Protein 4S1B (pdb70)

Secondary structure (DSSP, 8-state):
-HHHHHHHHH-HHHHHHHHHHHHHHHHHHHHHT--HHHHHHHHHHTTGGGGGSGGGSGGG---GGGGS-HHHHHHHHHHHHHHHHHHHHHTT--HHHHHHHHHTTTT-B-HHHHHHHHTT-TT--GGGGB---PPP-SHHHHHHHHHHHHHHHHHT-SS--HHHHHHHHHHHHHHHHHTTTTTTS---HHHHHHHHHHHHHHHHHHHH-----/--SS-THHHHHHHH-HHHHHHHHHHHHHHHHHHHHHT--HHHHHHHHHHTTGGGGGSGGGSGGG-SSS--GGGGS-HHHHHHHHHHHHHHHHHHHHHTT--HHHHHHHHHTTTT-B-HHHHHHHHHH-TT--GGGGB---PPP-SHHHHHHHHHHHHHHHHHTSSS--HHHHHHHHHHHHHHHHHTTTTTTS---HHHHHHHHHHHHHHHHHH-

Nearest PDB structures (foldseek):
  4s1b-assembly3_A  TM=1.005E+00  e=2.219E-32  Listeria monocytogenes EGD-e
  4s1b-assembly3_D-2  TM=9.956E-01  e=8.815E-29  Listeria monocytogenes EGD-e
  4s1c-assembly3_A  TM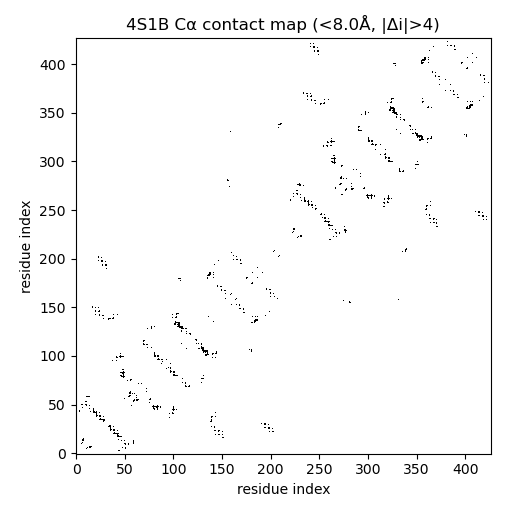=9.813E-01  e=2.823E-28  Listeria monocytogenes EGD-e
  4s1c-assembly3_D-2  TM=9.817E-01  e=4.936E-28  Listeria monocytogenes EGD-e
  7eja-assembly1_R  TM=1.718E-01  e=6.006E+00  Homo sapiens

B-factor: mean 29.9, std 10.03, range [14.48, 88.05]

Radius of gyration: 24.69 Å; Cα contacts (8 Å, |Δi|>4): 603; chains: 2; bounding box: 42×70×57 Å

Foldseek 3Di:
DVLLVLCCVQAVLLQVLLQQLLVLLLLLCVQVVHDSVLLNVLSSQQQSLCSVPRQCDPSRYVHPCVVPALLRNLVSVLCRLVSSLVVCVVVVHDVSSSLLNNALQAFDFPPPSQVVVCVPPVPRDSNSGTRPHNQDQEPSSVSSNLSSQLSVQQVPDDDDDLVNSLVSSVVSVVVCVVVVRPVNYDQDPVSSVSSSVSSSVVVCCVPPDDDDD/DDPDDPLLVLCCVQAVLLQVLLQQLLVLLLLLCVQVVHDSVLLNLLSSQQQSLCSVPRLQDPSRPPPPDHPCVVPALVVNLVSVLCRLVSSLVVCVVVPHDPSSSLLNNALQAFDFPPPSQVSVCVVPVPRDRSSRTRPHHQDQEPSSVSSSLSSQLSVVVVPDDPDDLVNSLVSSVVSVVRCVVVVRCVNYDDDPVSSVSSSVSSSVVVVVVD

Sequence (427 aa):
HPLLKKILMKAPGTYHHSMMVANLAEACADKIGANSLLVRVGCFYHDIGKTLRPPYFVENQINPHDRLTPEQSRDIILSHTKDGAEILKENHMPQPIIDIALQHHGTTLLKYFYFKAKETNPDVKEADYRYSGPKPQTKEIAIINISDSVEAAVRSSTEPTMAKITEIIDGIIKDRFLDGQFTECDITIQEIKIIRDTLIATLNGIYHQRIQYANPNHPLLKKILMKAPGTYHHSMMVANLAEACADKIGANSLLVRVGCFYHDIGKTLRPPYFVENQLQGINPHDRLTPEQSRDIILSHTKDGAEILKENHMPQPIIDIALQHHGTTLLKYFYFKAKETNPDVKEADYRYSGPKPQTKEIAIINISDSVEAAVRSSTEPTMAKITEIIDGIIKDRFLDGQFTECDITIQEIKIIRDTLIATLNGIY

Structure (mmCIF, N/CA/C/O backbone):
data_4S1B
#
_entry.id   4S1B
#
_cell.length_a   124.286
_cell.length_b   124.286
_cell.length_c   58.019
_cell.angle_alpha   90.000
_cell.angle_beta   90.000
_cell.angle_gamma   120.000
#
_symmetry.space_group_name_H-M   'P 61'
#
loop_
_entity.id
_entity.type
_entity.pdbx_description
1 polymer 'Lmo1466 protein'
2 non-polymer 'FE (III) ION'
3 non-polymer "(2R,3R,3aS,5R,7aR,9R,10R,10aS,12R,14aR)-2,9-bis(6-amino-9H-purin-9-yl)octahydro-2H,7H-difuro[3,2-d:3',2'-j][1,3,7,9,2,8 ]tetraoxadiphosphacyclododecine-3,5,10,12-tetrol 5,12-dioxide"
4 water water
#
loop_
_atom_site.group_PDB
_atom_site.id
_atom_site.type_symbol
_atom_site.label_atom_id
_atom_site.label_alt_id
_atom_site.label_comp_id
_atom_site.label_asym_id
_atom_site.label_entity_id
_atom_site.label_seq_id
_atom_site.pdbx_PDB_ins_code
_atom_site.Cartn_x
_atom_site.Cartn_y
_atom_site.Cartn_z
_atom_site.occupancy
_atom_site.B_iso_or_equiv
_atom_site.auth_seq_id
_atom_site.auth_comp_id
_atom_site.auth_asym_id
_atom_site.auth_atom_id
_atom_site.pdbx_PDB_model_num
ATOM 1 N N . HIS A 1 5 ? 29.274 35.927 -3.671 1.00 55.67 498 HIS A N 1
ATOM 2 C CA . HIS A 1 5 ? 29.779 35.066 -4.735 1.00 51.65 498 HIS A CA 1
ATOM 3 C C . HIS A 1 5 ? 28.772 33.982 -5.103 1.00 49.20 498 HIS A C 1
ATOM 4 O O . HIS A 1 5 ? 28.832 32.862 -4.592 1.00 48.18 498 HIS A O 1
ATOM 11 N N . PRO A 1 6 ? 27.854 34.308 -6.017 1.00 50.44 499 PRO A N 1
ATOM 12 C CA . PRO A 1 6 ? 26.780 33.375 -6.384 1.00 49.72 499 PRO A CA 1
ATOM 13 C C . PRO A 1 6 ? 27.298 32.097 -7.061 1.00 45.84 499 PRO A C 1
ATOM 14 O O . PRO A 1 6 ? 26.708 31.023 -6.884 1.00 42.68 499 PRO A O 1
ATOM 18 N N . LEU A 1 7 ? 28.372 32.212 -7.838 1.00 38.64 500 LEU A N 1
ATOM 19 C CA . LEU A 1 7 ? 28.850 31.066 -8.602 1.00 38.16 500 LEU A CA 1
ATOM 20 C C . LEU A 1 7 ? 29.413 30.000 -7.675 1.00 32.79 500 LEU A C 1
ATOM 21 O O . LEU A 1 7 ? 29.089 28.817 -7.798 1.00 33.65 500 LEU A O 1
ATOM 26 N N . LEU A 1 8 ? 30.243 30.426 -6.734 1.00 30.41 501 LEU A N 1
ATOM 27 C CA . LEU A 1 8 ? 30.892 29.480 -5.845 1.00 34.13 501 LEU A CA 1
ATOM 28 C C . LEU A 1 8 ? 29.859 28.743 -4.986 1.00 34.14 501 LEU A C 1
ATOM 29 O O . LEU A 1 8 ? 30.025 27.560 -4.687 1.00 29.74 501 LEU A O 1
ATOM 34 N N . LYS A 1 9 ? 28.774 29.427 -4.623 1.00 33.69 502 LYS A N 1
ATOM 35 C CA . LYS A 1 9 ? 27.726 28.776 -3.841 1.00 32.94 502 LYS A CA 1
ATOM 36 C C . LYS A 1 9 ? 26.899 27.854 -4.719 1.00 31.07 502 LYS A C 1
ATOM 37 O O . LYS A 1 9 ? 26.407 26.842 -4.248 1.00 29.83 502 LYS A O 1
ATOM 43 N N . LYS A 1 10 ? 26.774 28.177 -6.004 1.00 29.19 503 LYS A N 1
ATOM 44 C CA . LYS A 1 10 ? 26.146 27.260 -6.953 1.00 32.82 503 LYS A CA 1
ATOM 45 C C . LYS A 1 10 ? 26.879 25.899 -7.010 1.00 28.20 503 LYS A C 1
ATOM 46 O O . LYS A 1 10 ? 26.243 24.844 -6.997 1.00 28.88 503 LYS A O 1
ATOM 52 N N . ILE A 1 11 ? 28.212 25.918 -7.040 1.00 27.93 504 ILE A N 1
ATOM 53 C CA . ILE A 1 11 ? 28.970 24.666 -6.975 1.00 25.08 504 ILE A CA 1
ATOM 54 C C . ILE A 1 11 ? 28.692 23.947 -5.637 1.00 22.38 504 ILE A C 1
ATOM 55 O O . ILE A 1 11 ? 28.412 22.749 -5.613 1.00 19.98 504 ILE A O 1
ATOM 60 N N . LEU A 1 12 ? 28.762 24.691 -4.530 1.00 24.88 505 LEU A N 1
ATOM 61 C CA . LEU A 1 12 ? 28.524 24.136 -3.192 1.00 21.82 505 LEU A CA 1
ATOM 62 C C . LEU A 1 12 ? 27.167 23.416 -3.090 1.00 24.46 505 LEU A C 1
ATOM 63 O O . LEU A 1 12 ? 27.081 22.285 -2.590 1.00 25.13 505 LEU A O 1
ATOM 68 N N . MET A 1 13 ? 26.109 24.071 -3.559 1.00 23.32 506 MET A N 1
ATOM 69 C CA . MET A 1 13 ? 24.767 23.512 -3.416 1.00 27.09 506 MET A CA 1
ATOM 70 C C . MET A 1 13 ? 24.445 22.426 -4.449 1.00 27.00 506 MET A C 1
ATOM 71 O O . MET A 1 13 ? 23.804 21.448 -4.113 1.00 26.26 506 MET A O 1
ATOM 76 N N . LYS A 1 14 ? 24.905 22.599 -5.688 1.00 24.11 507 LYS A N 1
ATOM 77 C CA . LYS A 1 14 ? 24.622 21.651 -6.779 1.00 27.66 507 LYS A CA 1
ATOM 78 C C . LYS A 1 14 ? 25.591 20.477 -6.799 1.00 26.10 507 LYS A C 1
ATOM 79 O O . LYS A 1 14 ? 25.240 19.377 -7.211 1.00 26.34 507 LYS A O 1
ATOM 85 N N . ALA A 1 15 ? 26.818 20.703 -6.338 1.00 24.26 508 ALA A N 1
ATOM 86 C CA . ALA A 1 15 ? 27.853 19.698 -6.506 1.00 21.18 508 ALA A CA 1
ATOM 87 C C . ALA A 1 15 ? 28.848 19.729 -5.351 1.00 25.13 508 ALA A C 1
ATOM 88 O O . ALA A 1 15 ? 30.014 20.085 -5.561 1.00 23.15 508 ALA A O 1
ATOM 90 N N . PRO A 1 16 ? 28.398 19.356 -4.123 1.00 24.07 509 PRO A N 1
ATOM 91 C CA . PRO A 1 16 ? 29.263 19.589 -2.959 1.00 23.60 509 PRO A CA 1
ATOM 92 C C . PRO A 1 16 ? 30.549 18.764 -2.992 1.00 22.82 509 PRO A C 1
ATOM 93 O O . PRO A 1 16 ? 31.548 19.214 -2.427 1.00 22.07 509 PRO A O 1
ATOM 97 N N . GLY A 1 17 ? 30.529 17.585 -3.618 1.00 25.36 510 GLY A N 1
ATOM 98 C CA . GLY A 1 17 ? 31.744 16.780 -3.743 1.00 20.31 510 GLY A CA 1
ATOM 99 C C . GLY A 1 17 ? 32.780 17.527 -4.578 1.00 21.34 510 GLY A C 1
ATOM 100 O O . GLY A 1 17 ? 33.961 17.591 -4.215 1.00 22.68 510 GLY A O 1
ATOM 101 N N . THR A 1 18 ? 32.315 18.117 -5.681 1.00 17.16 511 THR A N 1
ATOM 102 C CA . THR A 1 18 ? 33.148 18.928 -6.569 1.00 20.76 511 THR A CA 1
ATOM 103 C C . THR A 1 18 ? 33.684 20.151 -5.859 1.00 19.16 511 THR A C 1
ATOM 104 O O . THR A 1 18 ? 34.856 20.498 -6.017 1.00 20.46 511 THR A O 1
ATOM 108 N N . TYR A 1 19 ? 32.810 20.809 -5.096 1.00 19.70 512 TYR A N 1
ATOM 109 C CA . TYR A 1 19 ? 33.189 21.953 -4.290 1.00 20.97 512 TYR A CA 1
ATOM 110 C C . TYR A 1 19 ? 34.342 21.579 -3.368 1.00 19.80 512 TYR A C 1
ATOM 111 O O . TYR A 1 19 ? 35.339 22.292 -3.276 1.00 19.72 512 TYR A O 1
ATOM 120 N N . HIS A 1 20 ? 34.172 20.476 -2.655 1.00 20.45 513 HIS A N 1
ATOM 121 C CA . HIS A 1 20 ? 35.165 20.074 -1.676 1.00 19.46 513 HIS A CA 1
ATOM 122 C C . HIS A 1 20 ? 36.484 19.798 -2.403 1.00 22.57 513 HIS A C 1
ATOM 123 O O . HIS A 1 20 ? 37.558 20.236 -1.973 1.00 20.49 513 HIS A O 1
ATOM 130 N N . HIS A 1 21 ? 36.388 19.074 -3.516 1.00 19.74 514 HIS A N 1
ATOM 131 C CA . HIS A 1 21 ? 37.556 18.742 -4.317 1.00 20.20 514 HIS A CA 1
ATOM 132 C C . HIS A 1 21 ? 38.305 20.014 -4.750 1.00 19.40 514 HIS A C 1
ATOM 133 O O . HIS A 1 21 ? 39.528 20.096 -4.599 1.00 18.22 514 HIS A O 1
ATOM 140 N N . SER A 1 22 ? 37.575 21.018 -5.224 1.00 17.51 515 SER A N 1
ATOM 141 C CA . SER A 1 22 ? 38.200 22.248 -5.728 1.00 19.35 515 SER A CA 1
ATOM 142 C C . SER A 1 22 ? 38.951 23.053 -4.650 1.00 20.41 515 SER A C 1
ATOM 143 O O . SER A 1 22 ? 40.022 23.612 -4.929 1.00 19.77 515 SER A O 1
ATOM 146 N N . MET A 1 23 ? 38.379 23.140 -3.445 1.00 16.45 516 MET A N 1
ATOM 147 C CA . MET A 1 23 ? 39.074 23.780 -2.332 1.00 20.78 516 MET A CA 1
ATOM 148 C C . MET A 1 23 ? 40.373 23.043 -2.018 1.00 22.04 516 MET A C 1
ATOM 149 O O . MET A 1 23 ? 41.392 23.673 -1.718 1.00 20.45 516 MET A O 1
ATOM 154 N N . MET A 1 24 ? 40.341 21.711 -2.071 1.00 17.52 517 MET A N 1
ATOM 155 C CA . MET A 1 24 ? 41.562 20.942 -1.810 1.00 19.45 517 MET A CA 1
ATOM 156 C C . MET A 1 24 ? 42.614 21.151 -2.916 1.00 19.31 517 MET A C 1
ATOM 157 O O . MET A 1 24 ? 43.807 21.306 -2.629 1.00 21.29 517 MET A O 1
ATOM 162 N N . VAL A 1 25 ? 42.176 21.171 -4.175 1.00 18.40 518 VAL A N 1
ATOM 163 C CA . VAL A 1 25 ? 43.091 21.467 -5.274 1.00 19.11 518 VAL A CA 1
ATOM 164 C C . VAL A 1 25 ? 43.709 22.872 -5.118 1.00 19.71 518 VAL A C 1
ATOM 165 O O . VAL A 1 25 ? 44.907 23.050 -5.321 1.00 18.79 518 VAL A O 1
ATOM 169 N N . ALA A 1 26 ? 42.886 23.847 -4.726 1.00 18.56 519 ALA A N 1
ATOM 170 C CA . ALA A 1 26 ? 43.329 25.218 -4.514 1.00 20.49 519 ALA A CA 1
ATOM 171 C C . ALA A 1 26 ? 44.467 25.294 -3.518 1.00 22.86 519 ALA A C 1
ATOM 172 O O . ALA A 1 26 ? 45.455 25.979 -3.745 1.00 24.29 519 ALA A O 1
ATOM 174 N N . ASN A 1 27 ? 44.335 24.595 -2.404 1.00 18.26 520 ASN A N 1
ATOM 175 C CA . ASN A 1 27 ? 45.411 24.602 -1.425 1.00 21.45 520 ASN A CA 1
ATOM 176 C C . ASN A 1 27 ? 46.718 24.014 -2.002 1.00 23.77 520 ASN A C 1
ATOM 177 O O . ASN A 1 27 ? 47.782 24.604 -1.837 1.00 22.58 520 ASN A O 1
ATOM 182 N N . LEU A 1 28 ? 46.643 22.880 -2.710 1.00 20.93 521 LEU A N 1
ATOM 183 C CA . LEU A 1 28 ? 47.863 22.256 -3.253 1.00 20.22 521 LEU A CA 1
ATOM 184 C C . LEU A 1 28 ? 48.511 23.129 -4.340 1.00 23.11 521 LEU A C 1
ATOM 185 O O . LEU A 1 28 ? 49.718 23.346 -4.345 1.00 22.25 521 LEU A O 1
ATOM 190 N N . ALA A 1 29 ? 47.691 23.619 -5.263 1.00 20.19 522 ALA A N 1
ATOM 191 C CA . ALA A 1 29 ? 48.195 24.391 -6.387 1.00 22.43 522 ALA A CA 1
ATOM 192 C C . ALA A 1 29 ? 48.790 25.726 -5.921 1.00 25.16 522 ALA A C 1
ATOM 193 O O . ALA A 1 29 ? 49.834 26.143 -6.430 1.00 20.81 522 ALA A O 1
ATOM 195 N N . GLU A 1 30 ? 48.152 26.369 -4.934 1.00 23.22 523 GLU A N 1
ATOM 196 C CA . GLU A 1 30 ? 48.650 27.634 -4.378 1.00 24.52 523 GLU A CA 1
ATOM 197 C C . GLU A 1 30 ? 50.052 27.462 -3.796 1.00 30.03 523 GLU A C 1
ATOM 198 O O . GLU A 1 30 ? 50.939 28.273 -4.064 1.00 29.40 523 GLU A O 1
ATOM 204 N N . ALA A 1 31 ? 50.234 26.409 -2.993 1.00 24.59 524 ALA A N 1
ATOM 205 C CA . ALA A 1 31 ? 51.531 26.066 -2.438 1.00 29.94 524 ALA A CA 1
ATOM 206 C C . ALA A 1 31 ? 52.601 25.986 -3.526 1.00 28.02 524 ALA A C 1
ATOM 207 O O . ALA A 1 31 ? 53.692 26.523 -3.365 1.00 26.55 524 ALA A O 1
ATOM 209 N N . CYS A 1 32 ? 52.275 25.320 -4.633 1.00 24.95 525 CYS A N 1
ATOM 210 C CA . CYS A 1 32 ? 53.215 25.157 -5.730 1.00 23.41 525 CYS A CA 1
ATOM 211 C C . CYS A 1 32 ? 53.529 26.490 -6.392 1.00 27.51 525 CYS A C 1
ATOM 212 O O . CYS A 1 32 ? 54.686 26.786 -6.671 1.00 24.37 525 CYS A O 1
ATOM 215 N N . ALA A 1 33 ? 52.485 27.277 -6.655 1.00 26.76 526 ALA A N 1
ATOM 216 C CA . ALA A 1 33 ? 52.636 28.573 -7.297 1.00 26.63 526 ALA A CA 1
ATOM 217 C C . ALA A 1 33 ? 53.546 29.453 -6.443 1.00 31.29 526 ALA A C 1
ATOM 218 O O . ALA A 1 33 ? 54.474 30.074 -6.960 1.00 27.55 526 ALA A O 1
ATOM 220 N N . ASP A 1 34 ? 53.285 29.480 -5.132 1.00 28.91 527 ASP A N 1
ATOM 221 C CA . ASP A 1 34 ? 54.136 30.199 -4.192 1.00 29.33 527 ASP A CA 1
ATOM 222 C C . ASP A 1 34 ? 55.596 29.813 -4.335 1.00 32.62 527 ASP A C 1
ATOM 223 O O . ASP A 1 34 ? 56.475 30.668 -4.378 1.00 30.41 527 ASP A O 1
ATOM 228 N N . LYS A 1 35 ? 55.850 28.516 -4.414 1.00 31.98 528 LYS A N 1
ATOM 229 C CA . LYS A 1 35 ? 57.215 28.024 -4.357 1.00 30.91 528 LYS A CA 1
ATOM 230 C C . LYS A 1 35 ? 58.051 28.352 -5.592 1.00 30.87 528 LYS A C 1
ATOM 231 O O . LYS A 1 35 ? 59.265 28.475 -5.487 1.00 35.18 528 LYS A O 1
ATOM 237 N N . ILE A 1 36 ? 57.429 28.495 -6.760 1.00 30.12 529 ILE A N 1
ATOM 238 C CA . ILE A 1 36 ? 58.202 28.839 -7.962 1.00 31.83 529 ILE A CA 1
ATOM 239 C C . ILE A 1 36 ? 58.004 30.290 -8.373 1.00 30.55 529 ILE A C 1
ATOM 240 O O . ILE A 1 36 ? 58.424 30.695 -9.448 1.00 32.92 529 ILE A O 1
ATOM 245 N N . GLY A 1 37 ? 57.325 31.065 -7.537 1.00 31.72 530 GLY A N 1
ATOM 246 C CA . GLY A 1 37 ? 57.140 32.474 -7.814 1.00 28.13 530 GLY A CA 1
ATOM 247 C C . GLY A 1 37 ? 56.065 32.800 -8.833 1.00 31.15 530 GLY A C 1
ATOM 248 O O . GLY A 1 37 ? 56.122 33.842 -9.472 1.00 31.92 530 GLY A O 1
ATOM 249 N N . ALA A 1 38 ? 55.087 31.921 -9.012 1.00 30.96 531 ALA A N 1
ATOM 250 C CA . ALA A 1 38 ? 54.034 32.197 -9.986 1.00 29.67 531 ALA A CA 1
ATOM 251 C C . ALA A 1 38 ? 52.875 32.993 -9.349 1.00 29.02 531 ALA A C 1
ATOM 252 O O . ALA A 1 38 ? 52.959 33.427 -8.195 1.00 27.16 531 ALA A O 1
ATOM 254 N N . ASN A 1 39 ? 51.796 33.186 -10.097 1.00 27.00 532 ASN A N 1
ATOM 255 C CA . ASN A 1 39 ? 50.674 33.979 -9.594 1.00 28.88 532 ASN A CA 1
ATOM 256 C C . ASN A 1 39 ? 49.750 33.165 -8.672 1.00 28.63 532 ASN A C 1
ATOM 257 O O . ASN A 1 39 ? 48.705 32.645 -9.092 1.00 29.56 532 ASN A O 1
ATOM 262 N N . SER A 1 40 ? 50.128 33.087 -7.403 1.00 27.28 533 SER A N 1
ATOM 263 C CA . SER A 1 40 ? 49.483 32.176 -6.485 1.00 28.75 533 SER A CA 1
ATOM 264 C C . SER A 1 40 ? 48.062 32.580 -6.173 1.00 32.41 533 SER A C 1
ATOM 265 O O . SER A 1 40 ? 47.214 31.709 -5.963 1.00 28.28 533 SER A O 1
ATOM 268 N N . LEU A 1 41 ? 47.782 33.883 -6.169 1.00 32.61 534 LEU A N 1
ATOM 269 C CA . LEU A 1 41 ? 46.412 34.337 -5.929 1.00 34.80 534 LEU A CA 1
ATOM 270 C C . LEU A 1 41 ? 45.496 33.918 -7.096 1.00 30.34 534 LEU A C 1
ATOM 271 O O . LEU A 1 41 ? 44.389 33.428 -6.886 1.00 32.49 534 LEU A O 1
ATOM 276 N N . LEU A 1 42 ? 45.968 34.096 -8.322 1.00 26.80 535 LEU A N 1
ATOM 277 C CA . LEU A 1 42 ? 45.239 33.645 -9.515 1.00 29.38 535 LEU A CA 1
ATOM 278 C C . LEU A 1 42 ? 45.000 32.124 -9.510 1.00 28.46 535 LEU A C 1
ATOM 279 O O . LEU A 1 42 ? 43.922 31.635 -9.857 1.00 23.92 535 LEU A O 1
ATOM 284 N N . VAL A 1 43 ? 46.029 31.385 -9.127 1.00 24.61 536 VAL A N 1
ATOM 285 C CA . VAL A 1 43 ? 45.919 29.937 -9.052 1.00 26.91 536 VAL A CA 1
ATOM 286 C C . VAL A 1 43 ? 44.878 29.538 -7.997 1.00 24.53 536 VAL A C 1
ATOM 287 O O . VAL A 1 43 ? 44.001 28.709 -8.254 1.00 24.92 536 VAL A O 1
ATOM 291 N N . ARG A 1 44 ? 44.942 30.156 -6.828 1.00 26.86 537 ARG A N 1
ATOM 292 C CA . ARG A 1 44 ? 43.992 29.821 -5.765 1.00 27.11 537 ARG A CA 1
ATOM 293 C C . ARG A 1 44 ? 42.550 30.003 -6.247 1.00 29.61 537 ARG A C 1
ATOM 294 O O . ARG A 1 44 ? 41.740 29.082 -6.183 1.00 26.51 537 ARG A O 1
ATOM 302 N N . VAL A 1 45 ? 42.251 31.181 -6.779 1.00 26.89 538 VAL A N 1
ATOM 303 C CA . VAL A 1 45 ? 40.889 31.527 -7.177 1.00 28.22 538 VAL A CA 1
ATOM 304 C C . VAL A 1 45 ? 40.431 30.747 -8.412 1.00 29.32 538 VAL A C 1
ATOM 305 O O . VAL A 1 45 ? 39.272 30.324 -8.509 1.00 28.16 538 VAL A O 1
ATOM 309 N N . GLY A 1 46 ? 41.340 30.546 -9.356 1.00 25.19 539 GLY A N 1
ATOM 310 C CA . GLY A 1 46 ? 41.016 29.778 -10.541 1.00 25.51 539 GLY A CA 1
ATOM 311 C C . GLY A 1 46 ? 40.680 28.343 -10.186 1.00 24.11 539 GLY A C 1
ATOM 312 O O . GLY A 1 46 ? 39.856 27.715 -10.844 1.00 26.60 539 GLY A O 1
ATOM 313 N N . CYS A 1 47 ? 41.318 27.807 -9.149 1.00 21.44 540 CYS A N 1
ATOM 314 C CA . CYS A 1 47 ? 40.965 26.463 -8.703 1.00 25.10 540 CYS A CA 1
ATOM 315 C C . CYS A 1 47 ? 39.560 26.372 -8.115 1.00 23.66 540 CYS A C 1
ATOM 316 O O . CYS A 1 47 ? 38.884 25.339 -8.275 1.00 19.21 540 CYS A O 1
ATOM 319 N N . PHE A 1 48 ? 39.129 27.434 -7.425 1.00 25.24 541 PHE A N 1
ATOM 320 C CA . PHE A 1 48 ? 37.749 27.509 -6.926 1.00 23.50 541 PHE A CA 1
ATOM 321 C C . PHE A 1 48 ? 36.762 27.178 -8.042 1.00 25.73 541 PHE A C 1
ATOM 322 O O . PHE A 1 48 ? 35.785 26.459 -7.824 1.00 21.20 541 PHE A O 1
ATOM 330 N N . TYR A 1 49 ? 37.046 27.682 -9.243 1.00 21.32 542 TYR A N 1
ATOM 331 C CA . TYR A 1 49 ? 36.078 27.643 -10.330 1.00 23.08 542 TYR A CA 1
ATOM 332 C C . TYR A 1 49 ? 36.360 26.594 -11.403 1.00 22.57 542 TYR A C 1
ATOM 333 O O . TYR A 1 49 ? 35.531 26.394 -12.281 1.00 21.48 542 TYR A O 1
ATOM 342 N N . HIS A 1 50 ? 37.501 25.910 -11.326 1.00 20.64 543 HIS A N 1
ATOM 343 C CA . HIS A 1 50 ? 37.980 25.130 -12.477 1.00 22.06 543 HIS A CA 1
ATOM 344 C C . HIS A 1 50 ? 36.993 24.060 -12.951 1.00 18.68 543 HIS A C 1
ATOM 345 O O . HIS A 1 50 ? 36.900 23.782 -14.146 1.00 19.88 543 HIS A O 1
ATOM 352 N N . ASP A 1 51 ? 36.266 23.456 -12.009 1.00 18.76 544 ASP A N 1
ATOM 353 C CA . ASP A 1 51 ? 35.324 22.379 -12.340 1.00 20.01 544 ASP A CA 1
ATOM 354 C C . ASP A 1 51 ? 33.849 22.802 -12.351 1.00 20.20 544 ASP A C 1
ATOM 355 O O . ASP A 1 51 ? 32.970 21.955 -12.236 1.00 22.39 544 ASP A O 1
ATOM 360 N N . ILE A 1 52 ? 33.574 24.095 -12.488 1.00 19.97 545 ILE A N 1
ATOM 361 C CA . ILE A 1 52 ? 32.180 24.583 -12.413 1.00 22.36 545 ILE A CA 1
ATOM 362 C C . ILE A 1 52 ? 31.282 24.002 -13.516 1.00 26.06 545 ILE A C 1
ATOM 363 O O . ILE A 1 52 ? 30.063 23.881 -13.348 1.00 22.98 545 ILE A O 1
ATOM 368 N N . GLY A 1 53 ? 31.883 23.617 -14.639 1.00 24.86 546 GLY A N 1
ATOM 369 C CA . GLY A 1 53 ? 31.144 22.922 -15.680 1.00 21.92 546 GLY A CA 1
ATOM 370 C C . GLY A 1 53 ? 30.431 21.675 -15.179 1.00 25.84 546 GLY A C 1
ATOM 371 O O . GLY A 1 53 ? 29.444 21.254 -15.777 1.00 26.28 546 GLY A O 1
ATOM 372 N N . LYS A 1 54 ? 30.900 21.087 -14.074 1.00 22.77 547 LYS A N 1
ATOM 373 C CA . LYS A 1 54 ? 30.248 19.886 -13.548 1.00 25.82 547 LYS A CA 1
ATOM 374 C C . LYS A 1 54 ? 28.862 20.166 -12.940 1.00 26.07 547 LYS A C 1
ATOM 375 O O . LYS A 1 54 ? 28.099 19.232 -12.650 1.00 27.61 547 LYS A O 1
ATOM 381 N N . THR A 1 55 ? 28.526 21.434 -12.737 1.00 25.88 548 THR A N 1
ATOM 382 C CA . THR A 1 55 ? 27.243 21.747 -12.106 1.00 26.48 548 THR A CA 1
ATOM 383 C C . THR A 1 55 ? 26.061 21.426 -13.032 1.00 29.70 548 THR A C 1
ATOM 384 O O . THR A 1 55 ? 24.944 21.290 -12.577 1.00 31.25 548 THR A O 1
ATOM 388 N N . LEU A 1 56 ? 26.320 21.260 -14.324 1.00 29.79 549 LEU A N 1
ATOM 389 C CA . LEU A 1 56 ? 25.267 20.913 -15.285 1.00 31.81 549 LEU A CA 1
ATOM 390 C C . LEU A 1 56 ? 24.731 19.486 -15.114 1.00 33.60 549 LEU A C 1
ATOM 391 O O . LEU A 1 56 ? 23.534 19.251 -15.249 1.00 35.47 549 LEU A O 1
ATOM 396 N N . ARG A 1 57 ? 25.612 18.531 -14.833 1.00 32.14 550 ARG A N 1
ATOM 397 C CA . ARG A 1 57 ? 25.203 17.154 -14.544 1.00 30.27 550 ARG A CA 1
ATOM 398 C C . ARG A 1 57 ? 25.981 16.576 -13.372 1.00 32.05 550 ARG A C 1
ATOM 399 O O . ARG A 1 57 ? 26.784 15.662 -13.565 1.00 30.35 550 ARG A O 1
ATOM 407 N N . PRO A 1 58 ? 25.737 17.087 -12.154 1.00 29.38 551 PRO A N 1
ATOM 408 C CA . PRO A 1 58 ? 26.561 16.689 -11.004 1.00 28.86 551 PRO A CA 1
ATOM 409 C C . PRO A 1 58 ? 26.719 15.179 -10.758 1.00 27.24 551 PRO A C 1
ATOM 410 O O . PRO A 1 58 ? 27.858 14.769 -10.528 1.00 28.52 551 PRO A O 1
ATOM 414 N N . PRO A 1 59 ? 25.634 14.369 -10.809 1.00 29.27 552 PRO A N 1
ATOM 415 C CA . PRO A 1 59 ? 25.815 12.943 -10.462 1.00 29.37 552 PRO A CA 1
ATOM 416 C C . PRO A 1 59 ? 26.665 12.121 -11.441 1.00 33.33 552 PRO A C 1
ATOM 417 O O . PRO A 1 59 ? 27.045 10.995 -11.096 1.00 35.06 552 PRO A O 1
ATOM 421 N N . TYR A 1 60 ? 26.976 12.666 -12.619 1.00 3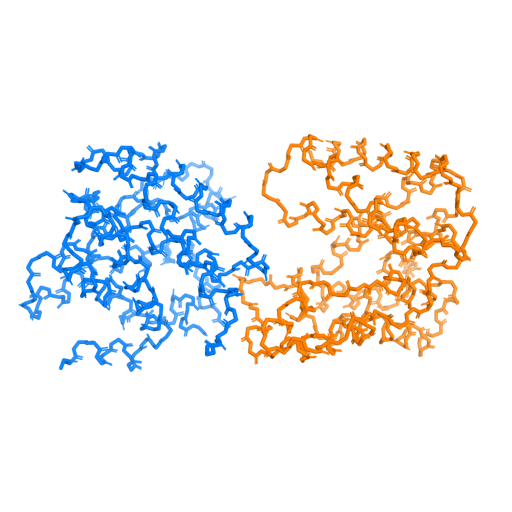2.25 553 TYR A N 1
ATOM 422 C CA . TYR A 1 60 ? 27.823 11.949 -13.581 1.00 31.99 553 TYR A CA 1
ATOM 423 C C . TYR A 1 60 ? 29.312 12.191 -13.344 1.00 32.29 553 TYR A C 1
ATOM 424 O O . TYR A 1 60 ? 30.131 11.818 -14.167 1.00 32.78 553 TYR A O 1
ATOM 433 N N . PHE A 1 61 ? 29.654 12.818 -12.216 1.00 31.06 554 PHE A N 1
ATOM 434 C CA . PHE A 1 61 ? 31.047 12.957 -11.794 1.00 29.31 554 PHE A CA 1
ATOM 435 C C . PHE A 1 61 ? 31.189 12.306 -10.427 1.00 28.99 554 PHE A C 1
ATOM 436 O O . PHE A 1 61 ? 30.413 12.576 -9.507 1.00 29.52 554 PHE A O 1
ATOM 444 N N . VAL A 1 62 ? 32.166 11.414 -10.323 1.00 28.67 555 VAL A N 1
ATOM 445 C CA . VAL A 1 62 ? 32.212 10.433 -9.247 1.00 33.14 555 VAL A CA 1
ATOM 446 C C . VAL A 1 62 ? 32.185 11.044 -7.841 1.00 33.90 555 VAL A C 1
ATOM 447 O O . VAL A 1 62 ? 31.593 10.459 -6.930 1.00 28.99 555 VAL A O 1
ATOM 451 N N . GLU A 1 63 ? 32.777 12.225 -7.668 1.00 28.79 556 GLU A N 1
ATOM 452 C CA . GLU A 1 63 ? 32.886 12.802 -6.332 1.00 27.77 556 GLU A CA 1
ATOM 453 C C . GLU A 1 63 ? 31.522 13.274 -5.794 1.00 29.99 556 GLU A C 1
ATOM 454 O O . GLU A 1 63 ? 31.370 13.488 -4.598 1.00 29.19 556 GLU A O 1
ATOM 460 N N . ASN A 1 64 ? 30.534 13.401 -6.680 1.00 27.13 557 ASN A N 1
ATOM 461 C CA . ASN A 1 64 ? 29.173 13.789 -6.302 1.00 31.60 557 ASN A CA 1
ATOM 462 C C . ASN A 1 64 ? 28.188 12.614 -6.159 1.00 34.24 557 ASN A C 1
ATOM 463 O O . ASN A 1 64 ? 27.001 12.827 -5.921 1.00 34.57 557 ASN A O 1
ATOM 468 N N . GLN A 1 65 ? 28.667 11.384 -6.326 1.00 34.35 558 GLN A N 1
ATOM 469 C CA . GLN A 1 65 ? 27.781 10.216 -6.352 1.00 37.97 558 GLN A CA 1
ATOM 470 C C . GLN A 1 65 ? 27.437 9.684 -4.961 1.00 37.90 558 GLN A C 1
ATOM 471 O O . GLN 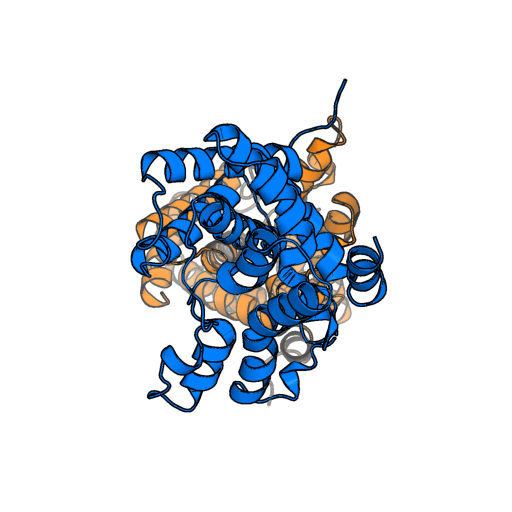A 1 65 ? 28.166 9.904 -4.000 1.00 42.01 558 GLN A O 1
ATOM 477 N N . ILE A 1 69 ? 26.279 4.371 -6.271 1.00 54.31 562 ILE A N 1
ATOM 478 C CA . ILE A 1 69 ? 25.351 4.523 -7.389 1.00 54.03 562 ILE A CA 1
ATOM 479 C C . ILE A 1 69 ? 25.980 5.314 -8.527 1.00 55.79 562 ILE A C 1
ATOM 480 O O . ILE A 1 69 ? 26.173 6.526 -8.416 1.00 56.77 562 ILE A O 1
ATOM 485 N N . ASN A 1 70 ? 26.296 4.631 -9.623 1.00 58.47 563 ASN A N 1
ATOM 486 C CA . ASN A 1 70 ? 26.945 5.274 -10.764 1.00 50.95 563 ASN A CA 1
ATOM 487 C C . ASN A 1 70 ? 26.075 5.240 -12.014 1.00 50.69 563 ASN A C 1
ATOM 488 O O . ASN A 1 70 ? 25.854 4.177 -12.592 1.00 51.97 563 ASN A O 1
ATOM 493 N N . PRO A 1 71 ? 25.584 6.410 -12.440 1.00 46.93 564 PRO A N 1
ATOM 494 C CA . PRO A 1 71 ? 24.685 6.491 -13.598 1.00 48.87 564 PRO A CA 1
ATOM 495 C C . PRO A 1 71 ? 25.389 6.194 -14.922 1.00 45.24 564 PRO A C 1
ATOM 496 O O . PRO A 1 71 ? 24.730 6.119 -15.950 1.00 42.63 564 PRO A O 1
ATOM 500 N N . HIS A 1 72 ? 26.709 6.031 -14.888 1.00 47.75 565 HIS A N 1
ATOM 501 C CA . HIS A 1 72 ? 27.477 5.673 -16.077 1.00 41.89 565 HIS A CA 1
ATOM 502 C C . HIS A 1 72 ? 27.283 4.203 -16.416 1.00 47.59 565 HIS A C 1
ATOM 503 O O . HIS A 1 72 ? 27.581 3.767 -17.526 1.00 47.69 565 HIS A O 1
ATOM 510 N N . ASP A 1 73 ? 26.788 3.434 -15.453 1.00 50.67 566 ASP A N 1
ATOM 511 C CA . ASP A 1 73 ? 26.536 2.022 -15.694 1.00 52.75 566 ASP A CA 1
ATOM 512 C C . ASP A 1 73 ? 25.450 1.865 -16.753 1.00 51.27 566 ASP A C 1
ATOM 513 O O . ASP A 1 73 ? 25.427 0.876 -17.472 1.00 55.03 566 ASP A O 1
ATOM 518 N N . ARG A 1 74 ? 24.565 2.850 -16.858 1.00 48.38 567 ARG A N 1
ATOM 519 C CA . ARG A 1 74 ? 23.502 2.782 -17.845 1.00 50.62 567 ARG A CA 1
ATOM 520 C C . ARG A 1 74 ? 23.858 3.571 -19.110 1.00 49.77 567 ARG A C 1
ATOM 521 O O . ARG A 1 74 ? 22.973 3.920 -19.888 1.00 43.43 567 ARG A O 1
ATOM 529 N N . LEU A 1 75 ? 25.149 3.860 -19.303 1.00 45.85 568 LEU A N 1
ATOM 530 C CA . LEU A 1 75 ? 25.618 4.656 -20.443 1.00 40.45 568 LEU A CA 1
ATOM 531 C C . LEU A 1 75 ? 26.656 3.927 -21.277 1.00 40.84 568 LEU A C 1
ATOM 532 O O . LEU A 1 75 ? 27.399 3.099 -20.762 1.00 40.63 568 LEU A O 1
ATOM 537 N N . THR A 1 76 ? 26.724 4.264 -22.562 1.00 39.43 569 THR A N 1
ATOM 538 C CA . THR A 1 76 ? 27.821 3.810 -23.406 1.00 38.49 569 THR A CA 1
ATOM 539 C C . THR A 1 76 ? 29.060 4.683 -23.172 1.00 40.27 569 THR A C 1
ATOM 540 O O . THR A 1 76 ? 28.937 5.839 -22.734 1.00 38.11 569 THR A O 1
ATOM 544 N N . PRO A 1 77 ? 30.257 4.133 -23.454 1.00 39.73 570 PRO A N 1
ATOM 545 C CA . PRO A 1 77 ? 31.492 4.923 -23.407 1.00 39.30 570 PRO A CA 1
ATOM 546 C C . PRO A 1 77 ? 31.344 6.252 -24.132 1.00 38.27 570 PRO A C 1
ATOM 547 O O . PRO A 1 77 ? 31.770 7.279 -23.611 1.00 34.88 570 PRO A O 1
ATOM 551 N N . GLU A 1 78 ? 30.715 6.230 -25.303 1.00 34.45 571 GLU A N 1
ATOM 552 C CA . GLU A 1 78 ? 30.497 7.441 -26.081 1.00 39.34 571 GLU A CA 1
ATOM 553 C C . GLU A 1 78 ? 29.650 8.453 -25.302 1.00 32.97 571 GLU A C 1
ATOM 554 O O . GLU A 1 78 ? 29.929 9.646 -25.317 1.00 33.76 571 GLU A O 1
ATOM 560 N N . GLN A 1 79 ? 28.605 7.974 -24.641 1.00 32.04 572 GLN A N 1
ATOM 561 C CA . GLN A 1 79 ? 27.742 8.862 -23.858 1.00 38.02 572 GLN A CA 1
ATOM 562 C C . GLN A 1 79 ? 28.467 9.410 -22.634 1.00 32.78 572 GLN A C 1
ATOM 563 O O . GLN A 1 79 ? 28.375 10.594 -22.348 1.00 31.79 572 GLN A O 1
ATOM 569 N N . SER A 1 80 ? 29.162 8.537 -21.913 1.00 30.59 573 SER A N 1
ATOM 570 C CA . SER A 1 80 ? 29.942 8.970 -20.766 1.00 31.54 573 SER A CA 1
ATOM 571 C C . SER A 1 80 ? 30.923 10.062 -21.182 1.00 30.74 573 SER A C 1
ATOM 572 O O . SER A 1 80 ? 31.051 11.106 -20.531 1.00 26.78 573 SER A O 1
ATOM 575 N N . ARG A 1 81 ? 31.581 9.802 -22.307 1.00 32.64 574 ARG A N 1
ATOM 576 C CA . ARG A 1 81 ? 32.578 10.678 -22.896 1.00 30.42 574 ARG A CA 1
ATOM 577 C C . ARG A 1 81 ? 32.036 12.066 -23.200 1.00 31.32 574 ARG A C 1
ATOM 578 O O . ARG A 1 81 ? 32.701 13.086 -22.934 1.00 30.29 574 ARG A O 1
ATOM 586 N N . ASP A 1 82 ? 30.845 12.108 -23.794 1.00 32.19 575 ASP A N 1
ATOM 587 C CA . ASP A 1 82 ? 30.231 13.374 -24.178 1.00 32.29 575 ASP A CA 1
ATOM 588 C C . ASP A 1 82 ? 29.938 14.227 -22.938 1.00 29.87 575 ASP A C 1
ATOM 589 O O . ASP A 1 82 ? 30.050 15.452 -22.965 1.00 30.28 575 ASP A O 1
ATOM 594 N N . ILE A 1 83 ? 29.552 13.572 -21.854 1.00 30.23 576 ILE A N 1
ATOM 595 C CA . ILE A 1 83 ? 29.241 14.295 -20.626 1.00 31.89 576 ILE A CA 1
ATOM 596 C C . ILE A 1 83 ? 30.514 14.849 -19.964 1.00 27.98 576 ILE A C 1
ATOM 597 O O . ILE A 1 83 ? 30.598 16.043 -19.638 1.00 28.85 576 ILE A O 1
ATOM 602 N N . ILE A 1 84 ? 31.503 13.987 -19.783 1.00 25.87 577 ILE A N 1
ATOM 603 C CA . ILE A 1 84 ? 32.699 14.369 -19.041 1.00 27.73 577 ILE A CA 1
ATOM 604 C C . ILE A 1 84 ? 33.577 15.345 -19.833 1.00 25.30 577 ILE A C 1
ATOM 605 O O . ILE A 1 84 ? 34.039 16.340 -19.270 1.00 24.88 577 ILE A O 1
ATOM 610 N N . LEU A 1 85 ? 33.772 15.106 -21.132 1.00 23.50 578 LEU A N 1
ATOM 611 C CA . LEU A 1 85 ? 34.629 15.994 -21.926 1.00 23.23 578 LEU A CA 1
ATOM 612 C C . LEU A 1 85 ? 34.038 17.389 -22.070 1.00 25.06 578 LEU A C 1
ATOM 613 O O . LEU A 1 85 ? 34.762 18.342 -22.347 1.00 25.39 578 LEU A O 1
ATOM 618 N N . SER A 1 86 ? 32.730 17.514 -21.863 1.00 27.67 579 SER A N 1
ATOM 619 C CA . SER A 1 86 ? 32.062 18.819 -21.935 1.00 27.76 579 SER A CA 1
ATOM 620 C C . SER A 1 86 ? 32.367 19.779 -20.786 1.00 27.53 579 SER A C 1
ATOM 621 O O . SER A 1 86 ? 32.156 20.995 -20.923 1.00 25.11 579 SER A O 1
ATOM 624 N N . HIS A 1 87 ? 32.835 19.251 -19.653 1.00 25.91 580 HIS A N 1
ATOM 625 C CA . HIS A 1 87 ? 32.830 20.050 -18.434 1.00 24.96 580 HIS A CA 1
ATOM 626 C C . HIS A 1 87 ? 33.869 21.169 -18.477 1.00 24.25 580 HIS A C 1
ATOM 627 O O . HIS A 1 87 ? 33.701 22.179 -17.808 1.00 25.92 580 HIS A O 1
ATOM 634 N N . THR A 1 88 ? 34.910 21.028 -19.295 1.00 22.94 581 THR A N 1
ATOM 635 C CA . THR A 1 88 ? 35.849 22.142 -19.479 1.00 24.00 581 THR A CA 1
ATOM 636 C C . THR A 1 88 ? 35.197 23.255 -20.315 1.00 23.45 581 THR A C 1
ATOM 637 O O . THR A 1 88 ? 35.232 24.433 -19.949 1.00 22.62 581 THR A O 1
ATOM 641 N N . LYS A 1 89 ? 34.599 22.871 -21.437 1.00 24.74 582 LYS A N 1
ATOM 642 C CA . LYS A 1 89 ? 33.931 23.820 -22.335 1.00 27.57 582 LYS A CA 1
ATOM 643 C C . LYS A 1 89 ? 32.756 24.509 -21.644 1.00 25.71 582 LYS A C 1
ATOM 644 O O . LYS A 1 89 ? 32.585 25.722 -21.727 1.00 27.63 582 LYS A O 1
ATOM 650 N N . ASP A 1 90 ? 31.957 23.722 -20.940 1.00 25.51 583 ASP A N 1
ATOM 651 C CA . ASP A 1 90 ? 30.785 24.273 -20.266 1.00 30.27 583 ASP A CA 1
ATOM 652 C C . ASP A 1 90 ? 31.197 25.217 -19.147 1.00 29.93 583 ASP A C 1
ATOM 653 O O . ASP A 1 90 ? 30.566 26.259 -18.936 1.00 28.61 583 ASP A O 1
ATOM 658 N N . GLY A 1 91 ? 32.252 24.843 -18.425 1.00 25.28 584 GLY A N 1
ATOM 659 C CA . GLY A 1 91 ? 32.738 25.660 -17.333 1.00 23.50 584 GLY A CA 1
ATOM 660 C C . GLY A 1 91 ? 33.190 27.017 -17.827 1.00 27.44 584 GLY A C 1
ATOM 661 O O . GLY A 1 91 ? 32.827 28.045 -17.257 1.00 25.79 584 GLY A O 1
ATOM 662 N N . ALA A 1 92 ? 33.965 27.024 -18.909 1.00 24.03 585 ALA A N 1
ATOM 663 C CA . ALA A 1 92 ? 34.417 28.280 -19.491 1.00 25.71 585 ALA A CA 1
ATOM 664 C C . ALA A 1 92 ? 33.217 29.123 -19.950 1.00 28.17 585 ALA A C 1
ATOM 665 O O . ALA A 1 92 ? 33.201 30.348 -19.749 1.00 29.92 585 ALA A O 1
ATOM 667 N N . GLU A 1 93 ? 32.226 28.462 -20.552 1.00 26.44 586 GLU A N 1
ATOM 668 C CA . GLU A 1 93 ? 31.008 29.141 -21.034 1.00 31.00 586 GLU A CA 1
ATOM 669 C C . GLU A 1 93 ? 30.259 29.834 -19.890 1.00 35.05 586 GLU A C 1
ATOM 670 O O . GLU A 1 93 ? 29.898 31.005 -20.001 1.00 32.77 586 GLU A O 1
ATOM 676 N N . ILE A 1 94 ? 30.049 29.104 -18.792 1.00 30.97 587 ILE A N 1
ATOM 677 C CA . ILE A 1 94 ? 29.441 29.650 -17.584 1.00 28.58 587 ILE A CA 1
ATOM 678 C C . ILE A 1 94 ? 30.175 30.863 -17.045 1.00 32.13 587 ILE A C 1
ATOM 679 O O . ILE A 1 94 ? 29.558 31.860 -16.670 1.00 33.52 587 ILE A O 1
ATOM 684 N N . LEU A 1 95 ? 31.497 30.788 -17.012 1.00 28.78 588 LEU A N 1
ATOM 685 C CA . LEU A 1 95 ? 32.275 31.869 -16.421 1.00 33.90 588 LEU A CA 1
ATOM 686 C C . LEU A 1 95 ? 32.247 33.084 -17.354 1.00 32.94 588 LEU A C 1
ATOM 687 O O . LEU A 1 95 ? 32.205 34.235 -16.908 1.00 33.21 588 LEU A O 1
ATOM 692 N N . LYS A 1 96 ? 32.261 32.804 -18.652 1.00 34.65 589 LYS A N 1
ATOM 693 C CA . LYS A 1 96 ? 32.147 33.834 -19.675 1.00 34.22 589 LYS A CA 1
ATOM 694 C C . LYS A 1 96 ? 30.832 34.614 -19.523 1.00 34.57 589 LYS A C 1
ATOM 695 O O . LYS A 1 96 ? 30.823 35.842 -19.406 1.00 32.71 589 LYS A O 1
ATOM 701 N N . GLU A 1 97 ? 29.731 33.877 -19.496 1.00 31.70 590 GLU A N 1
ATOM 702 C CA . GLU A 1 97 ? 28.405 34.459 -19.360 1.00 37.64 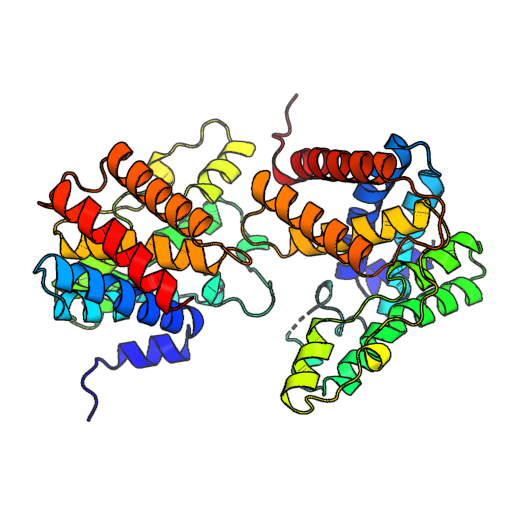590 GLU A CA 1
ATOM 703 C C . GLU A 1 97 ? 28.289 35.248 -18.060 1.00 40.33 590 GLU A C 1
ATOM 704 O O . GLU A 1 97 ? 27.538 36.213 -17.967 1.00 38.83 590 GLU A O 1
ATOM 710 N N . ASN A 1 98 ? 29.072 34.856 -17.068 1.00 37.01 591 ASN A N 1
ATOM 711 C CA . ASN A 1 98 ? 29.072 35.552 -15.797 1.00 36.12 591 ASN A CA 1
ATOM 712 C C . ASN A 1 98 ? 30.136 36.636 -15.730 1.00 36.30 591 ASN A C 1
ATOM 713 O O . ASN A 1 98 ? 30.419 37.169 -14.659 1.00 37.88 591 ASN A O 1
ATOM 718 N N . HIS A 1 99 ? 30.722 36.944 -16.884 1.00 37.47 592 HIS A N 1
ATOM 719 C CA . HIS A 1 99 ? 31.726 38.000 -17.013 1.00 38.57 592 HIS A CA 1
ATOM 720 C C . HIS A 1 99 ? 32.924 37.888 -16.072 1.00 38.37 592 HIS A C 1
ATOM 721 O O . HIS A 1 99 ? 33.431 38.899 -15.588 1.00 36.64 592 HIS A O 1
ATOM 728 N N . MET A 1 100 ? 33.393 36.668 -15.836 1.00 39.03 593 MET A N 1
A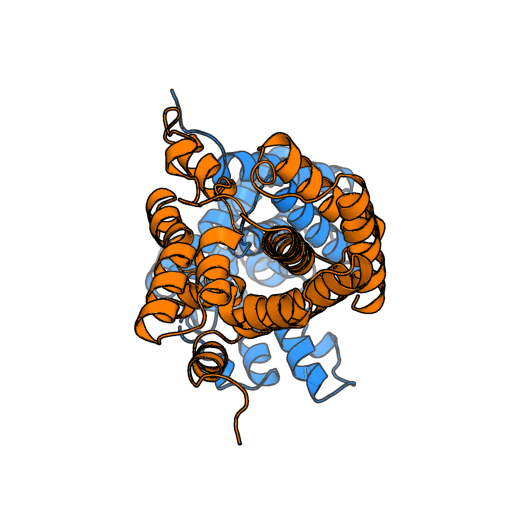TOM 729 C CA . MET A 1 100 ? 34.557 36.467 -14.980 1.00 34.98 593 MET A CA 1
ATOM 730 C C . MET A 1 100 ? 35.827 36.867 -15.729 1.00 29.12 593 MET A C 1
ATOM 731 O O . MET A 1 100 ? 35.832 36.918 -16.949 1.00 33.86 593 MET A O 1
ATOM 736 N N . PRO A 1 101 ? 36.909 37.169 -14.999 1.00 31.45 594 PRO A N 1
ATOM 737 C CA . PRO A 1 101 ? 38.154 37.557 -15.674 1.00 31.73 594 PRO A CA 1
ATOM 738 C C . PRO A 1 101 ? 38.638 36.479 -16.652 1.00 34.55 594 PRO A C 1
ATOM 739 O O . PRO A 1 101 ? 38.466 35.288 -16.370 1.00 32.85 594 PRO A O 1
ATOM 743 N N . GLN A 1 102 ? 39.225 36.878 -17.780 1.00 34.37 595 GLN A N 1
ATOM 744 C CA . GLN A 1 102 ? 39.649 35.900 -18.790 1.00 34.94 595 GLN A CA 1
ATOM 745 C C . GLN A 1 102 ? 40.574 34.785 -18.258 1.00 31.63 595 GLN A C 1
ATOM 746 O O . GLN A 1 102 ? 40.398 33.618 -18.615 1.00 30.81 595 GLN A O 1
ATOM 752 N N . PRO A 1 103 ? 41.560 35.132 -17.412 1.00 34.08 596 PRO A N 1
ATOM 753 C CA . PRO A 1 103 ? 42.415 34.023 -16.980 1.00 35.05 596 PRO A CA 1
ATOM 754 C C . PRO A 1 103 ? 41.680 32.978 -16.132 1.00 32.45 596 PRO A C 1
ATOM 755 O O . PRO A 1 103 ? 42.134 31.847 -16.099 1.00 29.23 596 PRO A O 1
ATOM 759 N N . ILE A 1 104 ? 40.566 33.338 -15.491 1.00 31.85 597 ILE A N 1
ATOM 760 C CA . ILE A 1 104 ? 39.767 32.368 -14.755 1.00 31.15 597 ILE A CA 1
ATOM 761 C C . ILE A 1 104 ? 39.053 31.442 -15.739 1.00 28.98 597 ILE A C 1
ATOM 762 O O . ILE A 1 104 ? 38.964 30.231 -15.522 1.00 26.55 597 ILE A O 1
ATOM 767 N N . ILE A 1 105 ? 38.535 32.038 -16.810 1.00 29.90 598 ILE A N 1
ATOM 768 C CA . ILE A 1 105 ? 37.906 31.314 -17.908 1.00 28.39 598 ILE A CA 1
ATOM 769 C C . ILE A 1 105 ? 38.880 30.341 -18.591 1.00 27.02 598 ILE A C 1
ATOM 770 O O . ILE A 1 105 ? 38.506 29.225 -18.958 1.00 24.36 598 ILE A O 1
ATOM 775 N N . ASP A 1 106 ? 40.125 30.771 -18.774 1.00 28.78 599 ASP A N 1
ATOM 776 C CA . ASP A 1 106 ? 41.123 29.923 -19.436 1.00 31.96 599 ASP A CA 1
ATOM 777 C C . ASP A 1 106 ? 41.444 28.677 -18.599 1.00 27.75 599 ASP A C 1
ATOM 778 O O . ASP A 1 106 ? 41.589 27.582 -19.142 1.00 28.77 599 ASP A O 1
ATOM 783 N N . ILE A 1 107 ? 41.558 28.867 -17.287 1.00 25.82 600 ILE A N 1
ATOM 784 C CA . ILE A 1 107 ? 41.784 27.771 -16.351 1.00 21.16 600 ILE A CA 1
ATOM 785 C C . ILE A 1 107 ? 40.679 26.716 -16.470 1.00 25.77 600 ILE A C 1
ATOM 786 O O . ILE A 1 107 ? 40.960 25.526 -16.584 1.00 23.79 600 ILE A O 1
ATOM 791 N N . ALA A 1 108 ? 39.424 27.145 -16.473 1.00 21.37 601 ALA A N 1
ATOM 792 C CA . ALA A 1 108 ? 38.318 26.210 -16.674 1.00 22.74 601 ALA A CA 1
ATOM 793 C C . ALA A 1 108 ? 38.440 25.415 -17.976 1.00 23.24 601 ALA A C 1
ATOM 794 O O . ALA A 1 108 ? 38.144 24.215 -18.019 1.00 22.68 601 ALA A O 1
ATOM 796 N N . LEU A 1 109 ? 38.862 26.086 -19.044 1.00 24.20 602 LEU A N 1
ATOM 797 C CA . LEU A 1 109 ? 38.936 25.443 -20.353 1.00 22.51 602 LEU A CA 1
ATOM 798 C C . LEU A 1 109 ? 40.156 24.539 -20.514 1.00 20.55 602 LEU A C 1
ATOM 799 O O . LEU A 1 109 ? 40.069 23.480 -21.132 1.00 20.23 602 LEU A O 1
ATOM 804 N N . GLN A 1 110 ? 41.290 24.984 -19.978 1.00 19.91 603 GLN A N 1
ATOM 805 C CA . GLN A 1 110 ? 42.587 24.351 -20.261 1.00 23.72 603 GLN A CA 1
ATOM 806 C C . GLN A 1 110 ? 43.098 23.393 -19.175 1.00 25.49 603 GLN A C 1
ATOM 807 O O . GLN A 1 110 ? 44.186 22.823 -19.332 1.00 23.17 603 GLN A O 1
ATOM 813 N N . HIS A 1 111 ? 42.353 23.220 -18.077 1.00 18.40 604 HIS A N 1
ATOM 814 C CA . HIS A 1 111 ? 42.968 22.547 -16.913 1.00 20.23 604 HIS A CA 1
ATOM 815 C C . HIS A 1 111 ? 43.199 21.044 -17.156 1.00 20.56 604 HIS A C 1
ATOM 816 O O . HIS A 1 111 ? 43.974 20.426 -16.446 1.00 19.07 604 HIS A O 1
ATOM 823 N N . HIS A 1 112 ? 42.547 20.463 -18.166 1.00 19.77 605 HIS A N 1
ATOM 824 C CA . HIS A 1 112 ? 42.894 19.099 -18.581 1.00 20.81 605 HIS A CA 1
ATOM 825 C C . HIS A 1 112 ? 43.794 19.068 -19.816 1.00 21.16 605 HIS A C 1
ATOM 826 O O . HIS A 1 112 ? 44.086 17.995 -20.328 1.00 22.23 605 HIS A O 1
ATOM 833 N N . GLY A 1 113 ? 44.221 20.240 -20.292 1.00 23.82 606 GLY A N 1
ATOM 834 C CA . GLY A 1 113 ? 44.911 20.340 -21.574 1.00 22.07 606 GLY A CA 1
ATOM 835 C C . GLY A 1 113 ? 44.168 19.561 -22.656 1.00 25.23 606 GLY A C 1
ATOM 836 O O . GLY A 1 113 ? 42.952 19.715 -22.832 1.00 22.98 606 GLY A O 1
ATOM 837 N N . THR A 1 114 ? 44.880 18.680 -23.353 1.00 21.86 607 THR A N 1
ATOM 838 C CA . THR A 1 114 ? 44.231 17.773 -24.301 1.00 24.00 607 THR A CA 1
ATOM 839 C C . THR A 1 114 ? 44.369 16.316 -23.860 1.00 24.44 607 THR A C 1
ATOM 840 O O . THR A 1 114 ? 44.465 15.404 -24.684 1.00 23.59 607 THR A O 1
ATOM 844 N N . THR A 1 115 ? 44.363 16.087 -22.551 1.00 25.12 608 THR A N 1
ATOM 845 C CA . THR A 1 115 ? 44.591 14.732 -22.045 1.00 21.14 608 THR A CA 1
ATOM 846 C C . THR A 1 115 ? 43.510 13.751 -22.454 1.00 21.98 608 THR A C 1
ATOM 847 O O . THR A 1 115 ? 42.373 14.117 -22.779 1.00 20.83 608 THR A O 1
ATOM 851 N N . LEU A 1 116 ? 43.892 12.486 -22.423 1.00 24.32 609 LEU A N 1
ATOM 852 C CA . LEU A 1 116 ? 43.014 11.380 -22.744 1.00 23.14 609 LEU A CA 1
ATOM 853 C C . LEU A 1 116 ? 42.113 10.990 -21.567 1.00 26.93 609 LEU A C 1
ATOM 854 O O . LEU A 1 116 ? 42.577 10.842 -20.440 1.00 27.01 609 LEU A O 1
ATOM 859 N N . LEU A 1 117 ? 40.826 10.808 -21.831 1.00 24.42 610 LEU A N 1
ATOM 860 C CA . LEU A 1 117 ? 39.912 10.315 -20.817 1.00 25.06 610 LEU A CA 1
ATOM 861 C C . LEU A 1 117 ? 40.071 8.807 -20.823 1.00 29.17 610 LEU A C 1
ATOM 862 O O . LEU A 1 117 ? 39.363 8.089 -21.533 1.00 28.06 610 LEU A O 1
ATOM 867 N N . LYS A 1 118 ? 41.029 8.342 -20.026 1.00 31.07 611 LYS A N 1
ATOM 868 C CA . LYS A 1 118 ? 41.537 6.984 -20.136 1.00 31.50 611 LYS A CA 1
ATOM 869 C C . LYS A 1 118 ? 40.495 5.928 -19.851 1.00 32.47 611 LYS A C 1
ATOM 870 O O . LYS A 1 118 ? 40.369 4.977 -20.609 1.00 30.73 611 LYS A O 1
ATOM 876 N N . TYR A 1 119 ? 39.751 6.081 -18.763 1.00 31.86 612 TYR A N 1
ATOM 877 C CA . TYR A 1 119 ? 38.850 5.019 -18.364 1.00 32.63 612 TYR A CA 1
ATOM 878 C C . TYR A 1 119 ? 37.889 4.654 -19.484 1.00 33.55 612 TYR A C 1
ATOM 879 O O . TYR A 1 119 ? 37.787 3.497 -19.885 1.00 34.99 612 TYR A O 1
ATOM 888 N N . PHE A 1 120 ? 37.182 5.650 -19.984 1.00 29.51 613 PHE A N 1
ATOM 889 C CA . PHE A 1 120 ? 36.159 5.387 -20.964 1.00 33.41 613 PHE A CA 1
ATOM 890 C C . PHE A 1 120 ? 36.775 5.127 -22.348 1.00 31.09 613 PHE A C 1
ATOM 891 O O . PHE A 1 120 ? 36.187 4.411 -23.147 1.00 29.38 613 PHE A O 1
ATOM 899 N N . TYR A 1 121 ? 37.972 5.655 -22.606 1.00 32.15 614 TYR A N 1
ATOM 900 C CA . TYR A 1 121 ? 38.678 5.314 -23.843 1.00 31.70 614 TYR A CA 1
ATOM 901 C C . TYR A 1 121 ? 38.905 3.811 -23.922 1.00 38.47 614 TYR A C 1
ATOM 902 O O . TYR A 1 121 ? 38.565 3.172 -24.928 1.00 33.37 614 TYR A O 1
ATOM 911 N N . PHE A 1 122 ? 39.456 3.243 -22.849 1.00 33.25 615 PHE A N 1
ATOM 912 C CA . PHE A 1 122 ? 39.757 1.815 -22.844 1.00 41.13 615 PHE A CA 1
ATOM 913 C C . PHE A 1 122 ? 38.484 0.961 -22.748 1.00 37.32 615 PHE A C 1
ATOM 914 O O . PHE A 1 122 ? 38.441 -0.150 -23.263 1.00 39.48 615 PHE A O 1
ATOM 922 N N . LYS A 1 123 ? 37.433 1.494 -22.138 1.00 39.46 616 LYS A N 1
ATOM 923 C CA . LYS A 1 123 ? 36.149 0.790 -22.133 1.00 42.19 616 LYS A CA 1
ATOM 924 C C . LYS A 1 123 ? 35.579 0.660 -23.553 1.00 43.23 616 LYS A C 1
ATOM 925 O O . LYS A 1 123 ? 34.994 -0.365 -23.909 1.00 43.55 616 LYS A O 1
ATOM 931 N N . ALA A 1 124 ? 35.763 1.695 -24.363 1.00 35.33 617 ALA A N 1
ATOM 932 C CA . ALA A 1 124 ? 35.311 1.657 -25.745 1.00 39.74 617 ALA A CA 1
ATOM 933 C C . ALA A 1 124 ? 36.212 0.746 -26.577 1.00 44.19 617 ALA A C 1
ATOM 934 O O . ALA A 1 124 ? 35.752 0.071 -27.498 1.00 43.74 617 ALA A O 1
ATOM 936 N N . LYS A 1 125 ? 37.499 0.728 -26.245 1.00 42.21 618 LYS A N 1
ATOM 937 C CA . LYS A 1 125 ? 38.466 -0.027 -27.027 1.00 41.73 618 LYS A CA 1
ATOM 938 C C . LYS A 1 125 ? 38.232 -1.516 -26.867 1.00 43.49 618 LYS A C 1
ATOM 939 O O . LYS A 1 125 ? 38.733 -2.309 -27.659 1.00 44.89 618 LYS A O 1
ATOM 945 N N . GLU A 1 126 ? 37.458 -1.883 -25.848 1.00 41.56 619 GLU A N 1
ATOM 946 C CA . GLU A 1 126 ? 37.085 -3.273 -25.602 1.00 44.99 619 GLU A CA 1
ATOM 947 C C . GLU A 1 126 ? 36.309 -3.877 -26.767 1.00 48.28 619 GLU A C 1
ATOM 948 O O . GLU A 1 126 ? 36.442 -5.058 -27.068 1.00 45.08 619 GLU A O 1
ATOM 954 N N . THR A 1 127 ? 35.490 -3.056 -27.410 1.00 50.64 620 THR A N 1
ATOM 955 C CA . THR A 1 127 ? 34.626 -3.524 -28.478 1.00 48.71 620 THR A CA 1
ATOM 956 C C . THR A 1 127 ? 34.955 -2.860 -29.812 1.00 51.15 620 THR A C 1
ATOM 957 O O . THR A 1 127 ? 34.341 -3.169 -30.828 1.00 54.20 620 THR A O 1
ATOM 961 N N . ASN A 1 128 ? 35.901 -1.926 -29.802 1.00 47.56 621 ASN A N 1
ATOM 962 C CA . ASN A 1 128 ? 36.450 -1.398 -31.040 1.00 45.04 621 ASN A CA 1
ATOM 963 C C . ASN A 1 128 ? 37.946 -1.123 -30.909 1.00 44.20 621 ASN A C 1
ATOM 964 O O . ASN A 1 128 ? 38.365 -0.073 -30.415 1.00 44.81 621 ASN A O 1
ATOM 969 N N . PRO A 1 129 ? 38.766 -2.057 -31.396 1.00 41.88 622 PRO A N 1
ATOM 970 C CA . PRO A 1 129 ? 40.222 -1.936 -31.313 1.00 40.34 622 PRO A CA 1
ATOM 971 C C . PRO A 1 129 ? 40.748 -0.734 -32.096 1.00 41.43 622 PRO A C 1
ATOM 972 O O . PRO A 1 129 ? 41.909 -0.345 -31.935 1.00 38.92 622 PRO A O 1
ATOM 976 N N . ASP A 1 130 ? 39.898 -0.157 -32.941 1.00 39.99 623 ASP A N 1
ATOM 977 C CA . ASP A 1 130 ? 40.296 0.983 -33.755 1.00 38.75 623 ASP A CA 1
ATOM 978 C C . ASP A 1 130 ? 39.892 2.346 -33.185 1.00 38.22 623 ASP A C 1
ATOM 979 O O . ASP A 1 130 ? 40.104 3.359 -33.853 1.00 35.52 623 ASP A O 1
ATOM 984 N N . VAL A 1 131 ? 39.319 2.389 -31.977 1.00 38.51 624 VAL A N 1
ATOM 985 C CA . VAL A 1 131 ? 38.930 3.679 -31.380 1.00 35.62 624 VAL A CA 1
ATOM 986 C C . VAL A 1 131 ? 40.110 4.654 -31.405 1.00 27.87 624 VAL A C 1
ATOM 987 O O . VAL A 1 131 ? 41.243 4.292 -31.085 1.00 30.87 624 VAL A O 1
ATOM 991 N N . LYS A 1 132 ? 39.858 5.879 -31.834 1.00 28.84 625 LYS A N 1
ATOM 992 C CA . LYS A 1 132 ? 40.910 6.883 -31.860 1.00 32.62 625 LYS A CA 1
ATOM 993 C C . LYS A 1 132 ? 41.013 7.613 -30.521 1.00 32.98 625 LYS A C 1
ATOM 994 O O . LYS A 1 132 ? 40.002 8.008 -29.940 1.00 30.50 625 LYS A O 1
ATOM 1000 N N . GLU A 1 133 ? 42.234 7.806 -30.048 1.00 27.58 626 GLU A N 1
ATOM 1001 C CA . GLU A 1 133 ? 42.469 8.603 -28.848 1.00 34.39 626 GLU A CA 1
ATOM 1002 C C . GLU A 1 133 ? 41.871 9.999 -28.975 1.00 34.53 626 GLU A C 1
ATOM 1003 O O . GLU A 1 133 ? 41.336 10.545 -28.008 1.00 30.72 626 GLU A O 1
ATOM 1009 N N . ALA A 1 134 ? 41.971 10.552 -30.181 1.00 28.08 627 ALA A N 1
ATOM 1010 C CA . ALA A 1 134 ? 41.441 11.862 -30.517 1.00 30.58 627 ALA A CA 1
ATOM 1011 C C . ALA A 1 134 ? 40.002 12.017 -30.070 1.00 29.94 627 ALA A C 1
ATOM 1012 O O . ALA A 1 134 ? 39.610 13.090 -29.625 1.00 32.41 627 ALA A O 1
ATOM 1014 N N . ASP A 1 135 ? 39.209 10.953 -30.189 1.00 27.86 628 ASP A N 1
ATOM 1015 C CA . ASP A 1 135 ? 37.803 11.034 -29.802 1.00 29.44 628 ASP A CA 1
ATOM 1016 C C . ASP A 1 135 ? 37.591 11.039 -28.283 1.00 30.12 628 ASP A C 1
ATOM 1017 O O . ASP A 1 135 ? 36.457 11.183 -27.813 1.00 27.15 628 ASP A O 1
ATOM 1022 N N . TYR A 1 136 ? 38.655 10.841 -27.511 1.00 27.51 629 TYR A N 1
ATOM 1023 C CA . TYR A 1 136 ? 38.506 10.781 -26.051 1.00 24.29 629 TYR A CA 1
ATOM 1024 C C . TYR A 1 136 ? 39.413 11.770 -25.320 1.00 26.19 629 TYR A C 1
ATOM 1025 O O . TYR A 1 136 ? 39.671 11.635 -24.108 1.00 25.38 629 TYR A O 1
ATOM 1034 N N . ARG A 1 137 ? 39.891 12.760 -26.062 1.00 23.58 630 ARG A N 1
ATOM 1035 C CA . ARG A 1 137 ? 40.741 13.802 -25.498 1.00 25.18 630 ARG A CA 1
ATOM 1036 C C . ARG A 1 137 ? 39.968 15.113 -25.333 1.00 26.51 630 ARG A C 1
ATOM 1037 O O . ARG A 1 137 ? 39.094 15.436 -26.137 1.00 21.63 630 ARG A O 1
ATOM 1045 N N . TYR A 1 138 ? 40.285 15.871 -24.294 1.00 22.48 631 TYR A N 1
ATOM 1046 C CA . TYR A 1 138 ? 39.695 17.193 -24.149 1.00 25.40 631 TYR A CA 1
ATOM 1047 C C . TYR A 1 138 ? 40.131 18.053 -25.331 1.00 29.62 631 TYR A C 1
ATOM 1048 O O . TYR A 1 138 ? 41.167 17.789 -25.932 1.00 27.38 631 TYR A O 1
ATOM 1057 N N . SER A 1 139 ? 39.356 19.094 -25.626 1.00 27.11 632 SER A N 1
ATOM 1058 C CA . SER A 1 139 ? 39.620 19.985 -26.743 1.00 24.41 632 SER A CA 1
ATOM 1059 C C . SER A 1 139 ? 40.761 20.927 -26.450 1.00 27.50 632 SER A C 1
ATOM 1060 O O . SER A 1 139 ? 41.339 21.502 -27.360 1.00 24.94 632 SER A O 1
ATOM 1063 N N . GLY A 1 140 ? 41.102 21.096 -25.178 1.00 24.58 633 GLY A N 1
ATOM 1064 C CA . GLY A 1 140 ? 42.186 21.993 -24.861 1.00 24.23 633 GLY A CA 1
ATOM 1065 C C . GLY A 1 140 ? 41.704 23.430 -24.942 1.00 27.18 633 GLY A C 1
ATOM 1066 O O . GLY A 1 140 ? 40.508 23.689 -24.820 1.00 28.69 633 GLY A O 1
ATOM 1067 N N . PRO A 1 141 ? 42.617 24.374 -25.183 1.00 28.29 634 PRO A N 1
ATOM 1068 C CA . PRO A 1 141 ? 44.046 24.176 -25.473 1.00 26.14 634 PRO A CA 1
ATOM 1069 C C . PRO A 1 141 ? 44.871 23.571 -24.326 1.00 27.91 634 PRO A C 1
ATOM 1070 O O . PRO A 1 141 ? 44.384 23.449 -23.192 1.00 24.60 634 PRO A O 1
ATOM 1074 N N . LYS A 1 142 ? 46.085 23.144 -24.673 1.00 22.46 635 LYS A N 1
ATOM 1075 C CA . LYS A 1 142 ? 47.104 22.757 -23.720 1.00 25.87 635 LYS A CA 1
ATOM 1076 C C . LYS A 1 142 ? 47.388 23.965 -22.858 1.00 25.86 635 LYS A C 1
ATOM 1077 O O . LYS A 1 142 ? 47.244 25.095 -23.310 1.00 25.94 635 LYS A O 1
ATOM 1083 N N . PRO A 1 143 ? 47.751 23.734 -21.598 1.00 25.68 636 PRO A N 1
ATOM 1084 C CA . PRO A 1 143 ? 48.004 24.852 -20.688 1.00 25.49 636 PRO A CA 1
ATOM 1085 C C . PRO A 1 143 ? 48.943 25.889 -21.298 1.00 28.46 636 PRO A C 1
ATOM 1086 O O . PRO A 1 143 ? 50.044 25.555 -21.754 1.00 26.87 636 PRO A O 1
ATOM 1090 N N . GLN A 1 144 ? 48.499 27.142 -21.310 1.00 25.54 637 GLN A N 1
ATOM 1091 C CA . GLN A 1 144 ? 49.247 28.189 -21.996 1.00 27.37 637 GLN A CA 1
ATOM 1092 C C . GLN A 1 144 ? 50.138 28.947 -21.028 1.00 29.01 637 GLN A C 1
ATOM 1093 O O . GLN A 1 144 ? 50.902 29.807 -21.437 1.00 28.29 637 GLN A O 1
ATOM 1099 N N . THR A 1 145 ? 50.040 28.637 -19.738 1.00 25.73 638 THR A N 1
ATOM 1100 C CA . THR A 1 145 ? 50.861 29.318 -18.737 1.00 23.88 638 THR A CA 1
ATOM 1101 C C . THR A 1 145 ? 51.354 28.339 -17.679 1.00 26.58 638 THR A C 1
ATOM 1102 O O . THR A 1 145 ? 50.806 27.250 -17.551 1.00 24.49 638 THR A O 1
ATOM 1106 N N . LYS A 1 146 ? 52.378 28.738 -16.919 1.00 27.27 639 LYS A N 1
ATOM 1107 C CA . LYS A 1 146 ? 52.867 27.936 -15.794 1.00 26.95 639 LYS A CA 1
ATOM 1108 C C . LYS A 1 146 ? 51.766 27.687 -14.755 1.00 28.04 639 LYS A C 1
ATOM 1109 O O . LYS A 1 146 ? 51.644 26.576 -14.228 1.00 24.90 639 LYS A O 1
ATOM 1115 N N . GLU A 1 147 ? 51.015 28.745 -14.428 1.00 22.69 640 GLU A N 1
ATOM 1116 C CA . GLU A 1 147 ? 49.899 28.668 -13.481 1.00 26.26 640 GLU A CA 1
ATOM 1117 C C . GLU A 1 147 ? 48.937 27.559 -13.862 1.00 24.63 640 GLU A C 1
ATOM 1118 O O . GLU A 1 147 ? 48.487 26.790 -13.007 1.00 21.49 640 GLU A O 1
ATOM 1124 N N . ILE A 1 148 ? 48.631 27.466 -15.151 1.00 18.70 641 ILE A N 1
ATOM 1125 C CA . ILE A 1 148 ? 47.688 26.455 -15.604 1.00 20.63 641 ILE A CA 1
ATOM 1126 C C . ILE A 1 148 ? 48.338 25.059 -15.612 1.00 24.37 641 ILE A C 1
ATOM 1127 O O . ILE A 1 148 ? 47.679 24.076 -15.265 1.00 23.99 641 ILE A O 1
ATOM 1132 N N . ALA A 1 149 ? 49.627 24.964 -15.947 1.00 23.59 642 ALA A N 1
ATOM 1133 C CA . ALA A 1 149 ? 50.322 23.672 -15.828 1.00 23.84 642 ALA A CA 1
ATOM 1134 C C . ALA A 1 149 ? 50.275 23.177 -14.369 1.00 22.90 642 ALA A C 1
ATOM 1135 O O . ALA A 1 149 ? 49.991 21.997 -14.092 1.00 21.06 642 ALA A O 1
ATOM 1137 N N . ILE A 1 150 ? 50.548 24.091 -13.442 1.00 20.64 643 ILE A N 1
ATOM 1138 C CA . ILE A 1 150 ? 50.466 23.797 -12.025 1.00 20.64 643 ILE A CA 1
ATOM 1139 C C . ILE A 1 150 ? 49.096 23.238 -11.644 1.00 23.40 643 ILE A C 1
ATOM 1140 O O . ILE A 1 150 ? 49.006 22.196 -10.973 1.00 21.70 643 ILE A O 1
ATOM 1145 N N . ILE A 1 151 ? 48.036 23.916 -12.082 1.00 21.48 644 ILE A N 1
ATOM 1146 C CA . ILE A 1 151 ? 46.697 23.441 -11.781 1.00 19.91 644 ILE A CA 1
ATOM 1147 C C . ILE A 1 151 ? 46.445 22.059 -12.361 1.00 18.81 644 ILE A C 1
ATOM 1148 O O . ILE A 1 151 ? 45.867 21.194 -11.698 1.00 20.75 644 ILE A O 1
ATOM 1153 N N . ASN A 1 152 ? 46.898 21.830 -13.587 1.00 18.09 645 ASN A N 1
ATOM 1154 C CA . ASN A 1 152 ? 46.654 20.548 -14.211 1.00 21.13 645 ASN A CA 1
ATOM 1155 C C . ASN A 1 152 ? 47.233 19.416 -13.381 1.00 19.90 645 ASN A C 1
ATOM 1156 O O . ASN A 1 152 ? 46.603 18.380 -13.207 1.00 19.76 645 ASN A O 1
ATOM 1161 N N . ILE A 1 153 ? 48.440 19.613 -12.872 1.00 19.36 646 ILE A N 1
ATOM 1162 C CA . ILE A 1 153 ? 49.103 18.547 -12.120 1.00 21.29 646 ILE A CA 1
ATOM 1163 C C . ILE A 1 153 ? 48.444 18.361 -10.748 1.00 21.79 646 ILE A C 1
ATOM 1164 O O . ILE A 1 153 ? 48.137 17.237 -10.335 1.00 19.13 646 ILE A O 1
ATOM 1169 N N . SER A 1 154 ? 48.268 19.480 -10.046 1.00 18.95 647 SER A N 1
ATOM 1170 C CA . SER A 1 154 ? 47.714 19.488 -8.694 1.00 23.22 647 SER A CA 1
ATOM 1171 C C . SER A 1 154 ? 46.329 18.829 -8.665 1.00 20.62 647 SER A C 1
ATOM 1172 O O . SER A 1 154 ? 46.004 18.114 -7.726 1.00 17.61 647 SER A O 1
ATOM 1175 N N . ASP A 1 155 ? 45.528 19.104 -9.698 1.00 18.32 648 ASP A N 1
ATOM 1176 C CA . ASP A 1 155 ? 44.167 18.569 -9.819 1.00 17.72 648 ASP A CA 1
ATOM 1177 C C . ASP A 1 155 ? 44.232 17.043 -9.917 1.00 21.84 648 ASP A C 1
ATOM 1178 O O . ASP A 1 155 ? 43.480 16.335 -9.259 1.00 17.83 648 ASP A O 1
ATOM 1183 N N . SER A 1 156 ? 45.151 16.551 -10.743 1.00 17.32 649 SER A N 1
ATOM 1184 C CA . SER A 1 156 ? 45.304 15.105 -10.929 1.00 19.24 649 SER A CA 1
ATOM 1185 C C . SER A 1 156 ? 45.854 14.429 -9.673 1.00 18.43 649 SER A C 1
ATOM 1186 O O . SER A 1 156 ?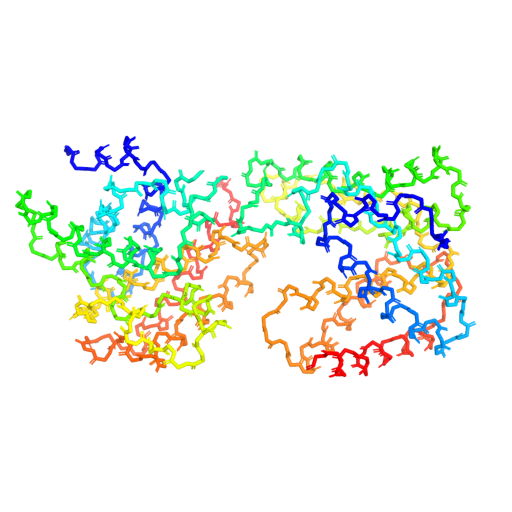 45.383 13.376 -9.279 1.00 19.81 649 SER A O 1
ATOM 1189 N N . VAL A 1 157 ? 46.835 15.063 -9.043 1.00 17.14 650 VAL A N 1
ATOM 1190 C CA . VAL A 1 157 ? 47.427 14.525 -7.823 1.00 19.73 650 VAL A CA 1
ATOM 1191 C C . VAL A 1 157 ? 46.410 14.449 -6.667 1.00 18.58 650 VAL A C 1
ATOM 1192 O O . VAL A 1 157 ? 46.312 13.419 -5.985 1.00 17.73 650 VAL A O 1
ATOM 1196 N N . GLU A 1 158 ? 45.663 15.532 -6.461 1.00 16.95 651 GLU A N 1
ATOM 1197 C CA . GLU A 1 158 ? 44.596 15.548 -5.464 1.00 20.58 651 GLU A CA 1
ATOM 1198 C C . GLU A 1 158 ? 43.664 14.360 -5.643 1.00 21.66 651 GLU A C 1
ATOM 1199 O O . GLU A 1 158 ? 43.370 13.656 -4.685 1.00 19.72 651 GLU A O 1
ATOM 1205 N N . ALA A 1 159 ? 43.204 14.139 -6.875 1.00 21.85 652 ALA A N 1
ATOM 1206 C CA . ALA A 1 159 ? 42.175 13.132 -7.136 1.00 20.04 652 ALA A CA 1
ATOM 1207 C C . ALA A 1 159 ? 42.778 11.744 -7.015 1.00 22.88 652 ALA A C 1
ATOM 1208 O O . ALA A 1 159 ? 42.138 10.828 -6.503 1.00 22.35 652 ALA A O 1
ATOM 1210 N N . ALA A 1 160 ? 44.022 11.601 -7.469 1.00 21.76 653 ALA A N 1
ATOM 1211 C CA . ALA A 1 160 ? 44.671 10.296 -7.491 1.00 21.07 653 ALA A CA 1
ATOM 1212 C C . ALA A 1 160 ? 44.983 9.845 -6.072 1.00 24.45 653 ALA A C 1
ATOM 1213 O O . ALA A 1 160 ? 44.763 8.688 -5.717 1.00 20.62 653 ALA A O 1
ATOM 1215 N N . VAL A 1 161 ? 45.485 10.763 -5.254 1.00 20.21 654 VAL A N 1
ATOM 1216 C CA . VAL A 1 161 ? 45.850 10.414 -3.884 1.00 21.85 654 VAL A CA 1
ATOM 1217 C C . VAL A 1 161 ? 44.583 10.160 -3.062 1.00 23.61 654 VAL A C 1
ATOM 1218 O O . VAL A 1 161 ? 44.527 9.228 -2.253 1.00 21.30 654 VAL A O 1
ATOM 1222 N N . ARG A 1 162 ? 43.552 10.964 -3.304 1.00 22.80 655 ARG A N 1
ATOM 1223 C CA . ARG A 1 162 ? 42.285 10.818 -2.595 1.00 25.70 655 ARG A CA 1
ATOM 1224 C C . ARG A 1 162 ? 41.623 9.447 -2.879 1.00 28.06 655 ARG A C 1
ATOM 1225 O O . ARG A 1 162 ? 40.993 8.873 -2.002 1.00 24.36 655 ARG A O 1
ATOM 1233 N N . SER A 1 163 ? 41.810 8.898 -4.077 1.00 23.40 656 SER A N 1
ATOM 1234 C CA . SER A 1 163 ? 41.232 7.588 -4.367 1.00 29.95 656 SER A CA 1
ATOM 1235 C C . SER A 1 163 ? 42.200 6.436 -4.075 1.00 26.25 656 SER A C 1
ATOM 1236 O O . SER A 1 163 ? 41.851 5.279 -4.262 1.00 26.29 656 SER A O 1
ATOM 1239 N N . SER A 1 164 ? 43.409 6.736 -3.612 1.00 23.47 657 SER A N 1
ATOM 1240 C CA . SER A 1 164 ? 44.362 5.664 -3.296 1.00 26.77 657 SER A CA 1
ATOM 1241 C C . SER A 1 164 ? 43.982 4.966 -1.980 1.00 28.63 657 SER A C 1
ATOM 1242 O O . SER A 1 164 ? 43.245 5.522 -1.165 1.00 26.15 657 SER A O 1
ATOM 1245 N N . THR A 1 165 ? 44.491 3.756 -1.764 1.00 25.83 658 THR A N 1
ATOM 1246 C CA . THR A 1 165 ? 44.101 2.960 -0.592 1.00 28.66 658 THR A CA 1
ATOM 1247 C C . THR A 1 165 ? 44.841 3.294 0.711 1.00 30.52 658 THR A C 1
ATOM 1248 O O . THR A 1 165 ? 44.221 3.462 1.785 1.00 36.98 658 THR A O 1
ATOM 1252 N N . GLU A 1 166 ? 46.162 3.345 0.627 1.00 25.86 659 GLU A N 1
ATOM 1253 C CA . GLU A 1 166 ? 47.016 3.630 1.775 1.00 25.84 659 GLU A CA 1
ATOM 1254 C C . GLU A 1 166 ? 48.137 4.539 1.300 1.00 30.89 659 GLU A C 1
ATOM 1255 O O . GLU A 1 166 ? 49.257 4.074 1.027 1.00 26.52 659 GLU A O 1
ATOM 1261 N N . PRO A 1 167 ? 47.835 5.839 1.177 1.00 27.43 660 PRO A N 1
ATOM 1262 C CA . PRO A 1 167 ? 48.803 6.819 0.672 1.00 24.96 660 PRO A CA 1
ATOM 1263 C C . PRO A 1 167 ? 49.902 7.154 1.684 1.00 26.96 660 PRO A C 1
ATOM 1264 O O . PRO A 1 167 ? 49.864 8.217 2.313 1.00 25.77 660 PRO A O 1
ATOM 1268 N N . THR A 1 168 ? 50.865 6.246 1.839 1.00 24.51 661 THR A N 1
ATOM 1269 C CA . THR A 1 168 ? 52.123 6.534 2.524 1.00 26.03 661 THR A CA 1
ATOM 1270 C C . THR A 1 168 ? 52.928 7.548 1.717 1.00 24.84 661 THR A C 1
ATOM 1271 O O . THR A 1 168 ? 52.636 7.773 0.547 1.00 25.04 661 THR A O 1
ATOM 1275 N N . MET A 1 169 ? 53.969 8.110 2.317 1.00 25.16 662 MET A N 1
ATOM 1276 C CA . MET A 1 169 ? 54.916 8.957 1.581 1.00 23.79 662 MET A CA 1
ATOM 1277 C C . MET A 1 169 ? 55.422 8.360 0.280 1.00 26.88 662 MET A C 1
ATOM 1278 O O . MET A 1 169 ? 55.405 9.021 -0.771 1.00 24.00 662 MET A O 1
ATOM 1283 N N . ALA A 1 170 ? 55.906 7.124 0.345 1.00 23.78 663 ALA A N 1
ATOM 1284 C CA . ALA A 1 170 ? 56.406 6.475 -0.859 1.00 26.72 663 ALA A CA 1
ATOM 1285 C C . ALA A 1 170 ? 55.293 6.365 -1.886 1.00 21.72 663 ALA A C 1
ATOM 1286 O O . ALA A 1 170 ? 55.515 6.609 -3.067 1.00 24.63 663 ALA A O 1
ATOM 1288 N N . LYS A 1 171 ? 54.098 6.002 -1.435 1.00 22.95 664 LYS A N 1
ATOM 1289 C CA . LYS A 1 171 ? 52.957 5.853 -2.337 1.00 25.37 664 LYS A CA 1
ATOM 1290 C C . LYS A 1 171 ? 52.607 7.205 -2.970 1.00 24.11 664 LYS A C 1
ATOM 1291 O O . LYS A 1 171 ? 52.389 7.313 -4.179 1.00 23.25 664 LYS A O 1
ATOM 1297 N N . ILE A 1 172 ? 52.563 8.239 -2.137 1.00 24.43 665 ILE A N 1
ATOM 1298 C CA . ILE A 1 172 ? 52.271 9.582 -2.623 1.00 25.50 665 ILE A CA 1
ATOM 1299 C C . ILE A 1 172 ? 53.313 10.004 -3.660 1.00 22.25 665 ILE A C 1
ATOM 1300 O O . ILE A 1 172 ? 52.975 10.525 -4.726 1.00 20.49 665 ILE A O 1
ATOM 1305 N N . THR A 1 173 ? 54.576 9.738 -3.353 1.00 19.25 666 THR A N 1
ATOM 1306 C CA . THR A 1 173 ? 55.661 10.080 -4.260 1.00 21.28 666 THR A CA 1
ATOM 1307 C C . THR A 1 173 ? 55.510 9.359 -5.604 1.00 22.13 666 THR A C 1
ATOM 1308 O O . THR A 1 173 ? 55.645 9.961 -6.656 1.00 24.48 666 THR A O 1
ATOM 1312 N N . GLU A 1 174 ? 55.198 8.073 -5.569 1.00 23.54 667 GLU A N 1
ATOM 1313 C CA . GLU A 1 174 ? 55.011 7.304 -6.810 1.00 23.11 667 GLU A CA 1
ATOM 1314 C C . GLU A 1 174 ? 53.806 7.804 -7.644 1.00 21.40 667 GLU A C 1
ATOM 1315 O O . GLU A 1 174 ? 53.876 7.907 -8.874 1.00 20.32 667 GLU A O 1
ATOM 1321 N N . ILE A 1 175 ? 52.712 8.149 -6.974 1.00 21.47 668 ILE A N 1
ATOM 1322 C CA . ILE A 1 175 ? 51.557 8.720 -7.667 1.00 21.59 668 ILE A CA 1
ATOM 1323 C C . ILE A 1 175 ? 51.924 10.019 -8.386 1.00 20.21 668 ILE A C 1
ATOM 1324 O O . ILE A 1 175 ? 51.572 10.233 -9.546 1.00 18.56 668 ILE A O 1
ATOM 1329 N N . ILE A 1 176 ? 52.625 10.897 -7.685 1.00 18.71 669 ILE A N 1
ATOM 1330 C CA . ILE A 1 176 ? 52.976 12.174 -8.284 1.00 23.26 669 ILE A CA 1
ATOM 1331 C C . ILE A 1 176 ? 53.926 11.985 -9.488 1.00 25.40 669 ILE A C 1
ATOM 1332 O O . ILE A 1 176 ? 53.697 12.541 -10.563 1.00 22.51 669 ILE A O 1
ATOM 1337 N N . ASP A 1 177 ? 54.985 11.201 -9.300 1.00 22.52 670 ASP A N 1
ATOM 1338 C CA . ASP A 1 177 ? 55.959 10.964 -10.357 1.00 23.52 670 ASP A CA 1
ATOM 1339 C C . ASP A 1 177 ? 55.292 10.353 -11.602 1.00 22.04 670 ASP A C 1
ATOM 1340 O O . ASP A 1 177 ? 55.637 10.706 -12.725 1.00 23.77 670 ASP A O 1
ATOM 1345 N N . GLY A 1 178 ? 54.314 9.478 -11.387 1.00 21.16 671 GLY A N 1
ATOM 1346 C CA . GLY A 1 178 ? 53.612 8.840 -12.476 1.00 22.64 671 GLY A CA 1
ATOM 1347 C C . GLY A 1 178 ? 52.780 9.826 -13.287 1.00 24.70 671 GLY A C 1
ATOM 1348 O O . GLY A 1 178 ? 52.710 9.731 -14.512 1.00 22.56 671 GLY A O 1
ATOM 1349 N N . ILE A 1 179 ? 52.141 10.766 -12.602 1.00 22.47 672 ILE A N 1
ATOM 1350 C CA . ILE A 1 179 ? 51.336 11.784 -13.278 1.00 21.98 672 ILE A CA 1
ATOM 1351 C C . ILE A 1 179 ? 52.237 12.743 -14.085 1.00 22.67 672 ILE A C 1
ATOM 1352 O O . ILE A 1 179 ? 51.966 13.049 -15.248 1.00 19.67 672 ILE A O 1
ATOM 1357 N N . ILE A 1 180 ? 53.328 13.179 -13.473 1.00 21.28 673 ILE A N 1
ATOM 1358 C CA . ILE A 1 180 ? 54.265 14.081 -14.133 1.00 21.22 673 ILE A CA 1
ATOM 1359 C C . ILE A 1 180 ? 54.906 13.396 -15.354 1.00 24.63 673 ILE A C 1
ATOM 1360 O O . ILE A 1 180 ? 55.066 14.015 -16.426 1.00 23.47 673 ILE A O 1
ATOM 1365 N N . LYS A 1 181 ? 55.227 12.113 -15.209 1.00 24.18 674 LYS A N 1
ATOM 1366 C CA . LYS A 1 181 ? 55.733 11.317 -16.337 1.00 24.69 674 LYS A CA 1
ATOM 1367 C C . LYS A 1 181 ? 54.735 11.302 -17.496 1.00 24.52 674 LYS A C 1
ATOM 1368 O O . LYS A 1 181 ? 55.091 11.590 -18.634 1.00 23.65 674 LYS A O 1
ATOM 1374 N N . ASP A 1 182 ? 53.481 10.965 -17.198 1.00 24.75 675 ASP A N 1
ATOM 1375 C CA . ASP A 1 182 ? 52.444 10.903 -18.233 1.00 27.09 675 ASP A CA 1
ATOM 1376 C C . ASP A 1 182 ? 52.245 12.267 -18.938 1.00 26.55 675 ASP A C 1
ATOM 1377 O O . ASP A 1 182 ? 52.140 12.331 -20.166 1.00 25.40 675 ASP A O 1
ATOM 1382 N N . ARG A 1 183 ? 52.205 13.352 -18.171 1.00 22.08 676 ARG A N 1
ATOM 1383 C CA . ARG A 1 183 ? 52.026 14.677 -18.758 1.00 22.46 676 ARG A CA 1
ATOM 1384 C C . ARG A 1 183 ? 53.225 15.110 -19.640 1.00 26.65 676 ARG A C 1
ATOM 1385 O O . ARG A 1 183 ? 53.039 15.770 -20.677 1.00 26.02 676 ARG A O 1
ATOM 1393 N N . PHE A 1 184 ? 54.441 14.753 -19.226 1.00 23.74 677 PHE A N 1
ATOM 1394 C CA . PHE A 1 184 ? 55.631 15.030 -20.033 1.00 23.01 677 PHE A CA 1
ATOM 1395 C C . PHE A 1 184 ? 55.595 14.245 -21.344 1.00 25.56 677 PHE A C 1
ATOM 1396 O O . PHE A 1 184 ? 55.732 14.816 -22.436 1.00 25.60 677 PHE A O 1
ATOM 1404 N N . LEU A 1 185 ? 55.388 12.940 -21.225 1.00 22.73 678 LEU A N 1
ATOM 1405 C CA . LEU A 1 185 ? 55.359 12.054 -22.381 1.00 25.68 678 LEU A CA 1
ATOM 1406 C C . LEU A 1 185 ? 54.242 12.423 -23.338 1.00 30.01 678 LEU A C 1
ATOM 1407 O O . LEU A 1 185 ? 54.373 12.259 -24.546 1.00 26.77 678 LEU A O 1
ATOM 1412 N N . ASP A 1 186 ? 53.148 12.954 -22.810 1.00 27.33 679 ASP A N 1
ATOM 1413 C CA . ASP A 1 186 ? 51.995 13.242 -23.661 1.00 27.00 679 ASP A CA 1
ATOM 1414 C C . ASP A 1 186 ? 52.075 14.655 -24.226 1.00 27.32 679 ASP A C 1
ATOM 1415 O O . ASP A 1 186 ? 51.162 15.119 -24.908 1.00 30.90 679 ASP A O 1
ATOM 1420 N N . GLY A 1 187 ? 53.170 15.343 -23.923 1.00 26.82 680 GLY A N 1
ATOM 1421 C CA . GLY A 1 187 ? 53.425 16.658 -24.484 1.00 28.07 680 GLY A CA 1
ATOM 1422 C C . GLY A 1 187 ? 52.517 17.777 -23.995 1.00 31.07 680 GLY A C 1
ATOM 1423 O O . GLY A 1 187 ? 52.359 18.771 -24.696 1.00 28.05 680 GLY A O 1
ATOM 1424 N N . GLN A 1 188 ? 51.950 17.646 -22.792 1.00 23.49 681 GLN A N 1
ATOM 1425 C CA . GLN A 1 188 ? 50.928 18.582 -22.339 1.00 23.74 681 GLN A CA 1
ATOM 1426 C C . GLN A 1 188 ? 51.497 19.938 -21.935 1.00 26.87 681 GLN A C 1
ATOM 1427 O O . GLN A 1 188 ? 50.750 20.930 -21.888 1.00 28.13 681 GLN A O 1
ATOM 1433 N N . PHE A 1 189 ? 52.796 20.009 -21.647 1.00 21.65 682 PHE A N 1
ATOM 1434 C CA . PHE A 1 189 ? 53.375 21.282 -21.239 1.00 24.58 682 PHE A CA 1
ATOM 1435 C C . PHE A 1 189 ? 54.271 21.996 -22.283 1.00 27.29 682 PHE A C 1
ATOM 1436 O O . PHE A 1 189 ? 55.009 22.913 -21.938 1.00 25.39 682 PHE A O 1
ATOM 1444 N N . THR A 1 190 ? 54.192 21.598 -23.549 1.00 27.40 683 THR A N 1
ATOM 1445 C CA . THR A 1 190 ? 55.075 22.166 -24.581 1.00 28.63 683 THR A CA 1
ATOM 1446 C C . THR A 1 190 ? 54.666 23.567 -25.040 1.00 34.65 683 THR A C 1
ATOM 1447 O O . THR A 1 190 ? 55.402 24.224 -25.766 1.00 36.19 683 THR A O 1
ATOM 1451 N N . GLU A 1 191 ? 53.507 24.036 -24.599 1.00 29.80 684 GLU A N 1
ATOM 1452 C CA . GLU A 1 191 ? 53.014 25.310 -25.056 1.00 29.22 684 GLU A CA 1
ATOM 1453 C C . GLU A 1 191 ? 53.067 26.359 -23.972 1.00 33.19 684 GLU A C 1
ATOM 1454 O O . GLU A 1 191 ? 52.512 27.445 -24.125 1.00 33.93 684 GLU A O 1
ATOM 1460 N N . CYS A 1 192 ? 53.745 26.050 -22.878 1.00 30.71 685 CYS A N 1
ATOM 1461 C CA . CYS A 1 192 ? 53.992 27.077 -21.890 1.00 28.45 685 CYS A CA 1
ATOM 1462 C C . CYS A 1 192 ? 55.471 27.139 -21.574 1.00 32.43 685 CYS A C 1
ATOM 1463 O O . CYS A 1 192 ? 56.269 26.388 -22.138 1.00 35.33 685 CYS A O 1
ATOM 1466 N N . ASP A 1 193 ? 55.807 28.031 -20.650 1.00 28.39 686 ASP A N 1
ATOM 1467 C CA . ASP A 1 193 ? 57.174 28.373 -20.280 1.00 33.49 686 ASP A CA 1
ATOM 1468 C C . ASP A 1 193 ? 57.715 27.630 -19.037 1.00 30.12 686 ASP A C 1
ATOM 1469 O O . ASP A 1 193 ? 58.749 28.025 -18.500 1.00 29.01 686 ASP A O 1
ATOM 1474 N N . ILE A 1 194 ? 57.027 26.586 -18.571 1.00 28.36 687 ILE A N 1
ATOM 1475 C CA . ILE A 1 194 ? 57.437 25.915 -17.334 1.00 27.37 687 ILE A CA 1
ATOM 1476 C C . ILE A 1 194 ? 58.769 25.172 -17.537 1.00 26.70 687 ILE A C 1
ATOM 1477 O O . ILE A 1 194 ? 58.985 24.556 -18.584 1.00 26.27 687 ILE A O 1
ATOM 1482 N N . THR A 1 195 ? 59.671 25.276 -16.559 1.00 27.86 688 THR A N 1
ATOM 1483 C CA . THR A 1 195 ? 60.978 24.622 -16.663 1.00 26.96 688 THR A CA 1
ATOM 1484 C C . THR A 1 195 ? 60.993 23.282 -15.949 1.00 27.69 688 THR A C 1
ATOM 1485 O O . THR A 1 195 ? 60.191 23.034 -15.049 1.00 23.71 688 THR A O 1
ATOM 1489 N N . ILE A 1 196 ? 61.929 22.428 -16.344 1.00 25.96 689 ILE A N 1
ATOM 1490 C CA . ILE A 1 196 ? 62.047 21.114 -15.745 1.00 23.25 689 ILE A CA 1
ATOM 1491 C C . ILE A 1 196 ? 62.389 21.247 -14.271 1.00 26.60 689 ILE A C 1
ATOM 1492 O O . ILE A 1 196 ? 61.880 20.485 -13.451 1.00 25.26 689 ILE A O 1
ATOM 1497 N N . GLN A 1 197 ? 63.205 22.245 -13.928 1.00 22.75 690 GLN A N 1
ATOM 1498 C CA . GLN A 1 197 ? 63.501 22.525 -12.527 1.00 25.84 690 GLN A CA 1
ATOM 1499 C C . GLN A 1 197 ? 62.240 22.916 -11.749 1.00 26.65 690 GLN A C 1
ATOM 1500 O O . GLN A 1 197 ? 62.016 22.457 -10.617 1.00 21.76 690 GLN A O 1
ATOM 1506 N N . GLU A 1 198 ? 61.423 23.769 -12.363 1.00 24.82 691 GLU A N 1
ATOM 1507 C CA . GLU A 1 198 ? 60.154 24.159 -11.757 1.00 25.83 691 GLU A CA 1
ATOM 1508 C C . GLU A 1 198 ? 59.257 22.942 -11.527 1.00 23.54 691 GLU A C 1
ATOM 1509 O O . GLU A 1 198 ? 58.645 22.830 -10.476 1.00 22.36 691 GLU A O 1
ATOM 1515 N N . ILE A 1 199 ? 59.191 22.031 -12.499 1.00 21.90 692 ILE A N 1
ATOM 1516 C CA . ILE A 1 199 ? 58.452 20.781 -12.308 1.00 21.81 692 ILE A CA 1
ATOM 1517 C C . ILE A 1 199 ? 58.975 19.950 -11.130 1.00 23.59 692 ILE A C 1
ATOM 1518 O O . ILE A 1 199 ? 58.189 19.338 -10.398 1.00 23.06 692 ILE A O 1
ATOM 1523 N N . LYS A 1 200 ? 60.294 19.935 -10.936 1.00 22.28 693 LYS A N 1
ATOM 1524 C CA . LYS A 1 200 ? 60.877 19.259 -9.785 1.00 23.21 693 LYS A CA 1
ATOM 1525 C C . LYS A 1 200 ? 60.456 19.958 -8.483 1.00 23.05 693 LYS A C 1
ATOM 1526 O O . LYS A 1 200 ? 60.157 19.297 -7.487 1.00 21.71 693 LYS A O 1
ATOM 1532 N N . ILE A 1 201 ? 60.427 21.287 -8.495 1.00 23.78 694 ILE A N 1
ATOM 1533 C CA . ILE A 1 201 ? 60.026 22.046 -7.312 1.00 21.00 694 ILE A CA 1
ATOM 1534 C C . ILE A 1 201 ? 58.531 21.820 -7.005 1.00 23.44 694 ILE A C 1
ATOM 1535 O O . ILE A 1 201 ? 58.138 21.653 -5.845 1.00 22.92 694 ILE A O 1
ATOM 1540 N N . ILE A 1 202 ? 57.709 21.802 -8.044 1.00 21.17 695 ILE A N 1
ATOM 1541 C CA . ILE A 1 202 ? 56.297 21.446 -7.898 1.00 22.89 695 ILE A CA 1
ATOM 1542 C C . ILE A 1 202 ? 56.134 20.040 -7.296 1.00 22.18 695 ILE A C 1
ATOM 1543 O O . ILE A 1 202 ? 55.323 19.804 -6.399 1.00 21.85 695 ILE A O 1
ATOM 1548 N N . ARG A 1 203 ? 56.904 19.098 -7.819 1.00 22.66 696 ARG A N 1
ATOM 1549 C CA . ARG A 1 203 ? 56.830 17.730 -7.345 1.00 21.99 696 ARG A CA 1
ATOM 1550 C C . ARG A 1 203 ? 57.174 17.626 -5.847 1.00 20.61 696 ARG A C 1
ATOM 1551 O O . ARG A 1 203 ? 56.417 17.035 -5.072 1.00 24.31 696 ARG A O 1
ATOM 1559 N N . ASP A 1 204 ? 58.288 18.216 -5.432 1.00 21.17 697 ASP A N 1
ATOM 1560 C CA . ASP A 1 204 ? 58.694 18.171 -4.026 1.00 21.21 697 ASP A CA 1
ATOM 1561 C C . ASP A 1 204 ? 57.714 18.939 -3.142 1.00 21.92 697 ASP A C 1
ATOM 1562 O O . ASP A 1 204 ? 57.442 18.541 -2.002 1.00 22.08 697 ASP A O 1
ATOM 1567 N N . THR A 1 205 ? 57.176 20.036 -3.662 1.00 18.07 698 THR A N 1
ATOM 1568 C CA . THR A 1 205 ? 56.193 20.816 -2.901 1.00 21.97 698 THR A CA 1
ATOM 1569 C C . THR A 1 205 ? 54.884 20.040 -2.657 1.00 20.69 698 THR A C 1
ATOM 1570 O O . THR A 1 205 ? 54.307 20.077 -1.560 1.00 20.71 698 THR A O 1
ATOM 1574 N N . LEU A 1 206 ? 54.428 19.327 -3.676 1.00 19.75 699 LEU A N 1
ATOM 1575 C CA . LEU A 1 206 ? 53.234 18.507 -3.543 1.00 19.81 699 LEU A CA 1
ATOM 1576 C C . LEU A 1 206 ? 53.505 17.386 -2.549 1.00 21.25 699 LEU A C 1
ATOM 1577 O O . LEU A 1 206 ? 52.654 17.061 -1.724 1.00 19.76 699 LEU A O 1
ATOM 1582 N N . ILE A 1 207 ? 54.706 16.814 -2.603 1.00 21.11 700 ILE A N 1
ATOM 1583 C CA . ILE A 1 207 ? 55.073 15.766 -1.650 1.00 21.39 700 ILE A CA 1
ATOM 1584 C C . ILE A 1 207 ? 55.067 16.302 -0.220 1.00 23.44 700 ILE A C 1
ATOM 1585 O O . ILE A 1 207 ? 54.474 15.700 0.668 1.00 24.81 700 ILE A O 1
ATOM 1590 N N . ALA A 1 208 ? 55.707 17.447 0.002 1.00 23.59 701 ALA A N 1
ATOM 1591 C CA . ALA A 1 208 ? 55.769 18.012 1.347 1.00 22.53 701 ALA A CA 1
ATOM 1592 C C . ALA A 1 208 ? 54.375 18.377 1.836 1.00 23.87 701 ALA A C 1
ATOM 1593 O O . ALA A 1 208 ? 54.014 18.119 2.993 1.00 23.62 701 ALA A O 1
ATOM 1595 N N . THR A 1 209 ? 53.575 18.935 0.939 1.00 21.71 702 THR A N 1
ATOM 1596 C CA . THR A 1 209 ? 52.271 19.444 1.317 1.00 23.70 702 THR A CA 1
ATOM 1597 C C . THR A 1 209 ? 51.336 18.295 1.642 1.00 20.95 702 THR A C 1
ATOM 1598 O O . THR A 1 209 ? 50.623 18.330 2.628 1.00 22.69 702 THR A O 1
ATOM 1602 N N . LEU A 1 210 ? 51.347 17.268 0.815 1.00 20.67 703 LEU A N 1
ATOM 1603 C CA . LEU A 1 210 ? 50.531 16.094 1.083 1.00 22.96 703 LEU A CA 1
ATOM 1604 C C . LEU A 1 210 ? 50.999 15.318 2.324 1.00 26.53 703 LEU A C 1
ATOM 1605 O O . LEU A 1 210 ? 50.186 14.681 2.998 1.00 20.67 703 LEU A O 1
ATOM 1610 N N . ASN A 1 211 ? 52.300 15.363 2.607 1.00 23.64 704 ASN A N 1
ATOM 1611 C CA . ASN A 1 211 ? 52.831 14.820 3.855 1.00 28.53 704 ASN A CA 1
ATOM 1612 C C . ASN A 1 211 ? 52.194 15.511 5.051 1.00 28.52 704 ASN A C 1
ATOM 1613 O O . ASN A 1 211 ? 51.757 14.854 5.999 1.00 30.11 704 ASN A O 1
ATOM 1618 N N . GLY A 1 212 ? 52.148 16.842 5.003 1.00 26.08 705 GLY A N 1
ATOM 1619 C CA . GLY A 1 212 ? 51.444 17.621 6.009 1.00 28.81 705 GLY A CA 1
ATOM 1620 C C . GLY A 1 212 ? 49.991 17.168 6.149 1.00 29.65 705 GLY A C 1
ATOM 1621 O O . GLY A 1 212 ? 49.534 16.832 7.241 1.00 33.49 705 GLY A O 1
ATOM 1622 N N . ILE A 1 213 ? 49.281 17.113 5.027 1.00 24.26 706 ILE A N 1
ATOM 1623 C CA . ILE A 1 213 ? 47.848 16.864 5.027 1.00 26.88 706 ILE A CA 1
ATOM 1624 C C . ILE A 1 213 ? 47.483 15.449 5.481 1.00 30.34 706 ILE A C 1
ATOM 1625 O O . ILE A 1 213 ? 46.539 15.274 6.253 1.00 27.07 706 ILE A O 1
ATOM 1630 N N . TYR A 1 214 ? 48.235 14.449 5.021 1.00 26.62 707 TYR A N 1
ATOM 1631 C CA . TYR A 1 214 ? 47.874 13.060 5.275 1.00 25.26 707 TYR A CA 1
ATOM 1632 C C . TYR A 1 214 ? 48.550 12.485 6.511 1.00 30.60 707 TYR A C 1
ATOM 1633 O O . TYR A 1 214 ? 48.054 11.522 7.085 1.00 32.28 707 TYR A O 1
ATOM 1642 N N . HIS A 1 215 ? 49.684 13.044 6.924 1.00 28.83 708 HIS A N 1
ATOM 1643 C CA . HIS A 1 215 ? 50.442 12.375 7.986 1.00 35.07 708 HIS A CA 1
ATOM 1644 C C . HIS A 1 215 ? 50.939 13.226 9.168 1.00 35.66 708 HIS A C 1
ATOM 1645 O O . HIS A 1 215 ? 51.436 12.672 10.140 1.00 38.69 708 HIS A O 1
ATOM 1652 N N . GLN A 1 216 ? 50.810 14.547 9.125 1.00 31.79 709 GLN A N 1
ATOM 1653 C CA . GLN A 1 216 ? 51.434 15.327 10.194 1.00 38.47 709 GLN A CA 1
ATOM 1654 C C . GLN A 1 216 ? 50.535 15.362 11.424 1.00 41.66 709 GLN A C 1
ATOM 1655 O O . GLN A 1 216 ? 49.339 15.646 11.324 1.00 35.62 709 GLN A O 1
ATOM 1661 N N . ARG A 1 217 ? 51.117 15.033 12.576 1.00 44.93 710 ARG A N 1
ATOM 1662 C CA . ARG A 1 217 ? 50.435 15.166 13.859 1.00 47.68 710 ARG A CA 1
ATOM 1663 C C . ARG A 1 217 ? 50.203 16.648 14.133 1.00 42.69 710 ARG A C 1
ATOM 1664 O O . ARG A 1 217 ? 51.132 17.437 14.034 1.00 46.43 710 ARG A O 1
ATOM 1672 N N . ILE A 1 218 ? 48.966 17.030 14.425 1.00 43.05 711 ILE A N 1
ATOM 1673 C CA . ILE A 1 218 ? 48.650 18.432 14.720 1.00 44.11 711 ILE A CA 1
ATOM 1674 C C . ILE A 1 218 ? 48.903 18.700 16.211 1.00 43.70 711 ILE A C 1
ATOM 1675 O O . ILE A 1 218 ? 48.210 18.164 17.075 1.00 42.94 711 ILE A O 1
ATOM 1680 N N . GLN A 1 219 ? 49.909 19.523 16.502 1.00 47.54 712 GLN A N 1
ATOM 1681 C CA . GLN A 1 219 ? 50.470 19.610 17.847 1.00 45.83 712 GLN A CA 1
ATOM 1682 C C . GLN A 1 219 ? 50.904 21.029 18.172 1.00 47.96 712 GLN A C 1
ATOM 1683 O O . GLN A 1 219 ? 51.308 21.773 17.279 1.00 46.27 712 GLN A O 1
ATOM 1689 N N . TYR A 1 220 ? 50.869 21.395 19.450 1.00 49.14 713 TYR A N 1
ATOM 1690 C CA . TYR A 1 220 ? 51.406 22.687 19.871 1.00 50.47 713 TYR A CA 1
ATOM 1691 C C . TYR A 1 220 ? 52.935 22.747 19.748 1.00 48.69 713 TYR A C 1
ATOM 1692 O O . TYR A 1 220 ? 53.646 21.927 20.328 1.00 47.43 713 TYR A O 1
ATOM 1701 N N . ALA B 1 1 ? 27.527 -32.632 -9.764 1.00 29.80 494 ALA D N 1
ATOM 1702 C CA . ALA B 1 1 ? 27.500 -32.457 -8.321 1.00 35.89 494 ALA D CA 1
ATOM 1703 C C . ALA B 1 1 ? 28.540 -31.441 -7.895 1.00 32.01 494 ALA D C 1
ATOM 1704 O O . ALA B 1 1 ? 29.469 -31.151 -8.636 1.00 34.47 494 ALA D O 1
ATOM 1706 N N . ASN B 1 2 ? 28.403 -30.936 -6.679 1.00 31.82 495 ASN D N 1
ATOM 1707 C CA . ASN B 1 2 ? 29.279 -29.878 -6.190 1.00 28.86 495 ASN D CA 1
ATOM 1708 C C . ASN B 1 2 ? 30.237 -30.416 -5.137 1.00 29.83 495 ASN D C 1
ATOM 1709 O O . ASN B 1 2 ? 29.805 -30.789 -4.054 1.00 30.59 495 ASN D O 1
ATOM 1714 N N . PRO B 1 3 ? 31.545 -30.442 -5.455 1.00 27.44 496 PRO D N 1
ATOM 1715 C CA . PRO B 1 3 ? 32.583 -30.917 -4.535 1.00 26.49 496 PRO D CA 1
ATOM 1716 C C . PRO B 1 3 ? 32.751 -30.010 -3.326 1.00 30.78 496 PRO D C 1
ATOM 1717 O O . PRO B 1 3 ? 33.288 -30.436 -2.315 1.00 32.20 496 PRO D O 1
ATOM 1721 N N . ASN B 1 4 ? 32.326 -28.758 -3.446 1.00 27.75 497 ASN D N 1
ATOM 1722 C CA . ASN B 1 4 ? 32.566 -27.784 -2.388 1.00 29.24 497 ASN D CA 1
ATOM 1723 C C . ASN B 1 4 ? 31.318 -27.473 -1.571 1.00 29.40 497 ASN D C 1
ATOM 1724 O O . ASN B 1 4 ? 30.190 -27.612 -2.042 1.00 25.70 497 ASN D O 1
ATOM 1729 N N . HIS B 1 5 ? 31.543 -27.025 -0.346 1.00 25.49 498 HIS D N 1
ATOM 1730 C CA . HIS B 1 5 ? 30.474 -26.581 0.509 1.00 26.77 498 HIS D CA 1
ATOM 1731 C C . HIS B 1 5 ? 29.716 -25.452 -0.184 1.00 25.04 498 HIS D C 1
ATOM 1732 O O . HIS B 1 5 ? 30.299 -24.718 -0.972 1.00 25.89 498 HIS D O 1
ATOM 1739 N N . PRO B 1 6 ? 28.402 -25.339 0.076 1.00 25.78 499 PRO D N 1
ATOM 1740 C CA . PRO B 1 6 ? 27.594 -24.226 -0.438 1.00 25.12 499 PRO D CA 1
ATOM 1741 C C . PRO B 1 6 ? 28.177 -22.840 -0.122 1.00 26.94 499 PRO D C 1
ATOM 1742 O O . PRO B 1 6 ? 27.898 -21.896 -0.855 1.00 25.66 499 PRO D O 1
ATOM 1746 N N . LEU B 1 7 ? 28.956 -22.723 0.950 1.00 25.97 500 LEU D N 1
ATOM 1747 C CA . LEU B 1 7 ? 29.531 -21.430 1.330 1.00 28.43 500 LEU D CA 1
ATOM 1748 C C . LEU B 1 7 ? 30.401 -20.861 0.227 1.00 25.39 500 LEU D C 1
ATOM 1749 O O . LEU B 1 7 ? 30.436 -19.649 0.046 1.00 26.06 500 LEU D O 1
ATOM 1754 N N . LEU B 1 8 ? 31.096 -21.726 -0.513 1.00 25.06 501 LEU D N 1
ATOM 1755 C CA . LEU B 1 8 ? 32.035 -21.239 -1.523 1.00 25.15 501 LEU D CA 1
ATOM 1756 C C . LEU B 1 8 ? 31.348 -20.339 -2.547 1.00 27.51 501 LEU D C 1
ATOM 1757 O O . LEU B 1 8 ? 31.856 -19.266 -2.896 1.00 21.80 501 LEU D O 1
ATOM 1762 N N . LYS B 1 9 ? 30.187 -20.759 -3.034 1.00 25.41 502 LYS D N 1
ATOM 1763 C CA . LYS B 1 9 ? 29.497 -19.948 -4.041 1.00 24.43 502 LYS D CA 1
ATOM 1764 C C . LYS B 1 9 ? 29.025 -18.623 -3.435 1.00 22.98 502 LYS D C 1
ATOM 1765 O O . LYS B 1 9 ? 28.933 -17.602 -4.127 1.00 21.70 502 LYS D O 1
ATOM 1771 N N . LYS B 1 10 ? 28.719 -18.641 -2.142 1.00 23.24 503 LYS D N 1
ATOM 1772 C CA . LYS B 1 10 ? 28.321 -17.411 -1.469 1.00 26.99 503 LYS D CA 1
ATOM 1773 C C . LYS B 1 10 ? 29.461 -16.385 -1.473 1.00 24.69 503 LYS D C 1
ATOM 1774 O O . LYS B 1 10 ? 29.210 -15.201 -1.664 1.00 26.09 503 LYS D O 1
ATOM 1780 N N . ILE B 1 11 ? 30.702 -16.833 -1.286 1.00 20.05 504 ILE D N 1
ATOM 1781 C CA . ILE B 1 11 ? 31.833 -15.914 -1.388 1.00 22.83 504 ILE D CA 1
ATOM 1782 C C . ILE B 1 11 ? 31.877 -15.286 -2.766 1.00 23.18 504 ILE D C 1
ATOM 1783 O O . ILE B 1 11 ? 31.987 -14.066 -2.892 1.00 23.01 504 ILE D O 1
ATOM 1788 N N . LEU B 1 12 ? 31.778 -16.130 -3.794 1.00 20.87 505 LEU D N 1
ATOM 1789 C CA . LEU B 1 12 ? 31.795 -15.678 -5.174 1.00 20.38 505 LEU D CA 1
ATOM 1790 C C . LEU B 1 12 ? 30.697 -14.637 -5.434 1.00 22.48 505 LEU D C 1
ATOM 1791 O O . LEU B 1 12 ? 30.936 -13.622 -6.084 1.00 24.87 505 LEU D O 1
ATOM 1796 N N . MET B 1 13 ? 29.506 -14.891 -4.916 1.00 23.30 506 MET D N 1
ATOM 1797 C CA . MET B 1 13 ? 28.379 -13.985 -5.126 1.00 27.89 506 MET D CA 1
ATOM 1798 C C . MET B 1 13 ? 28.482 -12.688 -4.308 1.00 24.41 506 MET D C 1
ATOM 1799 O O . MET B 1 13 ? 28.186 -11.623 -4.813 1.00 26.05 506 MET D O 1
ATOM 1804 N N . LYS B 1 14 ? 28.893 -12.780 -3.055 1.00 23.30 507 LYS D N 1
ATOM 1805 C CA . LYS B 1 14 ? 28.858 -11.616 -2.165 1.00 25.78 507 LYS D CA 1
ATOM 1806 C C . LYS B 1 14 ? 30.124 -10.775 -2.244 1.00 26.85 507 LYS D C 1
ATOM 1807 O O . LYS B 1 14 ? 30.097 -9.561 -2.036 1.00 23.48 507 LYS D O 1
ATOM 1813 N N . ALA B 1 15 ? 31.234 -11.451 -2.536 1.00 23.00 508 ALA D N 1
ATOM 1814 C CA . ALA B 1 15 ? 32.538 -10.853 -2.443 1.00 20.51 508 ALA D CA 1
ATOM 1815 C C . ALA B 1 15 ? 33.445 -11.374 -3.567 1.00 20.56 508 ALA D C 1
ATOM 1816 O O . ALA B 1 15 ? 34.457 -12.034 -3.284 1.00 16.59 508 ALA D O 1
ATOM 1818 N N . PRO B 1 16 ? 33.100 -11.068 -4.841 1.00 19.85 509 PRO D N 1
ATOM 1819 C CA . PRO B 1 16 ? 33.880 -11.630 -5.961 1.00 19.05 509 PRO D CA 1
ATOM 1820 C C . PRO B 1 16 ? 35.360 -11.277 -5.896 1.00 19.07 509 PRO D C 1
ATOM 1821 O O . PRO B 1 16 ? 36.189 -12.081 -6.309 1.00 17.86 509 PRO D O 1
ATOM 1825 N N . GLY B 1 17 ? 35.684 -10.071 -5.427 1.00 19.59 510 GLY D N 1
ATOM 1826 C CA . GLY B 1 17 ? 37.085 -9.663 -5.325 1.00 19.71 510 GLY D CA 1
ATOM 1827 C C . GLY B 1 17 ? 37.832 -10.559 -4.353 1.00 18.36 510 GLY D C 1
ATOM 1828 O O . GLY B 1 17 ? 38.928 -11.043 -4.621 1.00 19.32 510 GLY D O 1
ATOM 1829 N N . THR B 1 18 ? 37.236 -10.780 -3.195 1.00 21.37 511 THR D N 1
ATOM 1830 C CA . THR B 1 18 ? 37.819 -11.700 -2.223 1.00 19.84 511 THR D CA 1
ATOM 1831 C C . THR B 1 18 ? 37.945 -13.118 -2.832 1.00 20.27 511 THR D C 1
ATOM 1832 O O . THR B 1 18 ? 38.940 -13.832 -2.614 1.00 19.08 511 THR D O 1
ATOM 1836 N N . TYR B 1 19 ? 36.945 -13.514 -3.614 1.00 17.96 512 TYR D N 1
ATOM 1837 C CA . TYR B 1 19 ? 36.964 -14.836 -4.257 1.00 18.52 512 TYR D CA 1
ATOM 1838 C C . TYR B 1 19 ? 38.177 -14.965 -5.177 1.00 20.91 512 TYR D C 1
ATOM 1839 O O . TYR B 1 19 ? 38.932 -15.948 -5.123 1.00 16.91 512 TYR D O 1
ATOM 1848 N N . HIS B 1 20 ? 38.380 -13.936 -6.001 1.00 18.39 513 HIS D N 1
ATOM 1849 C CA . HIS B 1 20 ? 39.467 -13.952 -6.969 1.00 21.33 513 HIS D CA 1
ATOM 1850 C C . HIS B 1 20 ? 40.816 -13.966 -6.243 1.00 22.43 513 HIS D C 1
ATOM 1851 O O . HIS B 1 20 ? 41.736 -14.727 -6.595 1.00 19.04 513 HIS D O 1
ATOM 1858 N N . HIS B 1 21 ? 40.914 -13.110 -5.226 1.00 20.75 514 HIS D N 1
ATOM 1859 C CA . HIS B 1 21 ? 42.083 -13.047 -4.350 1.00 19.15 514 HIS D CA 1
ATOM 1860 C C . HIS B 1 21 ? 42.383 -14.426 -3.776 1.00 18.97 514 HIS D C 1
ATOM 1861 O O . HIS B 1 21 ? 43.531 -14.886 -3.790 1.00 19.69 514 HIS D O 1
ATOM 1868 N N . SER B 1 22 ? 41.341 -15.092 -3.283 1.00 18.66 515 SER D N 1
ATOM 1869 C CA . SER B 1 22 ? 41.506 -16.404 -2.654 1.00 18.85 515 SER D CA 1
ATOM 1870 C C . SER B 1 22 ? 41.949 -17.512 -3.624 1.00 20.86 515 SER D C 1
ATOM 1871 O O . SER B 1 22 ? 42.705 -18.422 -3.227 1.00 17.20 515 SER D O 1
ATOM 1874 N N . MET B 1 23 ? 41.442 -17.463 -4.866 1.00 19.84 516 MET D N 1
ATOM 1875 C CA . MET B 1 23 ? 41.850 -18.407 -5.911 1.00 18.88 516 MET D CA 1
ATOM 1876 C C . MET B 1 23 ? 43.314 -18.205 -6.258 1.00 21.01 516 MET D C 1
ATOM 1877 O O . MET B 1 23 ? 44.046 -19.168 -6.480 1.00 21.29 516 MET D O 1
ATOM 1882 N N . MET B 1 24 ? 43.742 -16.945 -6.331 1.00 17.62 517 MET D N 1
ATOM 1883 C CA . MET B 1 24 ? 45.144 -16.673 -6.627 1.00 19.32 517 MET D CA 1
ATOM 1884 C C . MET B 1 24 ? 46.055 -17.108 -5.462 1.00 21.78 517 MET D C 1
ATOM 1885 O O . MET B 1 24 ? 47.129 -17.687 -5.687 1.00 23.77 517 MET D O 1
ATOM 1890 N N . VAL B 1 25 ? 45.632 -16.856 -4.224 1.00 19.31 518 VAL D N 1
ATOM 1891 C CA . VAL B 1 25 ? 46.427 -17.331 -3.093 1.00 21.82 518 VAL D CA 1
ATOM 1892 C C . VAL B 1 25 ? 46.473 -18.859 -3.117 1.00 20.15 518 VAL D C 1
ATOM 1893 O O . VAL B 1 25 ? 47.521 -19.452 -2.855 1.00 21.64 518 VAL D O 1
ATOM 1897 N N . ALA B 1 26 ? 45.351 -19.501 -3.450 1.00 21.45 519 ALA D N 1
ATOM 1898 C CA . ALA B 1 26 ? 45.313 -20.964 -3.490 1.00 21.12 519 ALA D CA 1
ATOM 1899 C C . ALA B 1 26 ? 46.375 -21.492 -4.462 1.00 21.92 519 ALA D C 1
ATOM 1900 O O . ALA B 1 26 ? 47.087 -22.441 -4.158 1.00 24.56 519 ALA D O 1
ATOM 1902 N N . ASN B 1 27 ? 46.509 -20.839 -5.602 1.00 23.09 520 ASN D N 1
ATOM 1903 C CA . ASN B 1 27 ? 47.475 -21.268 -6.602 1.00 24.65 520 ASN D CA 1
ATOM 1904 C C . ASN B 1 27 ? 48.904 -21.062 -6.137 1.00 26.13 520 ASN D C 1
ATOM 1905 O O . ASN B 1 27 ? 49.719 -21.965 -6.255 1.00 31.49 520 ASN D O 1
ATOM 1910 N N . LEU B 1 28 ? 49.196 -19.901 -5.559 1.00 23.18 521 LEU D N 1
ATOM 1911 C CA . LEU B 1 28 ? 50.534 -19.626 -5.032 1.00 23.81 521 LEU D CA 1
ATOM 1912 C C . LEU B 1 28 ? 50.896 -20.564 -3.892 1.00 21.72 521 LEU D C 1
ATOM 1913 O O . LEU B 1 28 ? 51.970 -21.162 -3.883 1.00 21.66 521 LEU D O 1
ATOM 1918 N N . ALA B 1 29 ? 49.983 -20.709 -2.936 1.00 24.24 522 ALA D N 1
ATOM 1919 C CA . ALA B 1 29 ? 50.233 -21.537 -1.753 1.00 22.56 522 ALA D CA 1
ATOM 1920 C C . ALA B 1 29 ? 50.354 -23.037 -2.098 1.00 27.24 522 ALA D C 1
ATOM 1921 O O . ALA B 1 29 ? 51.184 -23.753 -1.514 1.00 21.13 522 ALA D O 1
ATOM 1923 N N . GLU B 1 30 ? 49.534 -23.505 -3.047 1.00 23.59 523 GLU D N 1
ATOM 1924 C CA . GLU B 1 30 ? 49.599 -24.898 -3.496 1.00 26.15 523 GLU D CA 1
ATOM 1925 C C . GLU B 1 30 ? 50.970 -25.223 -4.126 1.00 25.85 523 GLU D C 1
ATOM 1926 O O . GLU B 1 30 ? 51.531 -26.281 -3.863 1.00 24.01 523 GLU D O 1
ATOM 1932 N N . ALA B 1 31 ? 51.493 -24.322 -4.961 1.00 28.42 524 ALA D N 1
ATOM 1933 C CA . ALA B 1 31 ? 52.810 -24.536 -5.574 1.00 29.37 524 ALA D CA 1
ATOM 1934 C C . ALA B 1 31 ? 53.881 -24.668 -4.483 1.00 28.00 524 ALA D C 1
ATOM 1935 O O . ALA B 1 31 ? 54.775 -25.532 -4.569 1.00 26.58 524 ALA D O 1
ATOM 1937 N N . CYS B 1 32 ? 53.768 -23.827 -3.443 1.00 26.17 525 CYS D N 1
ATOM 1938 C CA . CYS B 1 32 ? 54.744 -23.825 -2.357 1.00 25.65 525 CYS D CA 1
ATOM 1939 C C . CYS B 1 32 ? 54.670 -25.115 -1.576 1.00 27.28 525 CYS D C 1
ATOM 1940 O O . CYS B 1 32 ? 55.698 -25.742 -1.322 1.00 26.14 525 CYS D O 1
ATOM 1943 N N . ALA B 1 33 ? 53.451 -25.519 -1.223 1.00 25.65 526 ALA D N 1
ATOM 1944 C CA . ALA B 1 33 ? 53.244 -26.741 -0.461 1.00 29.58 526 ALA D CA 1
ATOM 1945 C C . ALA B 1 33 ? 53.786 -27.941 -1.250 1.00 29.74 526 ALA D C 1
ATOM 1946 O O . ALA B 1 33 ? 54.409 -28.841 -0.682 1.00 29.17 526 ALA D O 1
ATOM 1948 N N . ASP B 1 34 ? 53.545 -27.932 -2.560 1.00 30.86 527 ASP D N 1
ATOM 1949 C CA . ASP B 1 34 ? 54.085 -28.949 -3.461 1.00 33.63 527 ASP D CA 1
ATOM 1950 C C . ASP B 1 34 ? 55.591 -29.067 -3.323 1.00 31.87 527 ASP D C 1
ATOM 1951 O O . ASP B 1 34 ? 56.129 -30.155 -3.173 1.00 33.18 527 ASP D O 1
ATOM 1956 N N . LYS B 1 35 ? 56.269 -27.937 -3.373 1.00 31.77 528 LYS D N 1
ATOM 1957 C CA . LYS B 1 35 ? 57.730 -27.938 -3.361 1.00 33.00 528 LYS D CA 1
ATOM 1958 C C . LYS B 1 35 ? 58.349 -28.374 -2.028 1.00 37.58 528 LYS D C 1
ATOM 1959 O O . LYS B 1 35 ? 59.524 -28.761 -1.988 1.00 36.33 528 LYS D O 1
ATOM 1965 N N . ILE B 1 36 ? 57.594 -28.313 -0.929 1.00 31.53 529 ILE D N 1
ATOM 1966 C CA . ILE B 1 36 ? 58.185 -28.712 0.343 1.00 27.99 529 ILE D CA 1
ATOM 1967 C C . ILE B 1 36 ? 57.476 -29.921 0.931 1.00 34.97 529 ILE D C 1
ATOM 1968 O O . ILE B 1 36 ? 57.682 -30.289 2.097 1.00 32.02 529 ILE D O 1
ATOM 1973 N N . GLY B 1 37 ? 56.659 -30.568 0.107 1.00 33.86 530 GLY D N 1
ATOM 1974 C CA . GLY B 1 37 ? 55.999 -31.788 0.536 1.00 33.92 530 GLY D CA 1
ATOM 1975 C C . GLY B 1 37 ? 55.001 -31.600 1.667 1.00 34.64 530 GLY D C 1
ATOM 1976 O O . GLY B 1 37 ? 54.823 -32.489 2.507 1.00 39.51 530 GLY D O 1
ATOM 1977 N N . ALA B 1 38 ? 54.352 -30.439 1.692 1.00 33.19 531 ALA D N 1
ATOM 1978 C CA . ALA B 1 38 ? 53.262 -30.170 2.634 1.00 31.63 531 ALA D CA 1
ATOM 1979 C C . ALA B 1 38 ? 51.944 -30.696 2.061 1.00 31.71 531 ALA D C 1
ATOM 1980 O O . ALA B 1 38 ? 51.905 -31.193 0.926 1.00 29.78 531 ALA D O 1
ATOM 1982 N N . ASN B 1 39 ? 50.864 -30.557 2.822 1.00 28.17 532 ASN D N 1
ATOM 1983 C CA . ASN B 1 39 ? 49.555 -31.026 2.374 1.00 26.55 532 ASN D CA 1
ATOM 1984 C C . ASN B 1 39 ? 48.880 -30.029 1.409 1.00 29.25 532 ASN D C 1
ATOM 1985 O O . ASN B 1 39 ? 48.152 -29.127 1.833 1.00 26.90 532 ASN D O 1
ATOM 1990 N N . SER B 1 40 ? 49.099 -30.211 0.107 1.00 23.75 533 SER D N 1
ATOM 1991 C CA . SER B 1 40 ? 48.665 -29.218 -0.864 1.00 27.03 533 SER D CA 1
ATOM 1992 C C . SER B 1 40 ? 47.142 -29.156 -1.049 1.00 27.68 533 SER D C 1
ATOM 1993 O O . SER B 1 40 ? 46.616 -28.090 -1.346 1.00 26.83 533 SER D O 1
ATOM 1996 N N . LEU B 1 41 ? 46.425 -30.265 -0.865 1.00 25.82 534 LEU D N 1
ATOM 1997 C CA . LEU B 1 41 ? 44.964 -30.213 -0.986 1.00 28.01 534 LEU D CA 1
ATOM 1998 C C . LEU B 1 41 ? 44.357 -29.405 0.168 1.00 26.47 534 LEU D C 1
ATOM 1999 O O . LEU B 1 41 ? 43.502 -28.542 -0.049 1.00 23.18 534 LEU D O 1
ATOM 2004 N N . LEU B 1 42 ? 44.820 -29.694 1.382 1.00 23.20 535 LEU D N 1
ATOM 2005 C CA . LEU B 1 42 ? 44.467 -28.920 2.573 1.00 27.45 535 LEU D CA 1
ATOM 2006 C C . LEU B 1 42 ? 44.760 -27.438 2.386 1.00 24.25 535 LEU D C 1
ATOM 2007 O O . LEU B 1 42 ? 43.930 -26.587 2.715 1.00 26.26 535 LEU D O 1
ATOM 2012 N N . VAL B 1 43 ? 45.938 -27.139 1.852 1.00 21.72 536 VAL D N 1
ATOM 2013 C CA . VAL B 1 43 ? 46.337 -25.771 1.618 1.00 22.67 536 VAL D CA 1
ATOM 2014 C C . VAL B 1 43 ? 45.341 -25.098 0.670 1.00 24.41 536 VAL D C 1
ATOM 2015 O O . VAL B 1 43 ? 44.845 -23.978 0.928 1.00 22.80 536 VAL D O 1
ATOM 2019 N N . ARG B 1 44 ? 45.035 -25.803 -0.412 1.00 22.55 537 ARG D N 1
ATOM 2020 C CA . ARG B 1 44 ? 44.170 -25.285 -1.458 1.00 25.11 537 ARG D CA 1
ATOM 2021 C C . ARG B 1 44 ? 42.781 -24.945 -0.891 1.00 24.44 537 ARG D C 1
ATOM 2022 O O . ARG B 1 44 ? 42.318 -23.797 -0.976 1.00 23.52 537 ARG D O 1
ATOM 2030 N N . VAL B 1 45 ? 42.137 -25.936 -0.290 1.00 22.48 538 VAL D N 1
ATOM 2031 C CA . VAL B 1 45 ? 40.817 -25.754 0.322 1.00 26.45 538 VAL D CA 1
ATOM 2032 C C . VAL B 1 45 ? 40.842 -24.684 1.422 1.00 22.37 538 VAL D C 1
ATOM 2033 O O . VAL B 1 45 ? 39.875 -23.947 1.605 1.00 23.94 538 VAL D O 1
ATOM 2037 N N . GLY B 1 46 ? 41.946 -24.619 2.150 1.00 21.83 539 GLY D N 1
ATOM 2038 C CA . GLY B 1 46 ? 42.109 -23.625 3.198 1.00 23.85 539 GLY D CA 1
ATOM 2039 C C . GLY B 1 46 ? 42.079 -22.231 2.611 1.00 19.37 539 GLY D C 1
ATOM 2040 O O . GLY B 1 46 ? 41.432 -21.329 3.143 1.00 21.78 539 GLY D O 1
ATOM 2041 N N . CYS B 1 47 ? 42.776 -22.055 1.504 1.00 17.54 540 CYS D N 1
ATOM 2042 C CA . CYS B 1 47 ? 42.798 -20.764 0.821 1.00 18.52 540 CYS D CA 1
ATOM 2043 C C . CYS B 1 47 ? 41.431 -20.332 0.287 1.00 20.03 540 CYS D C 1
ATOM 2044 O O . CYS B 1 47 ? 41.127 -19.132 0.267 1.00 17.94 540 CYS D O 1
ATOM 2047 N N . PHE B 1 48 ? 40.621 -21.306 -0.148 1.00 19.89 541 PHE D N 1
ATOM 2048 C CA . PHE B 1 48 ? 39.260 -21.041 -0.639 1.00 20.65 541 PHE D CA 1
ATOM 2049 C C . PHE B 1 48 ? 38.471 -20.274 0.414 1.00 19.74 541 PHE D C 1
ATOM 2050 O O . PHE B 1 48 ? 37.826 -19.260 0.121 1.00 17.44 541 PHE D O 1
ATOM 2058 N N . TYR B 1 49 ? 38.553 -20.763 1.646 1.00 17.58 542 TYR D N 1
ATOM 2059 C CA . TYR B 1 49 ? 37.730 -20.251 2.726 1.00 18.90 542 TYR D CA 1
ATOM 2060 C C . TYR B 1 49 ? 38.412 -19.242 3.647 1.00 18.48 542 TYR D C 1
ATOM 2061 O O . TYR B 1 49 ? 37.747 -18.709 4.526 1.00 19.80 542 TYR D O 1
ATOM 2070 N N . HIS B 1 50 ? 39.711 -18.976 3.468 1.00 19.29 543 HIS D N 1
ATOM 2071 C CA . HIS B 1 50 ? 40.446 -18.278 4.533 1.00 18.21 543 HIS D CA 1
ATOM 2072 C C . HIS B 1 50 ? 39.855 -16.899 4.861 1.00 16.31 543 HIS D C 1
ATOM 2073 O O . HIS B 1 50 ? 39.816 -16.509 6.028 1.00 18.65 543 HIS D O 1
ATOM 2080 N N . ASP B 1 51 ? 39.369 -16.188 3.847 1.00 15.12 544 ASP D N 1
ATOM 2081 C CA . ASP B 1 51 ? 38.816 -14.849 4.037 1.00 15.16 544 ASP D CA 1
ATOM 2082 C C . ASP B 1 51 ? 37.285 -14.792 4.051 1.00 18.80 544 ASP D C 1
ATOM 2083 O O . ASP B 1 51 ? 36.701 -13.726 3.826 1.00 15.59 544 ASP D O 1
ATOM 2088 N N . ILE B 1 52 ? 36.634 -15.922 4.328 1.00 17.01 545 ILE D N 1
ATOM 2089 C CA . ILE B 1 52 ? 35.169 -15.938 4.335 1.00 20.23 545 ILE D CA 1
ATOM 2090 C C . ILE B 1 52 ? 34.531 -14.924 5.316 1.00 20.43 545 ILE D C 1
ATOM 2091 O O . ILE B 1 52 ? 33.413 -14.440 5.079 1.00 20.92 545 ILE D O 1
ATOM 2096 N N . GLY B 1 53 ? 35.234 -14.583 6.393 1.00 18.83 546 GLY D N 1
ATOM 2097 C CA . GLY B 1 53 ? 34.748 -13.584 7.342 1.00 19.01 546 GLY D CA 1
ATOM 2098 C C . GLY B 1 53 ? 34.385 -12.263 6.656 1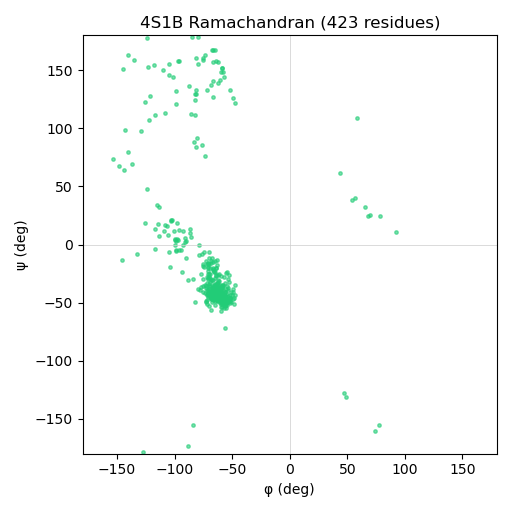.00 21.07 546 GLY D C 1
ATOM 2099 O O . GLY B 1 53 ? 33.476 -11.546 7.078 1.00 20.62 546 GLY D O 1
ATOM 2100 N N . LYS B 1 54 ? 35.074 -11.962 5.562 1.00 19.09 547 LYS D N 1
ATOM 2101 C CA . LYS B 1 54 ? 34.822 -10.726 4.815 1.00 19.97 547 LYS D CA 1
ATOM 2102 C C . LYS B 1 54 ? 33.414 -10.673 4.205 1.00 21.49 547 LYS D C 1
ATOM 2103 O O . LYS B 1 54 ? 32.935 -9.589 3.862 1.00 21.03 547 LYS D O 1
ATOM 2109 N N . THR B 1 55 ? 32.759 -11.827 4.046 1.00 17.70 548 THR D N 1
ATOM 2110 C CA . THR B 1 55 ? 31.438 -11.838 3.418 1.00 19.56 548 THR D CA 1
ATOM 2111 C C . THR B 1 55 ? 30.387 -11.169 4.279 1.00 21.42 548 THR D C 1
ATOM 2112 O O . THR B 1 55 ? 29.304 -10.879 3.799 1.00 25.62 548 THR D O 1
ATOM 2116 N N . LEU B 1 56 ? 30.690 -10.940 5.551 1.00 21.84 549 LEU D N 1
ATOM 2117 C CA . LEU B 1 56 ? 29.763 -10.221 6.407 1.00 21.34 549 LEU D CA 1
ATOM 2118 C C . LEU B 1 56 ? 29.662 -8.734 6.053 1.00 24.80 549 LEU D C 1
ATOM 2119 O O . LEU B 1 56 ? 28.630 -8.108 6.301 1.00 24.33 549 LEU D O 1
ATOM 2124 N N . ARG B 1 57 ? 30.737 -8.160 5.507 1.00 23.51 550 ARG D N 1
ATOM 2125 C CA . ARG B 1 57 ? 30.666 -6.786 5.001 1.00 24.32 550 ARG D CA 1
ATOM 2126 C C . ARG B 1 57 ? 31.681 -6.521 3.891 1.00 24.19 550 ARG D C 1
ATOM 2127 O O . ARG B 1 57 ? 32.686 -5.807 4.064 1.00 21.69 550 ARG D O 1
ATOM 2135 N N . PRO B 1 58 ? 31.385 -7.071 2.716 1.00 22.68 551 PRO D N 1
ATOM 2136 C CA . PRO B 1 58 ? 32.288 -7.051 1.560 1.00 22.40 551 PRO D CA 1
ATOM 2137 C C . PRO B 1 58 ? 32.870 -5.679 1.187 1.00 19.84 551 PRO D C 1
ATOM 2138 O O . PRO B 1 58 ? 34.076 -5.628 0.911 1.00 20.26 551 PRO D O 1
ATOM 2142 N N . PRO B 1 59 ? 32.065 -4.595 1.185 1.00 21.72 552 PRO D N 1
ATOM 2143 C CA . PRO B 1 59 ? 32.642 -3.331 0.706 1.00 20.77 552 PRO D CA 1
ATOM 2144 C C . PRO B 1 59 ? 33.774 -2.783 1.576 1.00 21.82 552 PRO D C 1
ATOM 2145 O O . PRO B 1 59 ? 34.474 -1.878 1.138 1.00 23.12 552 PRO D O 1
ATOM 2149 N N . TYR B 1 60 ? 33.943 -3.308 2.787 1.00 19.93 553 TYR D N 1
ATOM 2150 C CA . TYR B 1 60 ? 34.961 -2.806 3.714 1.00 24.14 553 TYR D CA 1
ATOM 2151 C C . TYR B 1 60 ? 36.343 -3.440 3.518 1.00 23.44 553 TYR D C 1
ATOM 2152 O O . TYR B 1 60 ? 37.273 -3.194 4.298 1.00 23.52 553 TYR D O 1
ATOM 2161 N N . PHE B 1 61 ? 36.472 -4.243 2.463 1.00 19.66 554 PHE D N 1
ATOM 2162 C CA . PHE B 1 61 ? 37.726 -4.905 2.151 1.00 17.26 554 PHE D CA 1
ATOM 2163 C C . PHE B 1 61 ? 38.077 -4.561 0.727 1.00 21.69 554 PHE D C 1
ATOM 2164 O O . PHE B 1 61 ? 37.293 -4.820 -0.202 1.00 24.69 554 PHE D O 1
ATOM 2172 N N . VAL B 1 62 ? 39.258 -3.970 0.569 1.00 21.42 555 VAL D N 1
ATOM 2173 C CA . VAL B 1 62 ? 39.593 -3.198 -0.624 1.00 21.37 555 VAL D CA 1
ATOM 2174 C C . VAL B 1 62 ? 39.387 -3.967 -1.920 1.00 21.71 555 VAL D C 1
ATOM 2175 O O . VAL B 1 62 ? 38.937 -3.379 -2.891 1.00 20.74 555 VAL D O 1
ATOM 2179 N N . GLU B 1 63 ? 39.679 -5.269 -1.941 1.00 21.69 556 GLU D N 1
ATOM 2180 C CA . GLU B 1 63 ? 39.604 -6.019 -3.201 1.00 26.75 556 GLU D CA 1
ATOM 2181 C C . GLU B 1 63 ? 38.159 -6.130 -3.725 1.00 24.56 556 GLU D C 1
ATOM 2182 O O . GLU B 1 63 ? 37.940 -6.466 -4.891 1.00 23.29 556 GLU D O 1
ATOM 2188 N N . ASN B 1 64 ? 37.181 -5.833 -2.877 1.00 18.79 557 ASN D N 1
ATOM 2189 C CA . ASN B 1 64 ? 35.780 -5.840 -3.324 1.00 22.05 557 ASN D CA 1
ATOM 2190 C C . ASN B 1 64 ? 35.268 -4.468 -3.751 1.00 28.32 557 ASN D C 1
ATOM 2191 O O . ASN B 1 64 ? 34.124 -4.343 -4.177 1.00 29.39 557 ASN D O 1
ATOM 2196 N N . GLN B 1 65 ? 36.096 -3.436 -3.588 1.00 23.93 558 GLN D N 1
ATOM 2197 C CA . GLN B 1 65 ? 35.661 -2.080 -3.881 1.00 31.65 558 GLN D CA 1
ATOM 2198 C C . GLN B 1 65 ? 35.793 -1.846 -5.392 1.00 38.71 558 GLN D C 1
ATOM 2199 O O . GLN B 1 65 ? 36.850 -2.052 -5.977 1.00 36.06 558 GLN D O 1
ATOM 2205 N N . LEU B 1 66 ? 34.711 -1.458 -6.039 1.00 50.91 559 LEU D N 1
ATOM 2206 C CA . LEU B 1 66 ? 34.810 -1.285 -7.471 1.00 59.41 559 LEU D CA 1
ATOM 2207 C C . LEU B 1 66 ? 34.398 0.130 -7.912 1.00 61.56 559 LEU D C 1
ATOM 2208 O O . LEU B 1 66 ? 33.572 0.248 -8.854 1.00 63.27 559 LEU D O 1
ATOM 2213 N N . GLN B 1 67 ? 34.917 1.170 -7.232 1.00 56.67 560 GLN D N 1
ATOM 2214 C CA . GLN B 1 67 ? 35.114 2.419 -7.933 1.00 63.81 560 GLN D CA 1
ATOM 2215 C C . GLN B 1 67 ? 36.375 3.133 -7.403 1.00 65.04 560 GLN D C 1
ATOM 2216 O O . GLN B 1 67 ? 36.856 4.076 -8.032 1.00 65.02 560 GLN D O 1
ATOM 2222 N N . GLY B 1 68 ? 36.936 2.717 -6.265 1.00 62.65 561 GLY D N 1
ATOM 2223 C CA . GLY B 1 68 ? 37.798 3.628 -5.508 1.00 57.99 561 GLY D CA 1
ATOM 2224 C C . GLY B 1 68 ? 36.856 4.305 -4.524 1.00 58.13 561 GLY D C 1
ATOM 2225 O O . GLY B 1 68 ? 37.211 5.295 -3.872 1.00 62.60 561 GLY D O 1
ATOM 2226 N N . ILE B 1 69 ? 35.638 3.761 -4.441 1.00 53.78 562 ILE D N 1
ATOM 2227 C CA . ILE B 1 69 ? 34.700 4.097 -3.365 1.00 52.79 562 ILE D CA 1
ATOM 2228 C C . ILE B 1 69 ? 35.040 3.273 -2.123 1.00 40.63 562 ILE D C 1
ATOM 2229 O O . ILE B 1 69 ? 34.886 2.062 -2.107 1.00 36.74 562 ILE D O 1
ATOM 2234 N N . ASN B 1 70 ? 35.530 3.939 -1.093 1.00 38.66 563 ASN D N 1
ATOM 2235 C CA . ASN B 1 70 ? 36.039 3.251 0.082 1.00 35.81 563 ASN D CA 1
ATOM 2236 C C . ASN B 1 70 ? 35.287 3.731 1.301 1.00 31.30 563 ASN D C 1
ATOM 2237 O O . ASN B 1 70 ? 35.475 4.870 1.736 1.00 32.37 563 ASN D O 1
ATOM 2242 N N . PRO B 1 71 ? 34.410 2.876 1.843 1.00 26.22 564 PRO D N 1
ATOM 2243 C CA . PRO B 1 71 ? 33.631 3.223 3.038 1.00 25.35 564 PRO D CA 1
ATOM 2244 C C . PRO B 1 71 ? 34.506 3.470 4.261 1.00 27.37 564 PRO D C 1
ATOM 2245 O O . PRO B 1 71 ? 34.026 4.068 5.216 1.00 27.07 564 PRO D O 1
ATOM 2249 N N . HIS B 1 72 ? 35.762 3.024 4.247 1.00 23.24 565 HIS D N 1
ATOM 2250 C CA . HIS B 1 72 ? 36.667 3.340 5.346 1.00 27.54 565 HIS D CA 1
ATOM 2251 C C . HIS B 1 72 ? 36.914 4.849 5.426 1.00 27.01 565 HIS D C 1
ATOM 2252 O O . HIS B 1 72 ? 37.299 5.358 6.471 1.00 22.53 565 HIS D O 1
ATOM 2259 N N . ASP B 1 73 ? 36.662 5.559 4.327 1.00 26.99 566 ASP D N 1
ATOM 2260 C CA . ASP B 1 73 ? 36.751 7.030 4.324 1.00 31.70 566 ASP D CA 1
ATOM 2261 C C . ASP B 1 73 ? 35.863 7.657 5.399 1.00 30.06 566 ASP D C 1
ATOM 2262 O O . ASP B 1 73 ? 36.112 8.771 5.834 1.00 32.32 566 ASP D O 1
ATOM 2267 N N . ARG B 1 74 ? 34.816 6.946 5.813 1.00 27.18 567 ARG D N 1
ATOM 2268 C CA . ARG B 1 74 ? 33.868 7.486 6.782 1.00 26.77 567 ARG D CA 1
ATOM 2269 C C . ARG B 1 74 ? 34.157 7.034 8.211 1.00 27.28 567 ARG D C 1
ATOM 2270 O O . ARG B 1 74 ? 33.411 7.361 9.135 1.00 29.08 567 ARG D O 1
ATOM 2278 N N . LEU B 1 75 ? 35.248 6.292 8.396 1.00 24.54 568 LEU D N 1
ATOM 2279 C CA . LEU B 1 75 ? 35.548 5.669 9.682 1.00 23.87 568 LEU D CA 1
ATOM 2280 C C . LEU B 1 75 ? 36.856 6.196 10.252 1.00 22.56 568 LEU D C 1
ATOM 2281 O O . LEU B 1 75 ? 37.710 6.663 9.524 1.00 22.83 568 LEU D O 1
ATOM 2286 N N . THR B 1 76 ? 36.986 6.133 11.565 1.00 23.27 569 THR D N 1
ATOM 2287 C CA . THR B 1 76 ? 38.246 6.407 12.235 1.00 25.49 569 THR D CA 1
ATOM 2288 C C . THR B 1 76 ? 39.120 5.147 12.170 1.00 24.76 569 THR D C 1
ATOM 2289 O O . THR B 1 76 ? 38.601 4.042 11.936 1.00 23.24 569 THR D O 1
ATOM 2293 N N . PRO B 1 77 ? 40.439 5.304 12.369 1.00 23.96 570 PRO D N 1
ATOM 2294 C CA . PRO B 1 77 ? 41.339 4.146 12.297 1.00 22.99 570 PRO D CA 1
ATOM 2295 C C . PRO B 1 77 ? 40.921 3.015 13.232 1.00 25.31 570 PRO D C 1
ATOM 2296 O O . PRO B 1 77 ? 41.034 1.852 12.844 1.00 20.05 570 PRO D O 1
ATOM 2300 N N . GLU B 1 78 ? 40.399 3.348 14.409 1.00 20.64 571 GLU D N 1
ATOM 2301 C CA . GLU B 1 78 ? 39.972 2.331 15.356 1.00 26.27 571 GLU D CA 1
ATOM 2302 C C . GLU B 1 78 ? 38.708 1.592 14.886 1.00 24.56 571 GLU D C 1
ATOM 2303 O O . GLU B 1 78 ? 38.571 0.384 15.113 1.00 23.08 571 GLU D O 1
ATOM 2309 N N . GLN B 1 79 ? 37.789 2.299 14.234 1.00 21.50 572 GLN D N 1
ATOM 2310 C CA . GLN B 1 79 ? 36.622 1.627 13.642 1.00 24.30 572 GLN D CA 1
ATOM 2311 C C . GLN B 1 79 ? 37.024 0.722 12.468 1.00 24.50 572 GLN D C 1
ATOM 2312 O O . GLN B 1 79 ? 36.471 -0.380 12.301 1.00 21.46 572 GLN D O 1
ATOM 2318 N N . SER B 1 80 ? 37.963 1.197 11.646 1.00 19.73 573 SER D N 1
ATOM 2319 C CA . SER B 1 80 ? 38.485 0.374 10.553 1.00 21.29 573 SER D CA 1
ATOM 2320 C C . SER B 1 80 ? 39.115 -0.885 11.116 1.00 21.39 573 SER D C 1
ATOM 2321 O O . SER B 1 80 ? 38.838 -1.981 10.643 1.00 19.25 573 SER D O 1
ATOM 2324 N N . ARG B 1 81 ? 39.940 -0.718 12.147 1.00 22.47 574 ARG D N 1
ATOM 2325 C CA . ARG B 1 81 ? 40.544 -1.842 12.866 1.00 22.91 574 ARG D CA 1
ATOM 2326 C C . ARG B 1 81 ? 39.528 -2.896 13.340 1.00 25.45 574 ARG D C 1
ATOM 2327 O O . ARG B 1 81 ? 39.732 -4.107 13.167 1.00 22.15 574 ARG D O 1
ATOM 2335 N N . ASP B 1 82 ? 38.453 -2.433 13.972 1.00 23.59 575 ASP D N 1
ATOM 2336 C CA . ASP B 1 82 ? 37.451 -3.348 14.519 1.00 25.17 575 ASP D CA 1
ATOM 2337 C C . ASP B 1 82 ? 36.838 -4.195 13.396 1.00 26.41 575 ASP D C 1
ATOM 2338 O O . ASP B 1 82 ? 36.579 -5.387 13.570 1.00 24.46 575 ASP D O 1
ATOM 2343 N N . ILE B 1 83 ? 36.617 -3.576 12.240 1.00 21.75 576 ILE D N 1
ATOM 2344 C CA . ILE B 1 83 ? 36.036 -4.302 11.112 1.00 21.93 576 ILE D CA 1
ATOM 2345 C C . ILE B 1 83 ? 37.035 -5.294 10.514 1.00 21.11 576 ILE D C 1
ATOM 2346 O O . ILE B 1 83 ? 36.707 -6.465 10.293 1.00 22.78 576 ILE D O 1
ATOM 2351 N N . ILE B 1 84 ? 38.261 -4.842 10.268 1.00 18.59 577 ILE D N 1
ATOM 2352 C CA . ILE B 1 84 ? 39.250 -5.718 9.636 1.00 23.36 577 ILE D CA 1
ATOM 2353 C C . ILE B 1 84 ? 39.744 -6.834 10.569 1.00 20.94 577 ILE D C 1
ATOM 2354 O O . ILE B 1 84 ? 39.828 -7.993 10.151 1.00 22.26 577 ILE D O 1
ATOM 2359 N N . LEU B 1 85 ? 40.057 -6.514 11.823 1.00 19.77 578 LEU D N 1
ATOM 2360 C CA . LEU B 1 85 ? 40.568 -7.548 12.720 1.00 20.91 578 LEU D CA 1
ATOM 2361 C C . LEU B 1 85 ? 39.491 -8.610 12.983 1.00 22.18 578 LEU D C 1
ATOM 2362 O O . LEU B 1 85 ? 39.801 -9.757 13.323 1.00 22.62 578 LEU D O 1
ATOM 2367 N N . SER B 1 86 ? 38.225 -8.240 12.811 1.00 20.41 579 SER D N 1
ATOM 2368 C CA . SER B 1 86 ? 37.172 -9.212 13.039 1.00 20.00 579 SER D CA 1
ATOM 2369 C C . SER B 1 86 ? 37.098 -10.323 11.979 1.00 21.39 579 SER D C 1
ATOM 2370 O O . SER B 1 86 ? 36.504 -11.355 12.266 1.00 20.96 579 SER D O 1
ATOM 2373 N N . HIS B 1 87 ? 37.678 -10.135 10.782 1.00 16.16 580 HIS D N 1
ATOM 2374 C CA . HIS B 1 87 ? 37.384 -11.068 9.685 1.00 19.53 580 HIS D CA 1
ATOM 2375 C C . HIS B 1 87 ? 37.971 -12.473 9.911 1.00 19.39 580 HIS D C 1
ATOM 2376 O O . HIS B 1 87 ? 37.411 -13.449 9.411 1.00 17.99 580 HIS D O 1
ATOM 2383 N N . THR B 1 88 ? 39.041 -12.586 10.705 1.00 19.22 581 THR D N 1
ATOM 2384 C CA . THR B 1 88 ? 39.581 -13.900 11.081 1.00 19.17 581 THR D CA 1
ATOM 2385 C C . THR B 1 88 ? 38.668 -14.662 12.047 1.00 21.90 581 THR D C 1
ATOM 2386 O O . THR B 1 88 ? 38.312 -15.819 11.802 1.00 20.69 581 THR D O 1
ATOM 2390 N N . LYS B 1 89 ? 38.298 -14.004 13.146 1.00 20.08 582 LYS D N 1
ATOM 2391 C CA . LYS B 1 89 ? 37.386 -14.584 14.138 1.00 22.54 582 LYS D CA 1
ATOM 2392 C C . LYS B 1 89 ? 36.021 -14.903 13.543 1.00 21.50 582 LYS D C 1
ATOM 2393 O O . LYS B 1 89 ? 35.455 -15.967 13.833 1.00 19.50 582 LYS D O 1
ATOM 2399 N N . ASP B 1 90 ? 35.483 -13.952 12.774 1.00 18.55 583 ASP D N 1
ATOM 2400 C CA . ASP B 1 90 ? 34.157 -14.096 12.128 1.00 22.17 583 ASP D CA 1
ATOM 2401 C C . ASP B 1 90 ? 34.167 -15.261 11.111 1.00 22.68 583 ASP D C 1
ATOM 2402 O O . ASP B 1 90 ? 33.194 -16.021 10.989 1.00 22.67 583 ASP D O 1
ATOM 2407 N N . GLY B 1 91 ? 35.253 -15.348 10.348 1.00 20.29 584 GLY D N 1
ATOM 2408 C CA . GLY B 1 91 ? 35.444 -16.426 9.391 1.00 18.06 584 GLY D CA 1
ATOM 2409 C C . GLY B 1 91 ? 35.376 -17.763 10.105 1.00 20.95 584 GLY D C 1
ATOM 2410 O O . GLY B 1 91 ? 34.580 -18.640 9.760 1.00 20.86 584 GLY D O 1
ATOM 2411 N N . ALA B 1 92 ? 36.201 -17.917 11.125 1.00 19.23 585 ALA D N 1
ATOM 2412 C CA . ALA B 1 92 ? 36.219 -19.173 11.862 1.00 22.61 585 ALA D CA 1
ATOM 2413 C C . ALA B 1 92 ? 34.817 -19.510 12.400 1.00 24.47 585 ALA D C 1
ATOM 2414 O O . ALA B 1 92 ? 34.356 -20.651 12.310 1.00 20.94 585 ALA D O 1
ATOM 2416 N N . GLU B 1 93 ? 34.126 -18.493 12.899 1.00 23.38 586 GLU D N 1
ATOM 2417 C CA . GLU B 1 93 ? 32.798 -18.679 13.454 1.00 26.53 586 GLU D CA 1
ATOM 2418 C C . GLU B 1 93 ? 31.826 -19.134 12.360 1.00 27.99 586 GLU D C 1
ATOM 2419 O O . GLU B 1 93 ? 31.024 -20.038 12.584 1.00 24.31 586 GLU D O 1
ATOM 2425 N N . ILE B 1 94 ? 31.890 -18.515 11.182 1.00 22.46 587 ILE D N 1
ATOM 2426 C CA . ILE B 1 94 ? 31.033 -18.954 10.074 1.00 23.52 587 ILE D CA 1
ATOM 2427 C C . ILE B 1 94 ? 31.316 -20.425 9.708 1.00 26.32 587 ILE D C 1
ATOM 2428 O O . ILE B 1 94 ? 30.387 -21.214 9.452 1.00 25.04 587 ILE D O 1
ATOM 2433 N N . LEU B 1 95 ? 32.599 -20.792 9.689 1.00 22.29 588 LEU D N 1
ATOM 2434 C CA . LEU B 1 95 ? 32.987 -22.140 9.289 1.00 25.51 588 LEU D CA 1
ATOM 2435 C C . LEU B 1 95 ? 32.546 -23.174 10.335 1.00 27.59 588 LEU D C 1
ATOM 2436 O O . LEU B 1 95 ? 32.156 -24.293 9.978 1.00 25.70 588 LEU D O 1
ATOM 2441 N N . LYS B 1 96 ? 32.600 -22.779 11.615 1.00 23.41 589 LYS D N 1
ATOM 2442 C CA . LYS B 1 96 ? 32.143 -23.604 12.737 1.00 25.59 589 LYS D CA 1
ATOM 2443 C C . LYS B 1 96 ? 30.638 -23.832 12.713 1.00 25.55 589 LYS D C 1
ATOM 2444 O O . LYS B 1 96 ? 30.180 -24.958 12.901 1.00 28.24 589 LYS D O 1
ATOM 2450 N N . GLU B 1 97 ? 29.870 -22.770 12.493 1.00 25.55 590 GLU D N 1
ATOM 2451 C CA . GLU B 1 97 ? 28.416 -22.885 12.390 1.00 30.02 590 GLU D CA 1
ATOM 2452 C C . GLU B 1 97 ? 27.986 -23.766 11.225 1.00 30.00 590 GLU D C 1
ATOM 2453 O O . GLU B 1 97 ? 26.889 -24.321 11.233 1.00 29.75 590 GLU D O 1
ATOM 2459 N N . ASN B 1 98 ? 28.841 -23.859 10.208 1.00 28.47 591 ASN D N 1
ATOM 2460 C CA . ASN B 1 98 ? 28.581 -24.721 9.065 1.00 27.30 591 ASN D CA 1
ATOM 2461 C C . ASN B 1 98 ? 29.340 -26.047 9.106 1.00 25.75 591 ASN D C 1
ATOM 2462 O O . ASN B 1 98 ? 29.393 -26.763 8.107 1.00 27.32 591 ASN D O 1
ATOM 2467 N N . HIS B 1 99 ? 29.929 -26.356 10.257 1.00 28.13 592 HIS D N 1
ATOM 2468 C CA . HIS B 1 99 ? 30.540 -27.667 10.518 1.00 30.53 592 HIS D CA 1
ATOM 2469 C C . HIS B 1 99 ? 31.628 -28.068 9.516 1.00 30.62 592 HIS D C 1
ATOM 2470 O O . HIS B 1 99 ? 31.747 -29.233 9.129 1.00 28.90 592 HIS D O 1
ATOM 2477 N N . MET B 1 100 ? 32.454 -27.098 9.133 1.00 29.05 593 MET D N 1
ATOM 2478 C CA . MET B 1 100 ? 33.567 -27.354 8.230 1.00 26.46 593 MET D CA 1
ATOM 2479 C C . MET B 1 100 ? 34.670 -28.102 8.969 1.00 23.58 593 MET D C 1
ATOM 2480 O O . MET B 1 100 ? 34.674 -28.142 10.192 1.00 27.29 593 MET D O 1
ATOM 2485 N N . PRO B 1 101 ? 35.600 -28.716 8.233 1.00 25.78 594 PRO D N 1
ATOM 2486 C CA . PRO B 1 101 ? 36.693 -29.402 8.929 1.00 28.96 594 PRO D CA 1
ATOM 2487 C C . PRO B 1 101 ? 37.537 -28.450 9.793 1.00 26.08 594 PRO D C 1
ATOM 2488 O O . PRO B 1 101 ? 37.800 -27.306 9.391 1.00 24.34 594 PRO D O 1
ATOM 2492 N N . GLN B 1 102 ? 37.954 -28.919 10.966 1.00 24.23 595 GLN D N 1
ATOM 2493 C CA . GLN B 1 102 ? 38.800 -28.112 11.854 1.00 25.61 595 GLN D CA 1
ATOM 2494 C C . GLN B 1 102 ? 40.034 -27.511 11.163 1.00 25.16 595 GLN D C 1
ATOM 2495 O O . GLN B 1 102 ? 40.364 -26.352 11.417 1.00 25.87 595 GLN D O 1
ATOM 2501 N N . PRO B 1 103 ? 40.718 -28.268 10.280 1.00 27.33 596 PRO D N 1
ATOM 2502 C CA . PRO B 1 103 ? 41.861 -27.557 9.680 1.00 26.32 596 PRO D CA 1
ATOM 2503 C C . PRO B 1 103 ? 41.468 -26.329 8.826 1.00 26.01 596 PRO D C 1
ATOM 2504 O O . PRO B 1 103 ? 42.255 -25.391 8.758 1.00 22.56 596 PRO D O 1
ATOM 2508 N N . ILE B 1 104 ? 40.265 -26.300 8.255 1.00 23.30 597 ILE D N 1
ATOM 2509 C CA . ILE B 1 104 ? 39.830 -25.128 7.484 1.00 21.17 597 ILE D CA 1
ATOM 2510 C C . ILE B 1 104 ? 39.442 -23.951 8.392 1.00 23.75 597 ILE D C 1
ATOM 2511 O O . ILE B 1 104 ? 39.745 -22.789 8.100 1.00 23.95 597 ILE D O 1
ATOM 2516 N N . ILE B 1 105 ? 38.760 -24.269 9.487 1.00 21.04 598 ILE D N 1
ATOM 2517 C CA . ILE B 1 105 ? 38.454 -23.317 10.537 1.00 23.19 598 ILE D CA 1
ATOM 2518 C C . ILE B 1 105 ? 39.730 -22.653 11.062 1.00 23.07 598 ILE D C 1
ATOM 2519 O O . ILE B 1 105 ? 39.820 -21.417 11.147 1.00 20.69 598 ILE D O 1
ATOM 2524 N N . ASP B 1 106 ? 40.705 -23.478 11.417 1.00 19.09 599 ASP D N 1
ATOM 2525 C CA . ASP B 1 106 ? 41.934 -22.988 12.032 1.00 21.91 599 ASP D CA 1
ATOM 2526 C C . ASP B 1 106 ? 42.640 -22.023 11.072 1.00 21.94 599 ASP D C 1
ATOM 2527 O O . ASP B 1 106 ? 43.201 -21.021 11.509 1.00 19.78 599 ASP D O 1
ATOM 2532 N N . ILE B 1 107 ? 42.626 -22.340 9.772 1.00 19.18 600 ILE D N 1
ATOM 2533 C CA . ILE B 1 107 ? 43.238 -21.461 8.756 1.00 15.32 600 ILE D CA 1
ATOM 2534 C C . ILE B 1 107 ? 42.545 -20.094 8.692 1.00 19.73 600 ILE D C 1
ATOM 2535 O O . ILE B 1 107 ? 43.208 -19.056 8.631 1.00 18.08 600 ILE D O 1
ATOM 2540 N N . ALA B 1 108 ? 41.215 -20.089 8.709 1.00 16.96 601 ALA D N 1
ATOM 2541 C CA . ALA B 1 108 ? 40.483 -18.831 8.816 1.00 20.63 601 ALA D CA 1
ATOM 2542 C C . ALA B 1 108 ? 40.944 -18.013 10.031 1.00 20.71 601 ALA D C 1
ATOM 2543 O O . ALA B 1 108 ? 41.160 -16.808 9.921 1.00 19.59 601 ALA D O 1
ATOM 2545 N N . LEU B 1 109 ? 41.108 -18.668 11.178 1.00 19.20 602 LEU D N 1
ATOM 2546 C CA . LEU B 1 109 ? 41.443 -17.944 12.415 1.00 19.54 602 LEU D CA 1
ATOM 2547 C C . LEU B 1 109 ? 42.938 -17.523 12.485 1.00 21.85 602 LEU D C 1
ATOM 2548 O O . LEU B 1 109 ? 43.271 -16.447 12.987 1.00 18.84 602 LEU D O 1
ATOM 2553 N N . GLN B 1 110 ? 43.824 -18.374 11.969 1.00 18.08 603 GLN D N 1
ATOM 2554 C CA . GLN B 1 110 ? 45.264 -18.197 12.145 1.00 20.57 603 GLN D CA 1
ATOM 2555 C C . GLN B 1 110 ? 46.042 -17.551 11.001 1.00 17.04 603 GLN D C 1
ATOM 2556 O O . GLN B 1 110 ? 47.239 -17.300 11.152 1.00 17.77 603 GLN D O 1
ATOM 2562 N N . HIS B 1 111 ? 45.407 -17.280 9.863 1.00 17.43 604 HIS D N 1
ATOM 2563 C CA . HIS B 1 111 ? 46.203 -16.945 8.667 1.00 15.18 604 HIS D CA 1
ATOM 2564 C C . HIS B 1 111 ? 46.845 -15.559 8.699 1.00 17.75 604 HIS D C 1
ATOM 2565 O O . HIS B 1 111 ? 47.742 -15.288 7.907 1.00 20.18 604 HIS D O 1
ATOM 2572 N N . HIS B 1 112 ? 46.416 -14.695 9.618 1.00 16.37 605 HIS D N 1
ATOM 2573 C CA . HIS B 1 112 ? 47.175 -13.462 9.923 1.00 16.63 605 HIS D CA 1
ATOM 2574 C C . HIS B 1 112 ? 48.041 -13.592 11.199 1.00 19.53 605 HIS D C 1
ATOM 2575 O O . HIS B 1 112 ? 48.684 -12.622 11.647 1.00 19.69 605 HIS D O 1
ATOM 2582 N N . GLY B 1 113 ? 48.050 -14.782 11.794 1.00 18.55 606 GLY D N 1
ATOM 2583 C CA . GLY B 1 113 ? 48.724 -14.977 13.078 1.00 16.57 606 GLY D CA 1
ATOM 2584 C C . GLY B 1 113 ? 48.330 -13.897 14.089 1.00 18.46 606 GLY D C 1
ATOM 2585 O O . GLY B 1 113 ? 47.137 -13.608 14.270 1.00 18.62 606 GLY D O 1
ATOM 2586 N N . THR B 1 114 ? 49.316 -13.289 14.736 1.00 15.96 607 THR D N 1
ATOM 2587 C CA . THR B 1 114 ? 49.042 -12.164 15.640 1.00 19.05 607 THR D CA 1
ATOM 2588 C C . THR B 1 114 ? 49.648 -10.868 15.092 1.00 21.06 607 THR D C 1
ATOM 2589 O O . THR B 1 114 ? 50.052 -9.983 15.866 1.00 20.47 607 THR D O 1
ATOM 2593 N N . THR B 1 115 ? 49.691 -10.750 13.762 1.00 17.97 608 THR D N 1
ATOM 2594 C CA . THR B 1 115 ? 50.373 -9.639 13.125 1.00 19.01 608 THR D CA 1
ATOM 2595 C C . THR B 1 115 ? 49.682 -8.310 13.407 1.00 20.81 608 THR D C 1
ATOM 2596 O O . THR B 1 115 ? 48.487 -8.250 13.704 1.00 19.60 608 THR D O 1
ATOM 2600 N N . LEU B 1 116 ? 50.467 -7.251 13.278 1.00 19.88 609 LEU D N 1
ATOM 2601 C CA . LEU B 1 116 ? 50.008 -5.887 13.463 1.00 23.48 609 LEU D CA 1
ATOM 2602 C C . LEU B 1 116 ? 49.301 -5.349 12.223 1.00 25.21 609 LEU D C 1
ATOM 2603 O O . LEU B 1 116 ? 49.837 -5.417 11.123 1.00 24.81 609 LEU D O 1
ATOM 2608 N N . LEU B 1 117 ? 48.106 -4.794 12.408 1.00 24.33 610 LEU D N 1
ATOM 2609 C CA . LEU B 1 117 ? 47.416 -4.078 11.334 1.00 23.16 610 LEU D CA 1
ATOM 2610 C C . LEU B 1 117 ? 48.076 -2.692 11.171 1.00 26.09 610 LEU D C 1
ATOM 2611 O O . LEU B 1 117 ? 47.638 -1.690 11.761 1.00 23.30 610 LEU D O 1
ATOM 2616 N N . LYS B 1 118 ? 49.144 -2.660 10.375 1.00 23.84 611 LYS D N 1
ATOM 2617 C CA . LYS B 1 118 ? 50.138 -1.584 10.448 1.00 30.21 611 LYS D CA 1
ATOM 2618 C C . LYS B 1 118 ? 49.650 -0.205 9.991 1.00 25.12 611 LYS D C 1
ATOM 2619 O O . LYS B 1 118 ? 49.771 0.757 10.755 1.00 27.07 611 LYS D O 1
ATOM 2625 N N . TYR B 1 119 ? 49.138 -0.089 8.763 1.00 23.19 612 TYR D N 1
ATOM 2626 C CA . TYR B 1 119 ? 48.709 1.232 8.262 1.00 27.85 612 TYR D CA 1
ATOM 2627 C C . TYR B 1 119 ? 47.737 1.897 9.239 1.00 27.74 612 TYR D C 1
ATOM 2628 O O . TYR B 1 119 ? 47.910 3.057 9.599 1.00 26.24 612 TYR D O 1
ATOM 2637 N N . PHE B 1 120 ? 46.731 1.153 9.693 1.00 27.76 613 PHE D N 1
ATOM 2638 C CA . PHE B 1 120 ? 45.743 1.750 10.592 1.00 28.22 613 PHE D CA 1
ATOM 2639 C C . PHE B 1 120 ? 46.350 2.039 11.958 1.00 25.94 613 PHE D C 1
ATOM 2640 O O . PHE B 1 120 ? 46.012 3.045 12.572 1.00 25.54 613 PHE D O 1
ATOM 2648 N N . TYR B 1 121 ? 47.280 1.200 12.409 1.00 25.07 614 TYR D N 1
ATOM 2649 C CA . TYR B 1 121 ? 47.929 1.442 13.700 1.00 26.01 614 TYR D CA 1
ATOM 2650 C C . TYR B 1 121 ? 48.690 2.760 13.670 1.00 27.45 614 TYR D C 1
ATOM 2651 O O . TYR B 1 121 ? 48.588 3.564 14.592 1.00 25.56 614 TYR D O 1
ATOM 2660 N N . PHE B 1 122 ? 49.442 2.976 12.596 1.00 26.98 615 PHE D N 1
ATOM 2661 C CA . PHE B 1 122 ? 50.237 4.195 12.448 1.00 30.67 615 PHE D CA 1
ATOM 2662 C C . PHE B 1 122 ? 49.385 5.432 12.174 1.00 31.89 615 PHE D C 1
ATOM 2663 O O . PHE B 1 122 ? 49.711 6.525 12.636 1.00 33.24 615 PHE D O 1
ATOM 2671 N N . LYS B 1 123 ? 48.272 5.252 11.469 1.00 29.56 616 LYS D N 1
ATOM 2672 C CA . LYS B 1 123 ? 47.303 6.324 11.306 1.00 32.69 616 LYS D CA 1
ATOM 2673 C C . LYS B 1 123 ? 46.710 6.733 12.677 1.00 30.55 616 LYS D C 1
ATOM 2674 O O . LYS B 1 123 ? 46.593 7.923 12.982 1.00 26.32 616 LYS D O 1
ATOM 2680 N N . ALA B 1 124 ? 46.340 5.750 13.495 1.00 27.28 617 ALA D N 1
ATOM 2681 C CA . ALA B 1 124 ? 45.830 6.029 14.842 1.00 28.80 617 ALA D CA 1
ATOM 2682 C C . ALA B 1 124 ? 46.891 6.720 15.700 1.00 33.37 617 ALA D C 1
ATOM 2683 O O . ALA B 1 124 ? 46.580 7.624 16.483 1.00 31.63 617 ALA D O 1
ATOM 2685 N N . LYS B 1 125 ? 48.139 6.290 15.542 1.00 26.72 618 LYS D N 1
ATOM 2686 C CA . LYS B 1 125 ? 49.240 6.836 16.322 1.00 32.38 618 LYS D CA 1
ATOM 2687 C C . LYS B 1 125 ? 49.498 8.310 16.002 1.00 35.27 618 LYS D C 1
ATOM 2688 O O . LYS B 1 125 ? 50.054 9.048 16.828 1.00 35.70 618 LYS D O 1
ATOM 2694 N N . GLU B 1 126 ? 49.088 8.730 14.805 1.00 35.01 619 GLU D N 1
ATOM 2695 C CA . GLU B 1 126 ? 49.278 10.117 14.363 1.00 36.83 619 GLU D CA 1
ATOM 2696 C C . GLU B 1 126 ? 48.534 11.109 15.252 1.00 39.82 619 GLU D C 1
ATOM 2697 O O . GLU B 1 126 ? 49.049 12.185 15.534 1.00 45.19 619 GLU D O 1
ATOM 2703 N N . THR B 1 127 ? 47.336 10.755 15.710 1.00 34.66 620 THR D N 1
ATOM 2704 C CA . THR B 1 127 ? 46.593 11.667 16.572 1.00 40.70 620 THR D CA 1
ATOM 2705 C C . THR B 1 127 ? 46.634 11.246 18.036 1.00 40.87 620 THR D C 1
ATOM 2706 O O . THR B 1 127 ? 46.380 12.057 18.919 1.00 43.64 620 THR D O 1
ATOM 2710 N N . ASN B 1 128 ? 46.957 9.979 18.282 1.00 39.09 621 ASN D N 1
ATOM 2711 C CA . ASN B 1 128 ? 47.084 9.438 19.639 1.00 39.24 621 ASN D CA 1
ATOM 2712 C C . ASN B 1 128 ? 48.414 8.703 19.809 1.00 37.18 621 ASN D C 1
ATOM 2713 O O . ASN B 1 128 ? 48.527 7.521 19.459 1.00 33.72 621 ASN D O 1
ATOM 2718 N N . PRO B 1 129 ? 49.414 9.384 20.385 1.00 36.32 622 PRO D N 1
ATOM 2719 C CA . PRO B 1 129 ? 50.789 8.875 20.505 1.00 39.08 622 PRO D CA 1
ATOM 2720 C C . PRO B 1 129 ? 50.901 7.676 21.436 1.00 36.39 622 PRO D C 1
ATOM 2721 O O . PRO B 1 129 ? 51.857 6.913 21.330 1.00 34.57 622 PRO D O 1
ATOM 2725 N N . ASP B 1 130 ? 49.921 7.520 22.321 1.00 34.30 623 ASP D N 1
ATOM 2726 C CA . ASP B 1 130 ? 49.910 6.454 23.313 1.00 35.17 623 ASP D CA 1
ATOM 2727 C C . ASP B 1 130 ? 49.206 5.166 22.871 1.00 36.37 623 ASP D C 1
ATOM 2728 O O . ASP B 1 130 ? 49.096 4.229 23.659 1.00 34.61 623 ASP D O 1
ATOM 2733 N N . VAL B 1 131 ? 48.720 5.111 21.633 1.00 30.39 624 VAL D N 1
ATOM 2734 C CA . VAL B 1 131 ? 48.008 3.913 21.174 1.00 26.79 624 VAL D CA 1
ATOM 2735 C C . VAL B 1 131 ? 48.967 2.706 21.197 1.00 28.13 624 VAL D C 1
ATOM 2736 O O . VAL B 1 131 ? 50.138 2.832 20.865 1.00 27.42 624 VAL D O 1
ATOM 2740 N N . LYS B 1 132 ? 48.470 1.553 21.646 1.00 26.48 625 LYS D N 1
ATOM 2741 C CA . LYS B 1 132 ? 49.313 0.377 21.830 1.00 28.50 625 LYS D CA 1
ATOM 2742 C C . LYS B 1 132 ? 49.216 -0.615 20.667 1.00 30.01 625 LYS D C 1
ATOM 2743 O O . LYS B 1 132 ? 48.109 -0.968 20.225 1.00 25.92 625 LYS D O 1
ATOM 2749 N N . GLU B 1 133 ? 50.381 -1.053 20.188 1.00 26.59 626 GLU D N 1
ATOM 2750 C CA . GLU B 1 133 ? 50.485 -2.099 19.167 1.00 30.05 626 GLU D CA 1
ATOM 2751 C C . GLU B 1 133 ? 49.628 -3.325 19.484 1.00 28.50 626 GLU D C 1
ATOM 2752 O O . GLU B 1 133 ? 48.917 -3.803 18.620 1.00 28.74 626 GLU D O 1
ATOM 2758 N N . ALA B 1 134 ? 49.678 -3.818 20.722 1.00 26.96 627 ALA D N 1
ATOM 2759 C CA . ALA B 1 134 ? 48.910 -5.012 21.088 1.00 27.40 627 ALA D CA 1
ATOM 2760 C C . ALA B 1 134 ? 47.433 -4.862 20.723 1.00 26.74 627 ALA D C 1
ATOM 2761 O O . ALA B 1 134 ? 46.770 -5.832 20.363 1.00 29.94 627 ALA D O 1
ATOM 2763 N N . ASP B 1 135 ? 46.924 -3.640 20.784 1.00 24.57 628 ASP D N 1
ATOM 2764 C CA . ASP B 1 135 ? 45.510 -3.404 20.520 1.00 23.92 628 ASP D CA 1
ATOM 2765 C C . ASP B 1 135 ? 45.188 -3.402 19.013 1.00 23.88 628 ASP D C 1
ATOM 2766 O O . ASP B 1 135 ? 44.021 -3.384 18.622 1.00 23.29 628 ASP D O 1
ATOM 2771 N N . TYR B 1 136 ? 46.218 -3.420 18.175 1.00 23.04 629 TYR D N 1
ATOM 2772 C CA . TYR B 1 136 ? 46.012 -3.438 16.720 1.00 23.31 629 TYR D CA 1
ATOM 2773 C C . TYR B 1 136 ? 46.505 -4.756 16.083 1.00 22.40 629 TYR D C 1
ATOM 2774 O O . TYR B 1 136 ? 46.699 -4.834 14.875 1.00 22.41 629 TYR D O 1
ATOM 2783 N N . ARG B 1 137 ? 46.680 -5.787 16.908 1.00 22.37 630 ARG D N 1
ATOM 2784 C CA . ARG B 1 137 ? 47.145 -7.093 16.433 1.00 23.26 630 ARG D CA 1
ATOM 2785 C C . ARG B 1 137 ? 45.989 -8.075 16.301 1.00 22.42 630 ARG D C 1
ATOM 2786 O O . ARG B 1 137 ? 45.068 -8.058 17.115 1.00 18.51 630 ARG D O 1
ATOM 2794 N N . TYR B 1 138 ? 46.032 -8.944 15.288 1.00 22.44 631 TYR D N 1
ATOM 2795 C CA . TYR B 1 138 ? 45.052 -10.045 15.225 1.00 19.14 631 TYR D CA 1
ATOM 2796 C C . TYR B 1 138 ? 45.135 -10.912 16.471 1.00 21.86 631 TYR D C 1
ATOM 2797 O O . TYR B 1 138 ? 46.197 -11.010 17.075 1.00 18.81 631 TYR D O 1
ATOM 2806 N N . SER B 1 139 ? 44.020 -11.541 16.850 1.00 21.73 632 SER D N 1
ATOM 2807 C CA . SER B 1 139 ? 43.977 -12.324 18.085 1.00 24.61 632 SER D CA 1
ATOM 2808 C C . SER B 1 139 ? 44.779 -13.622 17.963 1.00 25.89 632 SER D C 1
ATOM 2809 O O . SER B 1 139 ? 45.125 -14.230 18.951 1.00 21.57 632 SER D O 1
ATOM 2812 N N . GLY B 1 140 ? 45.098 -14.049 16.748 1.00 22.52 633 GLY D N 1
ATOM 2813 C CA . GLY B 1 140 ? 45.803 -15.310 16.605 1.00 20.69 633 GLY D CA 1
ATOM 2814 C C . GLY B 1 140 ? 44.893 -16.510 16.843 1.00 24.63 633 GLY D C 1
ATOM 2815 O O . GLY B 1 140 ? 43.665 -16.387 16.791 1.00 24.32 633 GLY D O 1
ATOM 2816 N N . PRO B 1 141 ? 45.479 -17.679 17.140 1.00 23.26 634 PRO D N 1
ATOM 2817 C CA . PRO B 1 141 ? 46.906 -17.918 17.385 1.00 21.90 634 PRO D CA 1
ATOM 2818 C C . PRO B 1 141 ? 47.816 -17.750 16.178 1.00 23.17 634 PRO D C 1
ATOM 2819 O O . PRO B 1 141 ? 47.347 -17.603 15.045 1.00 20.31 634 PRO D O 1
ATOM 2823 N N . LYS B 1 142 ? 49.119 -17.706 16.452 1.00 20.56 635 LYS D N 1
ATOM 2824 C CA . LYS B 1 142 ? 50.140 -17.771 15.409 1.00 22.62 635 LYS D CA 1
ATOM 2825 C C . LYS B 1 142 ? 49.961 -19.065 14.636 1.00 21.37 635 LYS D C 1
ATOM 2826 O O . LYS B 1 142 ? 49.448 -20.041 15.199 1.00 21.01 635 LYS D O 1
ATOM 2832 N N . PRO B 1 143 ? 50.359 -19.083 13.348 1.00 19.67 636 PRO D N 1
ATOM 2833 C CA . PRO B 1 143 ? 50.246 -20.310 12.549 1.00 19.64 636 PRO D CA 1
ATOM 2834 C C . PRO B 1 143 ? 50.795 -21.532 13.288 1.00 23.01 636 PRO D C 1
ATOM 2835 O O . PRO B 1 143 ? 51.967 -21.536 13.699 1.00 23.52 636 PRO D O 1
ATOM 2839 N N . GLN B 1 144 ? 49.944 -22.541 13.469 1.00 23.92 637 GLN D N 1
ATOM 2840 C CA . GLN B 1 144 ? 50.299 -23.731 14.243 1.00 26.48 637 GLN D CA 1
ATOM 2841 C C . GLN B 1 144 ? 50.920 -24.857 13.405 1.00 27.00 637 GLN D C 1
ATOM 2842 O O . GLN B 1 144 ? 51.469 -25.803 13.959 1.00 27.66 637 GLN D O 1
ATOM 2848 N N . THR B 1 145 ? 50.848 -24.735 12.082 1.00 22.50 638 THR D N 1
ATOM 2849 C CA . THR B 1 145 ? 51.385 -25.726 11.141 1.00 24.04 638 THR D CA 1
ATOM 2850 C C . THR B 1 145 ? 52.158 -25.025 10.014 1.00 24.41 638 THR D C 1
ATOM 2851 O O . THR B 1 145 ? 51.905 -23.850 9.735 1.00 20.17 638 THR D O 1
ATOM 2855 N N . LYS B 1 146 ? 53.055 -25.748 9.341 1.00 24.30 639 LYS D N 1
ATOM 2856 C CA . LYS B 1 146 ? 53.717 -25.253 8.116 1.00 24.76 639 LYS D CA 1
ATOM 2857 C C . LYS B 1 146 ? 52.753 -24.782 7.023 1.00 24.53 639 LYS D C 1
ATOM 2858 O O . LYS B 1 146 ? 53.046 -23.813 6.298 1.00 21.26 639 LYS D O 1
ATOM 2864 N N . GLU B 1 147 ? 51.646 -25.515 6.855 1.00 22.53 640 GLU D N 1
ATOM 2865 C CA . GLU B 1 147 ? 50.634 -25.168 5.836 1.00 23.55 640 GLU D CA 1
ATOM 2866 C C . GLU B 1 147 ? 50.031 -23.771 6.079 1.00 23.60 640 GLU D C 1
ATOM 2867 O O . GLU B 1 147 ? 49.921 -22.971 5.154 1.00 20.60 640 GLU D O 1
ATOM 2873 N N . ILE B 1 148 ? 49.640 -23.486 7.323 1.00 21.97 641 ILE D N 1
ATOM 2874 C CA . ILE B 1 148 ? 49.100 -22.170 7.639 1.00 23.80 641 ILE D CA 1
ATOM 2875 C C . ILE B 1 148 ? 50.174 -21.100 7.462 1.00 21.07 641 ILE D C 1
ATOM 2876 O O . ILE B 1 148 ? 49.876 -19.990 7.038 1.00 22.96 641 ILE D O 1
ATOM 2881 N N . ALA B 1 149 ? 51.430 -21.429 7.762 1.00 21.98 642 ALA D N 1
ATOM 2882 C CA . ALA B 1 149 ? 52.526 -20.479 7.534 1.00 20.41 642 ALA D CA 1
ATOM 2883 C C . ALA B 1 149 ? 52.686 -20.190 6.031 1.00 21.27 642 ALA D C 1
ATOM 2884 O O . ALA B 1 149 ? 52.863 -19.039 5.604 1.00 20.04 642 ALA D O 1
ATOM 2886 N N . ILE B 1 150 ? 52.619 -21.235 5.219 1.00 21.22 643 ILE D N 1
ATOM 2887 C CA . ILE B 1 150 ? 52.642 -21.047 3.768 1.00 21.94 643 ILE D CA 1
ATOM 2888 C C . ILE B 1 150 ? 51.530 -20.100 3.316 1.00 19.20 643 ILE D C 1
ATOM 2889 O O . ILE B 1 150 ? 51.748 -19.183 2.536 1.00 18.09 643 ILE D O 1
ATOM 2894 N N . ILE B 1 151 ? 50.332 -20.336 3.817 1.00 18.34 644 ILE D N 1
ATOM 2895 C CA . ILE B 1 151 ? 49.211 -19.495 3.465 1.00 19.68 644 ILE D CA 1
ATOM 2896 C C . ILE B 1 151 ? 49.437 -18.050 3.921 1.00 19.82 644 ILE D C 1
ATOM 2897 O O . ILE B 1 151 ? 49.167 -17.109 3.167 1.00 18.91 644 ILE D O 1
ATOM 2902 N N . ASN B 1 152 ? 49.951 -17.871 5.136 1.00 19.65 645 ASN D N 1
ATOM 2903 C CA . ASN B 1 152 ? 50.213 -16.509 5.615 1.00 17.99 645 ASN D CA 1
ATOM 2904 C C . ASN B 1 152 ? 51.137 -15.724 4.669 1.00 19.65 645 ASN D C 1
ATOM 2905 O O . ASN B 1 152 ? 50.865 -14.564 4.340 1.00 19.05 645 ASN D O 1
ATOM 2910 N N . ILE B 1 153 ? 52.222 -16.361 4.222 1.00 17.11 646 ILE D N 1
ATOM 2911 C CA . ILE B 1 153 ? 53.148 -15.716 3.272 1.00 21.64 646 ILE D CA 1
ATOM 2912 C C . ILE B 1 153 ? 52.517 -15.501 1.897 1.00 21.75 646 ILE D C 1
ATOM 2913 O O . ILE B 1 153 ? 52.563 -14.394 1.353 1.00 20.24 646 ILE D O 1
ATOM 2918 N N . SER B 1 154 ? 51.916 -16.554 1.344 1.00 18.76 647 SER D N 1
ATOM 2919 C CA . SER B 1 154 ? 51.335 -16.479 0.003 1.00 18.88 647 SER D CA 1
ATOM 2920 C C . SER B 1 154 ? 50.238 -15.424 -0.058 1.00 19.94 647 SER D C 1
ATOM 2921 O O . SER B 1 154 ? 50.107 -14.714 -1.063 1.00 19.93 647 SER D O 1
ATOM 2924 N N . ASP B 1 155 ? 49.473 -15.322 1.031 1.00 19.28 648 ASP D N 1
ATOM 2925 C CA . ASP B 1 155 ? 48.403 -14.332 1.154 1.00 19.32 648 ASP D CA 1
ATOM 2926 C C . ASP B 1 155 ? 48.939 -12.918 1.030 1.00 18.40 648 ASP D C 1
ATOM 2927 O O . ASP B 1 155 ? 48.465 -12.123 0.227 1.00 18.00 648 ASP D O 1
ATOM 2932 N N . SER B 1 156 ? 49.929 -12.603 1.844 1.00 18.46 649 SER D N 1
ATOM 2933 C CA . SER B 1 156 ? 50.488 -11.253 1.832 1.00 22.19 649 SER D CA 1
ATOM 2934 C C . SER B 1 156 ? 51.202 -10.906 0.533 1.00 20.21 649 SER D C 1
ATOM 2935 O O . SER B 1 156 ? 51.120 -9.776 0.075 1.00 20.65 649 SER D O 1
ATOM 2938 N N . VAL B 1 157 ? 51.908 -11.874 -0.047 1.00 21.10 650 VAL D N 1
ATOM 2939 C CA . VAL B 1 157 ? 52.557 -11.670 -1.340 1.00 23.59 650 VAL D CA 1
ATOM 2940 C C . VAL B 1 157 ? 51.535 -11.384 -2.464 1.00 22.95 650 VAL D C 1
ATOM 2941 O O . VAL B 1 157 ? 51.719 -10.444 -3.247 1.00 22.84 650 VAL D O 1
ATOM 2945 N N . GLU B 1 158 ? 50.451 -12.167 -2.531 1.00 22.95 651 GLU D N 1
ATOM 2946 C CA . GLU B 1 158 ? 49.400 -11.924 -3.538 1.00 19.99 651 GLU D CA 1
ATOM 2947 C C . GLU B 1 158 ? 48.825 -10.513 -3.390 1.00 22.24 651 GLU D C 1
ATOM 2948 O O . GLU B 1 158 ? 48.706 -9.776 -4.350 1.00 21.11 651 GLU D O 1
ATOM 2954 N N . ALA B 1 159 ? 48.451 -10.146 -2.172 1.00 20.61 652 ALA D N 1
ATOM 2955 C CA . ALA B 1 159 ? 47.858 -8.844 -1.952 1.00 21.33 652 ALA D CA 1
ATOM 2956 C C . ALA B 1 159 ? 48.860 -7.725 -2.239 1.00 25.82 652 ALA D C 1
ATOM 2957 O O . ALA B 1 159 ? 48.499 -6.674 -2.783 1.00 25.93 652 ALA D O 1
ATOM 2959 N N . ALA B 1 160 ? 50.115 -7.936 -1.847 1.00 24.32 653 ALA D N 1
ATOM 2960 C CA . ALA B 1 160 ? 51.121 -6.878 -1.996 1.00 26.43 653 ALA D CA 1
ATOM 2961 C C . ALA B 1 160 ? 51.379 -6.651 -3.488 1.00 31.16 653 ALA D C 1
ATOM 2962 O O . ALA B 1 160 ? 51.445 -5.511 -3.954 1.00 30.46 653 ALA D O 1
ATOM 2964 N N . VAL B 1 161 ? 51.489 -7.740 -4.241 1.00 26.14 654 VAL D N 1
ATOM 2965 C CA . VAL B 1 161 ? 51.786 -7.611 -5.659 1.00 30.91 654 VAL D CA 1
ATOM 2966 C C . VAL B 1 161 ? 50.570 -7.055 -6.401 1.00 33.60 654 VAL D C 1
ATOM 2967 O O . VAL B 1 161 ? 50.708 -6.161 -7.223 1.00 35.22 654 VAL D O 1
ATOM 2971 N N . ARG B 1 162 ? 49.381 -7.555 -6.084 1.00 32.98 655 ARG D N 1
ATOM 2972 C CA . ARG B 1 162 ? 48.142 -7.025 -6.663 1.00 35.99 655 ARG D CA 1
ATOM 2973 C C . ARG B 1 162 ? 48.021 -5.491 -6.582 1.00 36.99 655 ARG D C 1
ATOM 2974 O O . ARG B 1 162 ? 47.677 -4.838 -7.559 1.00 37.34 655 ARG D O 1
ATOM 2982 N N . SER B 1 163 ? 48.307 -4.911 -5.426 1.00 37.63 656 SER D N 1
ATOM 2983 C CA . SER B 1 163 ? 48.092 -3.474 -5.266 1.00 39.92 656 SER D CA 1
ATOM 2984 C C . SER B 1 163 ? 49.289 -2.631 -5.717 1.00 40.79 656 SER D C 1
ATOM 2985 O O . SER B 1 163 ? 49.368 -1.449 -5.402 1.00 43.15 656 SER D O 1
ATOM 2988 N N . SER B 1 164 ? 50.232 -3.223 -6.433 1.00 39.13 657 SER D N 1
ATOM 2989 C CA . SER B 1 164 ? 51.362 -2.426 -6.882 1.00 45.55 657 SER D CA 1
ATOM 2990 C C . SER B 1 164 ? 51.295 -2.237 -8.395 1.00 50.29 657 SER D C 1
ATOM 2991 O O . SER B 1 164 ? 50.780 -3.084 -9.133 1.00 46.74 657 SER D O 1
ATOM 2994 N N . THR B 1 165 ? 51.820 -1.109 -8.843 1.00 51.62 658 THR D N 1
ATOM 2995 C CA . THR B 1 165 ? 51.646 -0.689 -10.218 1.00 54.91 658 THR D CA 1
ATOM 2996 C C . THR B 1 165 ? 52.875 -1.038 -11.051 1.00 58.60 658 THR D C 1
ATOM 2997 O O . THR B 1 165 ? 53.994 -0.612 -10.749 1.00 58.93 658 THR D O 1
ATOM 3001 N N . GLU B 1 166 ? 52.642 -1.841 -12.090 1.00 61.09 659 GLU D N 1
ATOM 3002 C CA . GLU B 1 166 ? 53.690 -2.338 -12.988 1.00 61.89 659 GLU D CA 1
ATOM 3003 C C . GLU B 1 166 ? 54.955 -2.810 -12.255 1.00 61.10 659 GLU D C 1
ATOM 3004 O O . GLU B 1 166 ? 56.039 -2.258 -12.454 1.00 58.96 659 GLU D O 1
ATOM 3010 N N . PRO B 1 167 ? 54.815 -3.838 -11.400 1.00 59.36 660 PRO D N 1
ATOM 3011 C CA . PRO B 1 167 ? 55.979 -4.349 -10.675 1.00 54.97 660 PRO D CA 1
ATOM 3012 C C . PRO B 1 167 ? 56.942 -5.121 -11.576 1.00 54.71 660 PRO D C 1
ATOM 3013 O O . PRO B 1 167 ? 56.512 -5.971 -12.356 1.00 59.35 660 PRO D O 1
ATOM 3017 N N . THR B 1 168 ? 58.231 -4.825 -11.462 1.00 51.69 661 THR D N 1
ATOM 3018 C CA . THR B 1 168 ? 59.249 -5.618 -12.135 1.00 53.11 661 THR D CA 1
ATOM 3019 C C . THR B 1 168 ? 59.520 -6.902 -11.348 1.00 50.48 661 THR D C 1
ATOM 3020 O O . THR B 1 168 ? 58.930 -7.119 -10.282 1.00 47.26 661 THR D O 1
ATOM 3024 N N . MET B 1 169 ? 60.409 -7.746 -11.867 1.00 44.88 662 MET D N 1
ATOM 3025 C CA . MET B 1 169 ? 60.832 -8.936 -11.131 1.00 49.00 662 MET D CA 1
ATOM 3026 C C . MET B 1 169 ? 61.671 -8.564 -9.904 1.00 46.64 662 MET D C 1
ATOM 3027 O O . MET B 1 169 ? 61.692 -9.301 -8.912 1.00 46.00 662 MET D O 1
ATOM 3032 N N . ALA B 1 170 ? 62.363 -7.431 -9.991 1.00 43.53 663 ALA D N 1
ATOM 3033 C CA . ALA B 1 170 ? 63.129 -6.888 -8.875 1.00 44.97 663 ALA D CA 1
ATOM 3034 C C . ALA B 1 170 ? 62.213 -6.442 -7.737 1.00 41.91 663 ALA D C 1
ATOM 3035 O O . ALA B 1 170 ? 62.484 -6.712 -6.563 1.00 42.38 663 ALA D O 1
ATOM 3037 N N . LYS B 1 171 ? 61.146 -5.733 -8.096 1.00 41.16 664 LYS D N 1
ATOM 3038 C CA . LYS B 1 171 ? 60.196 -5.237 -7.118 1.00 40.18 664 LYS D CA 1
ATOM 3039 C C . LYS B 1 171 ? 59.501 -6.402 -6.428 1.00 38.38 664 LYS D C 1
ATOM 3040 O O . LYS B 1 171 ? 59.343 -6.401 -5.214 1.00 35.88 664 LYS D O 1
ATOM 3046 N N . ILE B 1 172 ? 59.099 -7.399 -7.211 1.00 38.21 665 ILE D N 1
ATOM 3047 C CA . ILE B 1 172 ? 58.416 -8.578 -6.675 1.00 40.10 665 ILE D CA 1
ATOM 3048 C C . ILE B 1 172 ? 59.310 -9.343 -5.685 1.00 36.75 665 ILE D C 1
ATOM 3049 O O . ILE B 1 172 ? 58.852 -9.766 -4.620 1.00 34.02 665 ILE D O 1
ATOM 3054 N N . THR B 1 173 ? 60.585 -9.492 -6.034 1.00 31.90 666 THR D N 1
ATOM 3055 C CA . THR B 1 173 ? 61.560 -10.091 -5.132 1.00 36.84 666 THR D CA 1
ATOM 3056 C C . THR B 1 173 ? 61.699 -9.299 -3.829 1.00 35.56 666 THR D C 1
ATOM 3057 O O . THR B 1 173 ? 61.762 -9.882 -2.742 1.00 33.29 666 THR D O 1
ATOM 3061 N N . GLU B 1 174 ? 61.729 -7.974 -3.944 1.00 32.83 667 GLU D N 1
ATOM 3062 C CA . GLU B 1 174 ? 61.852 -7.106 -2.779 1.00 33.24 667 GLU D CA 1
ATOM 3063 C C . GLU B 1 174 ? 60.624 -7.214 -1.870 1.00 31.59 667 GLU D C 1
ATOM 3064 O O . GLU B 1 174 ? 60.745 -7.256 -0.644 1.00 30.44 667 GLU D O 1
ATOM 3070 N N . ILE B 1 175 ? 59.443 -7.241 -2.476 1.00 30.96 668 ILE D N 1
ATOM 3071 C CA . ILE B 1 175 ? 58.203 -7.388 -1.731 1.00 29.08 668 ILE D CA 1
ATOM 3072 C C . ILE B 1 175 ? 58.203 -8.694 -0.940 1.00 24.11 668 ILE D C 1
ATOM 3073 O O . ILE B 1 175 ? 57.934 -8.704 0.260 1.00 25.19 668 ILE D O 1
ATOM 3078 N N . ILE B 1 176 ? 58.505 -9.790 -1.631 1.00 26.39 669 ILE D N 1
ATOM 3079 C CA . ILE B 1 176 ? 58.528 -11.113 -1.018 1.00 25.05 669 ILE D CA 1
ATOM 3080 C C . ILE B 1 176 ? 59.539 -11.178 0.131 1.00 28.90 669 ILE D C 1
ATOM 3081 O O . ILE B 1 176 ? 59.244 -11.713 1.199 1.00 26.73 669 ILE D O 1
ATOM 3086 N N . ASP B 1 177 ? 60.727 -10.618 -0.092 1.00 30.11 670 ASP D N 1
ATOM 3087 C CA . ASP B 1 177 ? 61.772 -10.609 0.931 1.00 30.54 670 ASP D CA 1
ATOM 3088 C C . ASP B 1 177 ? 61.371 -9.754 2.124 1.00 24.95 670 ASP D C 1
ATOM 3089 O O . ASP B 1 177 ? 61.662 -10.119 3.245 1.00 25.18 670 ASP D O 1
ATOM 3094 N N . GLY B 1 178 ? 60.696 -8.632 1.879 1.00 26.86 671 GLY D N 1
ATOM 3095 C CA . GLY B 1 178 ? 60.255 -7.750 2.954 1.00 23.68 671 GLY D CA 1
ATOM 3096 C C . GLY B 1 178 ? 59.214 -8.410 3.849 1.00 26.62 671 GLY D C 1
ATOM 3097 O O . GLY B 1 178 ? 59.228 -8.288 5.072 1.00 23.51 671 GLY D O 1
ATOM 3098 N N . ILE B 1 179 ? 58.302 -9.139 3.228 1.00 26.46 672 ILE D N 1
ATOM 3099 C CA . ILE B 1 179 ? 57.263 -9.841 3.967 1.00 22.25 672 ILE D CA 1
ATOM 3100 C C . ILE B 1 179 ? 57.868 -10.924 4.850 1.00 22.81 672 ILE D C 1
ATOM 3101 O O . ILE B 1 179 ? 57.523 -11.036 6.023 1.00 22.94 672 ILE D O 1
ATOM 3106 N N . ILE B 1 180 ? 58.778 -11.717 4.281 1.00 22.74 673 ILE D N 1
ATOM 3107 C CA . ILE B 1 180 ? 59.400 -12.811 5.016 1.00 23.30 673 ILE D CA 1
ATOM 3108 C C . ILE B 1 180 ? 60.215 -12.278 6.187 1.00 24.92 673 ILE D C 1
ATOM 3109 O O . ILE B 1 180 ? 60.142 -12.820 7.296 1.00 21.85 673 ILE D O 1
ATOM 3114 N N . LYS B 1 181 ? 60.960 -11.196 5.940 1.00 22.68 674 LYS D N 1
ATOM 3115 C CA . LYS B 1 181 ? 61.706 -10.524 6.991 1.00 24.88 674 LYS D CA 1
ATOM 3116 C C . LYS B 1 181 ? 60.792 -10.091 8.143 1.00 27.59 674 LYS D C 1
ATOM 3117 O O . LYS B 1 181 ? 61.064 -10.406 9.309 1.00 26.72 674 LYS D O 1
ATOM 3123 N N . ASP B 1 182 ? 59.713 -9.381 7.821 1.00 24.28 675 ASP D N 1
ATOM 3124 C CA . ASP B 1 182 ? 58.746 -8.951 8.842 1.00 25.32 675 ASP D CA 1
ATOM 3125 C C . ASP B 1 182 ? 58.210 -10.121 9.676 1.00 24.75 675 ASP D C 1
ATOM 3126 O O . ASP B 1 182 ? 58.157 -10.051 10.906 1.00 26.10 675 ASP D O 1
ATOM 3131 N N . ARG B 1 183 ? 57.826 -11.205 9.007 1.00 23.05 676 ARG D N 1
ATOM 3132 C CA . ARG B 1 183 ? 57.257 -12.362 9.698 1.00 24.41 676 ARG D CA 1
ATOM 3133 C C . ARG B 1 183 ? 58.279 -13.010 10.630 1.00 24.61 676 ARG D C 1
ATOM 3134 O O . ARG B 1 183 ? 57.945 -13.426 11.737 1.00 23.61 676 ARG D O 1
ATOM 3142 N N . PHE B 1 184 ? 59.532 -13.079 10.193 1.00 23.55 677 PHE D N 1
ATOM 3143 C CA . PHE B 1 184 ? 60.567 -13.653 11.039 1.00 23.21 677 PHE D CA 1
ATOM 3144 C C . PHE B 1 184 ? 60.845 -12.787 12.263 1.00 25.40 677 PHE D C 1
ATOM 3145 O O . PHE B 1 184 ? 60.936 -13.290 13.377 1.00 26.32 677 PHE D O 1
ATOM 3153 N N . LEU B 1 185 ? 60.998 -11.490 12.047 1.00 27.11 678 LEU D N 1
ATOM 3154 C CA . LEU B 1 185 ? 61.365 -10.588 13.122 1.00 23.77 678 LEU D CA 1
ATOM 3155 C C . LEU B 1 185 ? 60.216 -10.407 14.105 1.00 28.97 678 LEU D C 1
ATOM 3156 O O . LEU B 1 185 ? 60.436 -10.122 15.284 1.00 29.25 678 LEU D O 1
ATOM 3161 N N . ASP B 1 186 ? 58.988 -10.603 13.645 1.00 24.35 679 ASP D N 1
ATOM 3162 C CA . ASP B 1 186 ? 57.839 -10.461 14.535 1.00 22.33 679 ASP D CA 1
ATOM 3163 C C . ASP B 1 186 ? 57.479 -11.796 15.191 1.00 25.88 679 ASP D C 1
ATOM 3164 O O . ASP B 1 186 ? 56.467 -11.916 15.878 1.00 22.88 679 ASP D O 1
ATOM 3169 N N . GLY B 1 187 ? 58.300 -12.815 14.967 1.00 25.23 680 GLY D N 1
ATOM 3170 C CA . GLY B 1 187 ? 58.102 -14.072 15.662 1.00 21.77 680 GLY D CA 1
ATOM 3171 C C . GLY B 1 187 ? 56.842 -14.844 15.287 1.00 22.11 680 GLY D C 1
ATOM 3172 O O . GLY B 1 187 ? 56.366 -15.639 16.072 1.00 22.24 680 GLY D O 1
ATOM 3173 N N . GLN B 1 188 ? 56.312 -14.621 14.081 1.00 24.10 681 GLN D N 1
ATOM 3174 C CA . GLN B 1 188 ? 55.033 -15.210 13.685 1.00 22.77 681 GLN D CA 1
ATOM 3175 C C . GLN B 1 188 ? 55.093 -16.742 13.473 1.00 24.77 681 GLN D C 1
ATOM 3176 O O . GLN B 1 188 ? 54.083 -17.418 13.624 1.00 25.79 681 GLN D O 1
ATOM 3182 N N . PHE B 1 189 ? 56.261 -17.291 13.146 1.00 21.60 682 PHE D N 1
ATOM 3183 C CA . PHE B 1 189 ? 56.328 -18.715 12.811 1.00 22.70 682 PHE D CA 1
ATOM 3184 C C . PHE B 1 189 ? 57.005 -19.571 13.888 1.00 25.15 682 PHE D C 1
ATOM 3185 O O . PHE B 1 189 ? 57.389 -20.721 13.641 1.00 26.22 682 PHE D O 1
ATOM 3193 N N . THR B 1 190 ? 57.125 -19.025 15.091 1.00 23.65 683 THR D N 1
ATOM 3194 C CA . THR B 1 190 ? 57.831 -19.723 16.163 1.00 26.26 683 THR D CA 1
ATOM 3195 C C . THR B 1 190 ? 56.992 -20.817 16.828 1.00 28.43 683 THR D C 1
ATOM 3196 O O . THR B 1 190 ? 57.471 -21.483 17.729 1.00 24.56 683 THR D O 1
ATOM 3200 N N . GLU B 1 191 ? 55.745 -21.013 16.397 1.00 26.02 684 GLU D N 1
ATOM 3201 C CA . GLU B 1 191 ? 54.903 -22.034 17.021 1.00 26.47 684 GLU D CA 1
ATOM 3202 C C . GLU B 1 191 ? 54.575 -23.178 16.058 1.00 30.17 684 GLU D C 1
ATOM 3203 O O . GLU B 1 191 ? 53.782 -24.068 16.376 1.00 28.22 684 GLU D O 1
ATOM 3209 N N . CYS B 1 192 ? 55.204 -23.155 14.888 1.00 27.67 685 CYS D N 1
ATOM 3210 C CA . CYS B 1 192 ? 55.074 -24.258 13.945 1.00 30.71 685 CYS D CA 1
ATOM 3211 C C . CYS B 1 192 ? 56.462 -24.769 13.609 1.00 33.48 685 CYS D C 1
ATOM 3212 O O . CYS B 1 192 ? 57.457 -24.192 14.060 1.00 31.38 685 CYS D O 1
ATOM 3215 N N . ASP B 1 193 ? 56.535 -25.814 12.784 1.00 29.25 686 ASP D N 1
ATOM 3216 C CA . ASP B 1 193 ? 57.803 -26.500 12.534 1.00 28.42 686 ASP D CA 1
ATOM 3217 C C . ASP B 1 193 ? 58.453 -26.167 11.212 1.00 29.43 686 ASP D C 1
ATOM 3218 O O . ASP B 1 193 ? 59.263 -26.937 10.725 1.00 30.76 686 ASP D O 1
ATOM 3223 N N . ILE B 1 194 ? 58.107 -25.034 10.622 1.00 29.61 687 ILE D N 1
ATOM 3224 C CA . ILE B 1 194 ? 58.684 -24.684 9.337 1.00 28.03 687 ILE D CA 1
ATOM 3225 C C . ILE B 1 194 ? 60.178 -24.412 9.483 1.00 27.69 687 ILE D C 1
ATOM 3226 O O . ILE B 1 194 ? 60.611 -23.815 10.467 1.00 24.74 687 ILE D O 1
ATOM 3231 N N . THR B 1 195 ? 60.970 -24.848 8.504 1.00 27.98 688 THR D N 1
ATOM 3232 C CA . THR B 1 195 ? 62.425 -24.670 8.587 1.00 26.89 688 THR D CA 1
ATOM 3233 C C . THR B 1 195 ? 62.847 -23.443 7.820 1.00 28.11 688 THR D C 1
ATOM 3234 O O . THR B 1 195 ? 62.139 -22.993 6.926 1.00 25.86 688 THR D O 1
ATOM 3238 N N . ILE B 1 196 ? 64.009 -22.903 8.159 1.00 28.78 689 ILE D N 1
ATOM 3239 C CA . ILE B 1 196 ? 64.547 -21.777 7.409 1.00 24.75 689 ILE D CA 1
ATOM 3240 C C . ILE B 1 196 ? 64.818 -22.142 5.939 1.00 28.62 689 ILE D C 1
ATOM 3241 O O . ILE B 1 196 ? 64.636 -21.323 5.031 1.00 30.11 689 ILE D O 1
ATOM 3246 N N . GLN B 1 197 ? 65.233 -23.375 5.693 1.00 29.29 690 GLN D N 1
ATOM 3247 C CA . GLN B 1 197 ? 65.392 -23.857 4.318 1.00 28.75 690 GLN D CA 1
ATOM 3248 C C . GLN B 1 197 ? 64.065 -23.924 3.541 1.00 26.68 690 GLN D C 1
ATOM 3249 O O . GLN B 1 197 ? 64.001 -23.569 2.357 1.00 28.28 690 GLN D O 1
ATOM 3255 N N . GLU B 1 198 ? 63.013 -24.405 4.198 1.00 26.47 691 GLU D N 1
ATOM 3256 C CA . GLU B 1 198 ? 61.696 -24.453 3.566 1.00 27.08 691 GLU D CA 1
ATOM 3257 C C . GLU B 1 198 ? 61.230 -23.043 3.241 1.00 28.10 691 GLU D C 1
ATOM 3258 O O . GLU B 1 198 ? 60.504 -22.840 2.279 1.00 30.88 691 GLU D O 1
ATOM 3264 N N . ILE B 1 199 ? 61.648 -22.059 4.031 1.00 27.70 692 ILE D N 1
ATOM 3265 C CA . ILE B 1 199 ? 61.264 -20.670 3.744 1.00 25.75 692 ILE D CA 1
ATOM 3266 C C . ILE B 1 199 ? 61.976 -20.102 2.510 1.00 26.10 692 ILE D C 1
ATOM 3267 O O . ILE B 1 199 ? 61.375 -19.382 1.703 1.00 27.05 692 ILE D O 1
ATOM 3272 N N . LYS B 1 200 ? 63.249 -20.430 2.345 1.00 29.54 693 LYS D N 1
ATOM 3273 C CA . LYS B 1 200 ? 63.944 -20.087 1.100 1.00 30.09 693 LYS D CA 1
ATOM 3274 C C . LYS B 1 200 ? 63.246 -20.708 -0.140 1.00 25.92 693 LYS D C 1
ATOM 3275 O O . LYS B 1 200 ? 63.051 -20.041 -1.163 1.00 30.18 693 LYS D O 1
ATOM 3281 N N . ILE B 1 201 ? 62.882 -21.982 -0.043 1.00 26.70 694 ILE D N 1
ATOM 3282 C CA . ILE B 1 201 ? 62.144 -22.664 -1.104 1.00 27.25 694 ILE D CA 1
ATOM 3283 C C . ILE B 1 201 ? 60.804 -21.975 -1.406 1.00 30.82 694 ILE D C 1
ATOM 3284 O O . ILE B 1 201 ? 60.487 -21.716 -2.572 1.00 31.88 694 ILE D O 1
ATOM 3289 N N . ILE B 1 202 ? 60.018 -21.701 -0.365 1.00 26.83 695 ILE D N 1
ATOM 3290 C CA . ILE B 1 202 ? 58.778 -20.927 -0.511 1.00 24.81 695 ILE D CA 1
ATOM 3291 C C . ILE B 1 202 ? 59.045 -19.622 -1.235 1.00 26.44 695 ILE D C 1
ATOM 3292 O O . ILE B 1 202 ? 58.374 -19.301 -2.216 1.00 27.14 695 ILE D O 1
ATOM 3297 N N . ARG B 1 203 ? 60.054 -18.884 -0.778 1.00 26.94 696 ARG D N 1
ATOM 3298 C CA . ARG B 1 203 ? 60.394 -17.610 -1.421 1.00 27.43 696 ARG D CA 1
ATOM 3299 C C . ARG B 1 203 ? 60.806 -17.777 -2.895 1.00 28.75 696 ARG D C 1
ATOM 3300 O O . ARG B 1 203 ? 60.408 -16.973 -3.738 1.00 29.59 696 ARG D O 1
ATOM 3308 N N . ASP B 1 204 ? 61.628 -18.781 -3.195 1.00 27.01 697 ASP D N 1
ATOM 3309 C CA . ASP B 1 204 ? 62.017 -19.007 -4.586 1.00 33.04 697 ASP D CA 1
ATOM 3310 C C . ASP B 1 204 ? 60.802 -19.460 -5.415 1.00 31.29 697 ASP D C 1
ATOM 3311 O O . ASP B 1 204 ? 60.660 -19.068 -6.570 1.00 30.26 697 ASP D O 1
ATOM 3316 N N . THR B 1 205 ? 59.921 -20.272 -4.829 1.00 32.74 698 THR D N 1
ATOM 3317 C CA . THR B 1 205 ? 58.773 -20.772 -5.585 1.00 29.33 698 THR D CA 1
ATOM 3318 C C . THR B 1 205 ? 57.809 -19.633 -5.899 1.00 28.63 698 THR D C 1
ATOM 3319 O O . THR B 1 205 ? 57.284 -19.547 -7.014 1.00 32.33 698 THR D O 1
ATOM 3323 N N . LEU B 1 206 ? 57.598 -18.737 -4.940 1.00 28.02 699 LEU D N 1
ATOM 3324 C CA . LEU B 1 206 ? 56.724 -17.588 -5.179 1.00 28.17 699 LEU D CA 1
ATOM 3325 C C . LEU B 1 206 ? 57.269 -16.716 -6.304 1.00 30.99 699 LEU D C 1
ATOM 3326 O O . LEU B 1 206 ? 56.515 -16.314 -7.179 1.00 32.95 699 LEU D O 1
ATOM 3331 N N . ILE B 1 207 ? 58.570 -16.431 -6.276 1.00 27.19 700 ILE D N 1
ATOM 3332 C CA . ILE B 1 207 ? 59.215 -15.624 -7.320 1.00 33.30 700 ILE D CA 1
ATOM 3333 C C . ILE B 1 207 ? 59.047 -16.273 -8.721 1.00 34.94 700 ILE D C 1
ATOM 3334 O O . ILE B 1 207 ? 58.631 -15.619 -9.661 1.00 34.59 700 ILE D O 1
ATOM 3339 N N . ALA B 1 208 ? 59.348 -17.560 -8.850 1.00 35.74 701 ALA D N 1
ATOM 3340 C CA . ALA B 1 208 ? 59.194 -18.227 -10.138 1.00 38.87 701 ALA D CA 1
ATOM 3341 C C . ALA B 1 208 ? 57.730 -18.204 -10.587 1.00 42.53 701 ALA D C 1
ATOM 3342 O O . ALA B 1 208 ? 57.430 -17.906 -11.748 1.00 41.49 701 ALA D O 1
ATOM 3344 N N . THR B 1 209 ? 56.815 -18.486 -9.657 1.00 40.01 702 THR D N 1
ATOM 3345 C CA . THR B 1 209 ? 55.405 -18.590 -10.011 1.00 36.66 702 THR D CA 1
ATOM 3346 C C . THR B 1 209 ? 54.852 -17.248 -10.467 1.00 42.38 702 THR D C 1
ATOM 3347 O O . THR B 1 209 ? 54.132 -17.177 -11.456 1.00 44.36 702 THR D O 1
ATOM 3351 N N . LEU B 1 210 ? 55.197 -16.188 -9.746 1.00 39.48 703 LEU D N 1
ATOM 3352 C CA . LEU B 1 210 ? 54.665 -14.871 -10.041 1.00 43.57 703 LEU D CA 1
ATOM 3353 C C . LEU B 1 210 ? 55.205 -14.357 -11.353 1.00 49.10 703 LEU D C 1
ATOM 3354 O O . LEU B 1 210 ? 54.530 -13.599 -12.043 1.00 53.97 703 LEU D O 1
ATOM 3359 N N . ASN B 1 211 ? 56.423 -14.767 -11.689 1.00 47.01 704 ASN D N 1
ATOM 3360 C CA . ASN B 1 211 ? 57.041 -14.396 -12.960 1.00 55.56 704 ASN D CA 1
ATOM 3361 C C . ASN B 1 211 ? 56.250 -14.963 -14.155 1.00 57.75 704 ASN D C 1
ATOM 3362 O O . ASN B 1 211 ? 55.996 -14.256 -15.135 1.00 61.74 704 ASN D O 1
ATOM 3367 N N . GLY B 1 212 ? 55.838 -16.228 -14.058 1.00 55.85 705 GLY D N 1
ATOM 3368 C CA . GLY B 1 212 ? 54.885 -16.793 -14.998 1.00 50.94 705 GLY D CA 1
ATOM 3369 C C . GLY B 1 212 ? 53.599 -15.974 -15.043 1.00 58.45 705 GLY D C 1
ATOM 3370 O O . GLY B 1 212 ? 53.344 -15.255 -16.010 1.00 65.07 705 GLY D O 1
ATOM 3371 N N . ILE B 1 213 ? 52.802 -16.065 -13.983 1.00 55.52 706 ILE D N 1
ATOM 3372 C CA . ILE B 1 213 ? 51.515 -15.366 -13.876 1.00 55.29 706 ILE D CA 1
ATOM 3373 C C . ILE B 1 213 ? 51.557 -13.868 -14.270 1.00 62.91 706 ILE D C 1
ATOM 3374 O O . ILE B 1 213 ? 50.594 -13.351 -14.850 1.00 65.20 706 ILE D O 1
ATOM 3379 N N . TYR B 1 214 ? 52.662 -13.178 -13.987 1.00 60.14 707 TYR D N 1
ATOM 3380 C CA . TYR B 1 214 ? 52.840 -11.797 -14.463 1.00 61.41 707 TYR D CA 1
ATOM 3381 C C . TYR B 1 214 ? 53.792 -11.764 -15.657 1.00 60.29 707 TYR D C 1
ATOM 3382 O O . TYR B 1 214 ? 54.419 -10.742 -15.950 1.00 64.78 707 TYR D O 1
#

InterPro dom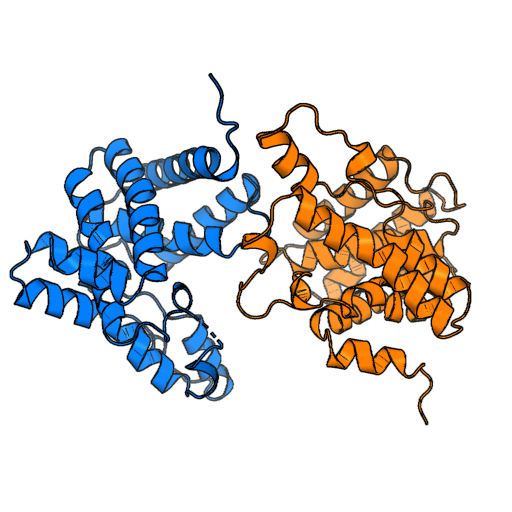ains:
  IPR003607 HD/PDEase domain [SM00471] (507-662)
  IPR003607 HD/PDEase domain [cd00077] (509-673)
  IPR006674 HD domain [PF01966] (511-652)
  IPR006674 HD domain [PS51831] (511-653)
  IPR006675 HDIG domain [TIGR00277] (509-606)
  IPR011621 Metal-dependent phosphohydrolase, 7TM intracellular domain [PF07698] (292-486)
  IPR011624 Metal-dependent phosphohydrolase, 7TM extracellular domain [PF07697] (47-285)
  IPR052722 Cyclic-di-AMP phosphodiesterase PgpH [PTHR36442] (3-717)

Solvent-accessible surface area: 21115 Å² total; per-residue (Å²): 172,111,14,23,126,54,1,63,139,104,0,80,19,0,60,101,19,1,40,75,0,5,78,2,0,35,24,0,0,78,142,28,69,23,75,21,115,41,0,80,49,0,0,43,12,0,2,0,3,19,8,90,104,26,67,56,12,73,59,33,72,198,30,31,10,116,218,36,67,24,80,90,0,38,81,27,21,26,31,5,0,107,24,0,10,98,15,0,137,126,67,165,41,79,106,61,7,19,40,1,0,44,9,0,33,0,31,15,27,26,103,147,17,12,109,58,4,84,140,124,62,106,109,19,136,75,79,78,4,62,14,66,3,55,47,0,74,55,47,28,7,0,0,0,3,0,0,11,21,0,17,50,34,2,113,66,26,71,77,10,57,57,78,57,0,33,71,27,0,57,38,25,24,133,47,27,137,123,43,16,1,21,106,92,23,94,24,66,142,133,23,25,105,56,0,56,59,16,0,31,65,30,5,61,29,96,66,42,110,88,158,122,277,160,101,127,42,54,78,13,14,121,76,1,80,114,115,0,66,16,0,41,100,7,0,34,54,0,0,57,3,0,53,28,0,0,86,136,25,72,21,79,30,128,40,0,64,38,0,0,23,2,0,3,2,2,20,17,94,98,26,72,57,12,60,20,22,26,151,84,39,101,27,28,20,62,197,44,75,23,95,86,2,40,70,28,24,23,32,5,1,108,32,0,4,90,19,0,113,110,46,163,21,76,94,62,5,8,42,1,0,42,9,0,31,0,31,10,20,26,88,40,25,7,102,82,11,74,39,122,72,69,116,22,140,75,79,86,3,66,13,66,4,58,46,0,75,60,60,27,7,0,0,0,3,0,0,10,21,0,15,35,32,2,83,76,26,79,160,25,83,63,78,76,0,34,116,24,0,58,32,20,23,128,62,30,132,122,49,17,2,21,103,96,16,119,23,62,137,135,23,25,105,54,0,45,61,12,0,34,71,34,5,78,65,98,129

Organism: Listeria monocytogenes serovar 1/2a (strain ATCC BAA-679 / EGD-e) (NCBI:txid169963)